Protein AF-A0A369KEW1-F1 (afdb_monomer)

Sequence (605 aa):
MSISPLLGSTNLYFPYFPSSSAHRDLHDFSSTIKKVLFILSRQHHLRHERGSIPLTTAGREISRLNDCLLHMYAFDQQGEHIPFTLPLPLAPLLEVLEDLLKTLICSEGSPEFTATYQQFFRRCGLLNISGEMLFFHSYMRSSLNSDCLTNLFSITGISFVGDPFWICEQDMFAFVCKDLPFSASRSFQERFLSRKPISSRPPRAPHSLNFINGAIFVFGLSLRELFLLDNNLFYQNVDLTQELACRFIDFLSSRLKFLSHPCLIKNLVWELFKFSGLFIEIFSIRHANPATEHPVIYNRRMWLSNQSIHIPVSSVEWHLSFYKRASISEIELCELFLMAYTDEGRSPNFDWPLAPVSSISERFRPIFSPIFSYWLDLCRARIAPYVQAHTSFSVSLSRPLACSLEQCAAVAVLESSQEICDYQYVAVCELALQASKDQSVSFAYAQTVFLKLCSSERPILWIKNRLRKLQLSAPVGGMALVQHSCFASRMTSLREDFMFVLRLLPFCETSLLSFCQMQLMIKLFFKYLKTRKGNRQTMSSWLSGIFLLSSNENIRVTAQHSCWSYWLDLLFSHFLSASLEEEPVASSTQNREEWLSRKRKREED

Radius of gyration: 29.72 Å; Cα contacts (8 Å, |Δi|>4): 620; chains: 1; bounding box: 69×67×102 Å

Organism: NCBI:txid2170265

Mean predicted aligned error: 13.01 Å

Solvent-accessible surface area (backbone atoms only — not comparable to full-atom values): 34823 Å² total; per-residue (Å²): 134,86,82,71,79,84,60,88,65,78,64,58,53,46,78,42,63,74,75,61,89,86,50,82,77,47,76,65,62,58,65,57,52,53,50,51,41,53,27,45,50,38,38,61,73,42,53,83,44,77,59,48,65,71,70,27,67,36,38,51,57,58,42,48,48,45,63,43,48,53,53,49,45,57,39,47,75,70,71,48,86,68,96,61,61,51,66,40,56,41,51,36,50,49,52,38,47,50,52,56,55,47,64,62,59,60,39,94,87,43,94,68,57,36,74,50,33,53,50,44,37,56,74,34,52,58,81,81,48,68,56,66,50,52,53,51,49,39,51,52,47,17,51,51,61,45,96,58,80,80,63,81,75,65,54,86,69,85,54,64,86,59,16,58,51,43,51,56,63,66,62,47,48,58,60,36,39,52,95,47,57,69,69,57,38,48,57,50,52,55,46,43,62,69,69,57,84,81,64,98,56,86,52,100,61,95,72,52,48,39,41,49,53,26,45,52,54,42,48,49,50,33,49,55,49,40,37,68,32,82,98,42,90,37,38,79,32,48,67,66,49,42,54,45,44,51,37,44,48,52,51,52,53,62,46,47,51,64,36,68,45,75,86,26,41,58,62,37,53,53,51,49,46,45,51,53,31,38,58,46,29,57,48,14,28,32,73,92,44,68,87,48,78,58,49,62,54,51,70,46,79,44,71,49,92,92,41,49,43,46,49,51,41,21,58,47,46,48,45,41,53,68,76,41,55,49,77,56,50,66,64,56,49,48,52,48,54,66,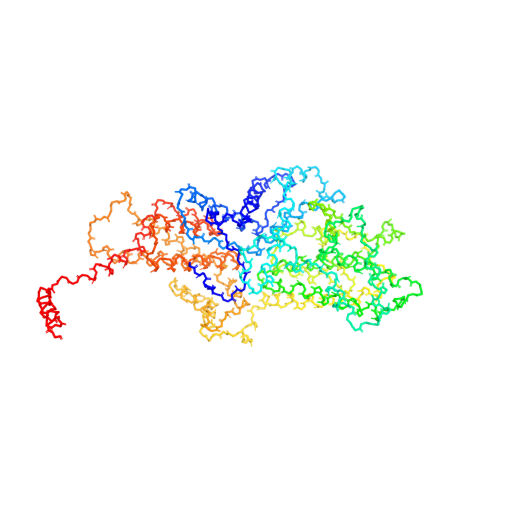56,39,49,49,59,89,38,74,31,89,88,41,93,57,84,42,78,77,64,52,45,70,32,79,89,41,41,78,53,46,36,62,45,46,35,54,52,47,51,58,51,45,70,64,42,50,63,56,51,48,66,75,68,45,90,80,58,71,84,79,51,85,65,92,65,55,74,64,27,54,49,26,48,49,53,73,66,63,74,62,90,66,56,74,72,54,45,55,51,34,52,50,44,43,67,52,52,55,98,88,41,70,59,52,63,70,56,56,53,59,47,42,64,69,58,28,71,47,69,61,53,52,52,53,40,52,55,43,51,50,52,54,56,75,67,50,69,93,77,84,77,85,86,88,68,79,71,77,46,51,65,52,45,52,53,52,30,51,48,51,56,47,38,60,68,41,51,32,36,50,24,92,42,73,66,55,20,52,46,45,46,49,51,51,51,50,49,53,53,50,65,73,65,73,79,68,56,70,67,60,53,48,51,51,53,46,37,57,44,53,64,46,74,41,62,67,64,35,67,67,63,50,77,87,52,43,67,57,54,50,47,42,67,45,51,63,57,55,50,61,57,59,68,70,62,79,91,77,89,61,79,68,58,56,57,56,51,54,52,58,51,56,64,62,75,79,110

Nearest PDB structures (foldseek):
  7ajl-assembly1_AAA  TM=1.412E-01  e=6.216E+00  Mus musculus

pLDDT: mean 74.25, std 16.9, range [22.52, 96.56]

Structure (mmCIF, N/CA/C/O backbone):
data_AF-A0A369KEW1-F1
#
_entry.id   AF-A0A369KEW1-F1
#
loop_
_atom_site.group_PDB
_atom_site.id
_atom_site.type_symbol
_atom_site.label_atom_id
_atom_site.label_alt_id
_atom_site.label_comp_id
_atom_site.label_asym_id
_atom_site.label_entity_id
_atom_site.label_seq_id
_atom_site.pdbx_PDB_ins_code
_atom_site.Cartn_x
_atom_site.Cartn_y
_atom_site.Cartn_z
_atom_site.occupancy
_atom_site.B_iso_or_equiv
_atom_site.auth_seq_id
_atom_site.auth_comp_id
_atom_site.auth_asym_id
_atom_site.auth_atom_id
_atom_site.pdbx_PDB_model_num
ATOM 1 N N . MET A 1 1 ? 5.359 -9.111 30.792 1.00 29.72 1 MET A N 1
ATOM 2 C CA . MET A 1 1 ? 4.132 -9.700 30.209 1.00 29.72 1 MET A CA 1
ATOM 3 C C . MET A 1 1 ? 4.434 -10.022 28.756 1.00 29.72 1 MET A C 1
ATOM 5 O O . MET A 1 1 ? 4.666 -9.090 28.002 1.00 29.72 1 MET A O 1
ATOM 9 N N . SER A 1 2 ? 4.512 -11.296 28.368 1.00 22.52 2 SER A N 1
ATOM 10 C CA . SER A 1 2 ? 4.658 -11.664 26.956 1.00 22.52 2 SER A CA 1
ATOM 11 C C . SER A 1 2 ? 3.312 -11.478 26.252 1.00 22.52 2 SER A C 1
ATOM 13 O O . SER A 1 2 ? 2.307 -12.102 26.604 1.00 22.52 2 SER A O 1
ATOM 15 N N . ILE A 1 3 ? 3.266 -10.565 25.283 1.00 30.72 3 ILE A N 1
ATOM 16 C CA . ILE A 1 3 ? 2.129 -10.418 24.374 1.00 30.72 3 ILE A CA 1
ATOM 17 C C . ILE A 1 3 ? 2.213 -11.607 23.411 1.00 30.72 3 ILE A C 1
ATOM 19 O O . ILE A 1 3 ? 2.881 -11.549 22.387 1.00 30.72 3 ILE A O 1
ATOM 23 N N . SER A 1 4 ? 1.616 -12.736 23.795 1.00 25.39 4 SER A N 1
ATOM 24 C CA . SER A 1 4 ? 1.387 -13.848 22.868 1.00 25.39 4 SER A CA 1
ATOM 25 C C . SER A 1 4 ? 0.478 -13.346 21.733 1.00 25.39 4 SER A C 1
ATOM 27 O O . SER A 1 4 ? -0.521 -12.680 22.043 1.00 25.39 4 SER A O 1
ATOM 29 N N . PRO A 1 5 ? 0.819 -13.599 20.453 1.00 31.16 5 PRO A N 1
ATOM 30 C CA . PRO A 1 5 ? 0.089 -13.070 19.310 1.00 31.16 5 PRO A CA 1
ATOM 31 C C . PRO A 1 5 ? -1.312 -13.684 19.285 1.00 31.16 5 PRO A C 1
ATOM 33 O O . PRO A 1 5 ? -1.518 -14.845 18.940 1.00 31.16 5 PRO A O 1
ATOM 36 N N . LEU A 1 6 ? -2.289 -12.896 19.723 1.00 31.47 6 LEU A N 1
ATOM 37 C CA . LEU A 1 6 ? -3.699 -13.208 19.570 1.00 31.47 6 LEU A CA 1
ATOM 38 C C . LEU A 1 6 ? -4.076 -12.857 18.131 1.00 31.47 6 LEU A C 1
ATOM 40 O O . LEU A 1 6 ? -4.220 -11.679 17.821 1.00 31.47 6 LEU A O 1
ATOM 44 N N . LEU A 1 7 ? -4.269 -13.912 17.331 1.00 35.44 7 LEU A N 1
ATOM 45 C CA . LEU A 1 7 ? -4.525 -13.984 15.883 1.00 35.44 7 LEU A CA 1
ATOM 46 C C . LEU A 1 7 ? -3.244 -14.228 15.080 1.00 35.44 7 LEU A C 1
ATOM 48 O O . LEU A 1 7 ? -2.290 -13.463 15.160 1.00 35.44 7 LEU A O 1
ATOM 52 N N . GLY A 1 8 ? -3.253 -15.289 14.269 1.00 34.81 8 GLY A N 1
ATOM 53 C CA . GLY A 1 8 ? -2.203 -15.647 13.308 1.00 34.81 8 GLY A CA 1
ATOM 54 C C . GLY A 1 8 ? -2.028 -14.649 12.154 1.00 34.81 8 GLY A C 1
ATOM 55 O O . GLY A 1 8 ? -1.737 -15.058 11.038 1.00 34.81 8 GLY A O 1
ATOM 56 N N . SER A 1 9 ? -2.228 -13.352 12.397 1.00 40.41 9 SER A N 1
ATOM 57 C CA . SER A 1 9 ? -1.875 -12.274 11.482 1.00 40.41 9 SER A CA 1
ATOM 58 C C . SER A 1 9 ? -0.434 -11.855 11.761 1.00 40.41 9 SER A C 1
ATOM 60 O O . SER A 1 9 ? -0.156 -11.124 12.714 1.00 40.41 9 SER A O 1
ATOM 62 N N . THR A 1 10 ? 0.481 -12.339 10.933 1.00 48.47 10 THR A N 1
ATOM 63 C CA . THR A 1 10 ? 1.840 -11.810 10.781 1.00 48.47 10 THR A CA 1
ATOM 64 C C . THR A 1 10 ? 1.825 -10.275 10.770 1.00 48.47 10 THR A C 1
ATOM 66 O O . THR A 1 10 ? 1.163 -9.687 9.923 1.00 48.47 10 THR A O 1
ATOM 69 N N . ASN A 1 11 ? 2.513 -9.639 11.723 1.00 61.34 11 ASN A N 1
ATOM 70 C CA . ASN A 1 11 ? 2.982 -8.246 11.723 1.00 61.34 11 ASN A CA 1
ATOM 71 C C . ASN A 1 11 ? 2.122 -7.213 10.962 1.00 61.34 11 ASN A C 1
ATOM 73 O O . ASN A 1 11 ? 2.647 -6.578 10.070 1.00 61.34 11 ASN A O 1
ATOM 77 N N . LEU A 1 12 ? 0.834 -7.000 11.267 1.00 65.25 12 LEU A N 1
ATOM 78 C CA . LEU A 1 12 ? 0.043 -5.909 10.639 1.00 65.25 12 LEU A CA 1
ATOM 79 C C . LEU A 1 12 ? -0.021 -4.621 11.475 1.00 65.25 12 LEU A C 1
ATOM 81 O O . LEU A 1 12 ? -0.521 -3.594 11.007 1.00 65.25 12 LEU A O 1
ATOM 85 N N . TYR A 1 13 ? 0.492 -4.671 12.705 1.00 69.38 13 TYR A N 1
ATOM 86 C CA . TYR A 1 13 ? 0.438 -3.571 13.660 1.00 69.38 13 TYR A CA 1
ATOM 87 C C . TYR A 1 13 ? 1.813 -3.305 14.270 1.00 69.38 13 TYR A C 1
ATOM 89 O O . TYR A 1 13 ? 2.504 -4.237 14.679 1.00 69.38 13 TYR A O 1
ATOM 97 N N . PHE A 1 14 ? 2.185 -2.030 14.371 1.00 69.81 14 PHE A N 1
ATOM 98 C CA . PHE A 1 14 ? 3.346 -1.583 15.131 1.00 69.81 14 PHE A CA 1
ATOM 99 C C . PHE A 1 14 ? 2.933 -1.340 16.589 1.00 69.81 14 PHE A C 1
ATOM 101 O O . PHE A 1 14 ? 2.043 -0.515 16.828 1.00 69.81 14 PHE A O 1
ATOM 108 N N . PRO A 1 15 ? 3.533 -2.030 17.575 1.00 65.25 15 PRO A N 1
ATOM 109 C CA . PRO A 1 15 ? 3.246 -1.769 18.976 1.00 65.25 15 PRO A CA 1
ATOM 110 C C . PRO A 1 15 ? 3.875 -0.434 19.380 1.00 65.25 15 PRO A C 1
ATOM 112 O O . PRO A 1 15 ? 5.089 -0.324 19.525 1.00 65.25 15 PRO A O 1
ATOM 115 N N . TYR A 1 16 ? 3.046 0.590 19.566 1.00 65.12 16 TYR A N 1
ATOM 116 C CA . TYR A 1 16 ? 3.518 1.894 20.004 1.00 65.12 16 TYR A CA 1
ATOM 117 C C . TYR A 1 16 ? 3.489 2.016 21.529 1.00 65.12 16 TYR A C 1
ATOM 119 O O . TYR A 1 16 ? 2.440 1.815 22.150 1.00 65.12 16 TYR A O 1
ATOM 127 N N . PHE A 1 17 ? 4.627 2.400 22.109 1.00 64.62 17 PHE A N 1
ATOM 128 C CA . PHE A 1 17 ? 4.782 2.683 23.532 1.00 64.62 17 PHE A CA 1
ATOM 129 C C . PHE A 1 17 ? 5.053 4.180 23.730 1.00 64.62 17 PHE A C 1
ATOM 131 O O . PHE A 1 17 ? 5.901 4.747 23.044 1.00 64.62 17 PHE A O 1
ATOM 138 N N . PRO A 1 18 ? 4.373 4.854 24.665 1.00 56.12 18 PRO A N 1
ATOM 139 C CA . PRO A 1 18 ? 4.779 6.178 25.100 1.00 56.12 18 PRO A CA 1
ATOM 140 C C . PRO A 1 18 ? 6.018 5.993 25.991 1.00 56.12 18 PRO A C 1
ATOM 142 O O . PRO A 1 18 ? 5.889 5.568 27.128 1.00 56.12 18 PRO A O 1
ATOM 145 N N . SER A 1 19 ? 7.214 6.178 25.421 1.00 54.94 19 SER A N 1
ATOM 146 C CA . SER A 1 19 ? 8.495 6.394 26.122 1.00 54.94 19 SER A CA 1
ATOM 147 C C . SER A 1 19 ? 8.711 5.644 27.452 1.00 54.94 19 SER A C 1
ATOM 149 O O . SER A 1 19 ? 8.405 6.149 28.524 1.00 54.94 19 SER A O 1
ATOM 151 N N . SER A 1 20 ? 9.380 4.484 27.434 1.00 46.62 20 SER A N 1
ATOM 152 C CA . SER A 1 20 ? 9.845 3.874 28.689 1.00 46.62 20 SER A CA 1
ATOM 153 C C . SER A 1 20 ? 11.114 4.566 29.204 1.00 46.62 20 SER A C 1
ATOM 155 O O . SER A 1 20 ? 12.171 4.488 28.577 1.00 46.62 20 SER A O 1
ATOM 157 N N . SER A 1 21 ? 11.053 5.147 30.400 1.00 41.59 21 SER A N 1
ATOM 158 C CA . SER A 1 21 ? 12.231 5.564 31.178 1.00 41.59 21 SER A CA 1
ATOM 159 C C . SER A 1 21 ? 13.167 4.391 31.541 1.00 41.59 21 SER A C 1
ATOM 161 O O . SER A 1 21 ? 14.322 4.625 31.900 1.00 41.59 21 SER A O 1
ATOM 163 N N . ALA A 1 22 ? 12.691 3.145 31.401 1.00 43.47 22 ALA A N 1
ATOM 164 C CA . ALA A 1 22 ? 13.412 1.906 31.703 1.00 43.47 22 ALA A CA 1
ATOM 165 C C . ALA A 1 22 ? 14.178 1.279 30.513 1.00 43.47 22 ALA A C 1
ATOM 167 O O . ALA A 1 22 ? 15.036 0.430 30.741 1.00 43.47 22 ALA A O 1
ATOM 168 N N . HIS A 1 23 ? 13.937 1.706 29.267 1.00 43.28 23 HIS A N 1
ATOM 169 C CA . HIS A 1 23 ? 14.712 1.283 28.087 1.00 43.28 23 HIS A CA 1
ATOM 170 C C . HIS A 1 23 ? 15.343 2.492 27.390 1.00 43.28 23 HIS A C 1
ATOM 172 O O . HIS A 1 23 ? 14.998 2.830 26.260 1.00 43.28 23 HIS A O 1
ATOM 178 N N . ARG A 1 24 ? 16.285 3.154 28.074 1.00 39.19 24 ARG A N 1
ATOM 179 C CA . ARG A 1 24 ? 17.031 4.312 27.539 1.00 39.19 24 ARG A CA 1
ATOM 180 C C . ARG A 1 24 ? 17.864 4.009 26.282 1.00 39.19 24 ARG A C 1
ATOM 182 O O . ARG A 1 24 ? 18.306 4.952 25.637 1.00 39.19 24 ARG A O 1
ATOM 189 N N . ASP A 1 25 ? 18.015 2.740 25.905 1.00 39.03 25 ASP A N 1
ATOM 190 C CA . ASP A 1 25 ? 18.834 2.315 24.761 1.00 39.03 25 ASP A CA 1
ATOM 191 C C . ASP A 1 25 ? 18.033 2.077 23.465 1.00 39.03 25 ASP A C 1
ATOM 193 O O . ASP A 1 25 ? 18.608 1.810 22.409 1.00 39.03 25 ASP A O 1
ATOM 197 N N . LEU A 1 26 ? 16.702 2.204 23.507 1.00 42.88 26 LEU A N 1
ATOM 198 C CA . LEU A 1 26 ? 15.844 2.105 22.327 1.00 42.88 26 LEU A CA 1
ATOM 199 C C . LEU A 1 26 ? 15.526 3.504 21.789 1.00 42.88 26 LEU A C 1
ATOM 201 O O . LEU A 1 26 ? 14.693 4.223 22.335 1.00 42.88 26 LEU A O 1
ATOM 205 N N . HIS A 1 27 ? 16.187 3.891 20.696 1.00 50.88 27 HIS A N 1
ATOM 206 C CA . HIS A 1 27 ? 15.852 5.079 19.903 1.00 50.88 27 HIS A CA 1
ATOM 207 C C . HIS A 1 27 ? 14.412 4.997 19.357 1.00 50.88 27 HIS A C 1
ATOM 209 O O . HIS A 1 27 ? 14.190 4.562 18.239 1.00 50.88 27 HIS A O 1
ATOM 215 N N . ASP A 1 28 ? 13.418 5.405 20.138 1.00 62.91 28 ASP A N 1
ATOM 216 C CA . ASP A 1 28 ? 12.002 5.264 19.796 1.00 62.91 28 ASP A CA 1
ATOM 217 C C . ASP A 1 28 ? 11.579 6.170 18.609 1.00 62.91 28 ASP A C 1
ATOM 219 O O . ASP A 1 28 ? 11.770 7.394 18.628 1.00 62.91 28 ASP A O 1
ATOM 223 N N . PHE A 1 29 ? 10.939 5.581 17.585 1.00 72.75 29 PHE A N 1
ATOM 224 C CA . PHE A 1 29 ? 10.288 6.298 16.474 1.00 72.75 29 PHE A CA 1
ATOM 225 C C . PHE A 1 29 ? 9.112 7.184 16.928 1.00 72.75 29 PHE A C 1
ATOM 227 O O . PHE A 1 29 ? 8.510 7.882 16.111 1.00 72.75 29 PHE A O 1
ATOM 234 N N . SER A 1 30 ? 8.802 7.229 18.225 1.00 72.88 30 SER A N 1
ATOM 235 C CA . SER A 1 30 ? 7.871 8.169 18.854 1.00 72.88 30 SER A CA 1
ATOM 236 C C . SER A 1 30 ? 8.039 9.613 18.395 1.00 72.88 30 SER A C 1
ATOM 238 O O . SER A 1 30 ? 7.052 10.272 18.069 1.00 72.88 30 SER A O 1
ATOM 240 N N . SER A 1 31 ? 9.273 10.114 18.292 1.00 76.31 31 SER A N 1
ATOM 241 C CA . SER A 1 31 ? 9.507 11.479 17.799 1.00 76.31 31 SER A CA 1
ATOM 242 C C . SER A 1 31 ? 9.073 11.656 16.336 1.00 76.31 31 SER A C 1
ATOM 244 O O . SER A 1 31 ? 8.459 12.668 15.991 1.00 76.31 31 SER A O 1
ATOM 246 N N . THR A 1 32 ? 9.313 10.654 15.487 1.00 80.94 32 THR A N 1
ATOM 247 C CA . THR A 1 32 ? 8.879 10.632 14.085 1.00 80.94 32 THR A CA 1
ATOM 248 C C . THR A 1 32 ? 7.359 10.524 13.975 1.00 80.94 32 THR A C 1
ATOM 250 O O . THR A 1 32 ? 6.755 11.270 13.207 1.00 80.94 32 THR A O 1
ATOM 253 N N . ILE A 1 33 ? 6.718 9.677 14.785 1.00 83.94 33 ILE A N 1
ATOM 254 C CA . ILE A 1 33 ? 5.255 9.534 14.831 1.00 83.94 33 ILE A CA 1
ATOM 255 C C . ILE A 1 33 ? 4.596 10.851 15.264 1.00 83.94 33 ILE A C 1
ATOM 257 O O . ILE A 1 33 ? 3.658 11.306 14.612 1.00 83.94 33 ILE A O 1
ATOM 261 N N . LYS A 1 34 ? 5.128 11.531 16.290 1.00 82.44 34 LYS A N 1
ATOM 262 C CA . LYS A 1 34 ? 4.664 12.871 16.697 1.00 82.44 34 LYS A CA 1
ATOM 263 C C . LYS A 1 34 ? 4.744 13.875 15.546 1.00 82.44 34 LYS A C 1
ATOM 265 O O . LYS A 1 34 ? 3.795 14.625 15.325 1.00 82.44 34 LYS A O 1
ATOM 270 N N . LYS A 1 35 ? 5.852 13.879 14.793 1.00 85.19 35 LYS A N 1
ATOM 271 C CA . LYS A 1 35 ? 6.013 14.742 13.610 1.00 85.19 35 LYS A CA 1
ATOM 272 C C . LYS A 1 35 ? 4.977 14.410 12.533 1.00 85.19 35 LYS A C 1
ATOM 274 O O . LYS A 1 35 ? 4.341 15.329 12.028 1.00 85.19 35 LYS A O 1
ATOM 279 N N . VAL A 1 36 ? 4.765 13.127 12.222 1.00 88.88 36 VAL A N 1
ATOM 280 C CA . VAL A 1 36 ? 3.732 12.672 11.270 1.00 88.88 36 VAL A CA 1
ATOM 281 C C . VAL A 1 36 ? 2.357 13.202 11.677 1.00 88.88 36 VAL A C 1
ATOM 283 O O . VAL A 1 36 ? 1.689 13.845 10.874 1.00 88.88 36 VAL A O 1
ATOM 286 N N . LEU A 1 37 ? 1.950 13.008 12.931 1.00 88.69 37 LEU A N 1
ATOM 287 C CA . LEU A 1 37 ? 0.637 13.443 13.420 1.00 88.69 37 LEU A CA 1
ATOM 288 C C . LEU A 1 37 ? 0.474 14.960 13.397 1.00 88.69 37 LEU A C 1
ATOM 290 O O . LEU A 1 37 ? -0.576 15.460 12.993 1.00 88.69 37 LEU A O 1
ATOM 294 N N . PHE A 1 38 ? 1.521 15.698 13.772 1.00 88.25 38 PHE A N 1
ATOM 295 C CA . PHE A 1 38 ? 1.534 17.153 13.664 1.00 88.25 38 PHE A CA 1
ATOM 296 C C . PHE A 1 38 ? 1.271 17.608 12.224 1.00 88.25 38 PHE A C 1
ATOM 298 O O . PHE A 1 38 ? 0.444 18.490 11.995 1.00 88.25 38 PHE A O 1
ATOM 305 N N . ILE A 1 39 ? 1.929 16.979 11.249 1.00 89.38 39 ILE A N 1
ATOM 306 C CA . ILE A 1 39 ? 1.757 17.306 9.832 1.00 89.38 39 ILE A CA 1
ATOM 307 C C . ILE A 1 39 ? 0.344 16.979 9.362 1.00 89.38 39 ILE A C 1
ATOM 309 O O . ILE A 1 39 ? -0.285 17.827 8.737 1.00 89.38 39 ILE A O 1
ATOM 313 N N . LEU A 1 40 ? -0.179 15.793 9.690 1.00 90.75 40 LEU A N 1
ATOM 314 C CA . LEU A 1 40 ? -1.538 15.396 9.309 1.00 90.75 40 LEU A CA 1
ATOM 315 C C . LEU A 1 40 ? -2.583 16.360 9.889 1.00 90.75 40 LEU A C 1
ATOM 317 O O . LEU A 1 40 ? -3.504 16.776 9.186 1.00 90.75 40 LEU A O 1
ATOM 321 N N . SER A 1 41 ? -2.403 16.783 11.143 1.00 89.00 41 SER A N 1
ATOM 322 C CA . SER A 1 41 ? -3.257 17.781 11.795 1.00 89.00 41 SER A CA 1
ATOM 323 C C . SER A 1 41 ? -3.200 19.138 11.081 1.00 89.00 41 SER A C 1
ATOM 325 O O . SER A 1 41 ? -4.237 19.734 10.776 1.00 89.00 41 SER A O 1
ATOM 327 N N . ARG A 1 42 ? -1.998 19.611 10.721 1.00 89.75 42 ARG A N 1
ATOM 328 C CA . ARG A 1 42 ? -1.828 20.851 9.944 1.00 89.75 42 ARG A CA 1
ATOM 329 C C . ARG A 1 42 ? -2.446 20.747 8.554 1.00 89.75 42 ARG A C 1
ATOM 331 O O . ARG A 1 42 ? -3.166 21.657 8.155 1.00 89.75 42 ARG A O 1
ATOM 338 N N . GLN A 1 43 ? -2.231 19.639 7.856 1.00 89.75 43 GLN A N 1
ATOM 339 C CA . GLN A 1 43 ? -2.822 19.365 6.549 1.00 89.75 43 GLN A CA 1
ATOM 340 C C . GLN A 1 43 ? -4.354 19.402 6.620 1.00 89.75 43 GLN A C 1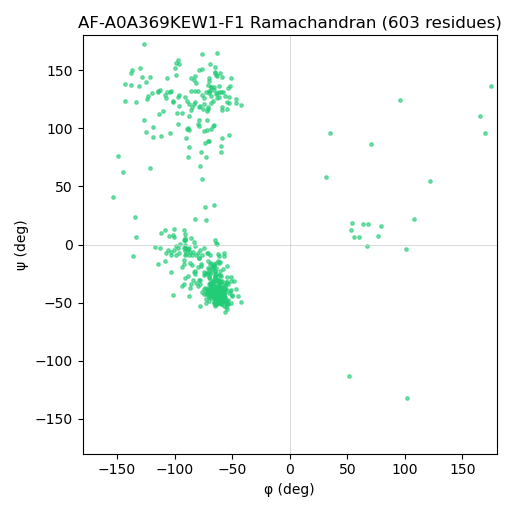
ATOM 342 O O . GLN A 1 43 ? -5.000 20.021 5.777 1.00 89.75 43 GLN A O 1
ATOM 347 N N . HIS A 1 44 ? -4.940 18.811 7.665 1.00 89.00 44 HIS A N 1
ATOM 348 C CA . HIS A 1 44 ? -6.380 18.860 7.898 1.00 89.00 44 HIS A CA 1
ATOM 349 C C . HIS A 1 44 ? -6.895 20.282 8.153 1.00 89.00 44 HIS A C 1
ATOM 351 O O . HIS A 1 44 ? -7.932 20.668 7.615 1.00 89.00 44 HIS A O 1
ATOM 357 N N . HIS A 1 45 ? -6.179 21.065 8.962 1.00 89.19 45 HIS A N 1
ATOM 358 C CA . HIS A 1 45 ? -6.555 22.441 9.285 1.00 89.19 45 HIS A CA 1
ATOM 359 C C . HIS A 1 45 ? -6.485 23.367 8.061 1.00 89.19 45 HIS A C 1
ATOM 361 O O . HIS A 1 45 ? -7.326 24.245 7.892 1.00 89.19 45 HIS A O 1
ATOM 367 N N . LEU A 1 46 ? -5.514 23.136 7.176 1.00 88.88 46 LEU A N 1
ATOM 368 C CA . LEU A 1 46 ? -5.263 23.942 5.980 1.00 88.88 46 LEU A CA 1
ATOM 369 C C . LEU A 1 46 ? -5.996 23.416 4.728 1.00 88.88 46 LEU A C 1
ATOM 371 O O . LEU A 1 46 ? -5.723 23.870 3.621 1.00 88.88 46 LEU A O 1
ATOM 375 N N . ARG A 1 47 ? -6.950 22.486 4.874 1.00 88.69 47 ARG A N 1
ATOM 376 C CA . ARG A 1 47 ? -7.667 21.825 3.757 1.00 88.69 47 ARG A CA 1
ATOM 377 C C . ARG A 1 47 ? -8.476 22.754 2.843 1.00 88.69 47 ARG A C 1
ATOM 379 O O . ARG A 1 47 ? -8.933 22.328 1.791 1.00 88.69 47 ARG A O 1
ATOM 386 N N . HIS A 1 48 ? -8.737 23.982 3.282 1.00 88.19 48 HIS A N 1
ATOM 387 C CA . HIS A 1 48 ? -9.483 24.983 2.514 1.00 88.19 48 HIS A CA 1
ATOM 388 C C . HIS A 1 48 ? -8.560 25.976 1.799 1.00 88.19 48 HIS A C 1
ATOM 390 O O . HIS A 1 48 ? -9.032 26.870 1.102 1.00 88.19 48 HIS A O 1
ATOM 396 N N . GLU A 1 49 ? -7.243 25.839 1.962 1.00 86.75 49 GLU A N 1
ATOM 397 C CA . GLU A 1 49 ? -6.282 26.700 1.291 1.00 86.75 49 GLU A CA 1
ATOM 398 C C . GLU A 1 49 ? -6.077 26.273 -0.163 1.00 86.75 49 GLU A C 1
ATOM 400 O O . GLU A 1 49 ? -6.181 25.097 -0.526 1.00 86.75 49 GLU A O 1
ATOM 405 N N . ARG A 1 50 ? -5.755 27.247 -1.016 1.00 82.25 50 ARG A N 1
ATOM 406 C CA . ARG A 1 50 ? -5.386 26.975 -2.405 1.00 82.25 50 ARG A CA 1
ATOM 407 C C . ARG A 1 50 ? -4.122 26.112 -2.424 1.00 82.25 50 ARG A C 1
ATOM 409 O O . ARG A 1 50 ? -3.190 26.387 -1.677 1.00 82.25 50 ARG A O 1
ATOM 416 N N . GLY A 1 51 ? -4.092 25.087 -3.279 1.00 77.75 51 GLY A N 1
ATOM 417 C CA . GLY A 1 51 ? -2.977 24.131 -3.347 1.00 77.75 51 GLY A CA 1
ATOM 418 C C . GLY A 1 51 ? -2.850 23.232 -2.113 1.00 77.75 51 GLY A C 1
ATOM 419 O O . GLY A 1 51 ? -1.792 22.651 -1.890 1.00 77.75 51 GLY A O 1
ATOM 420 N N . SER A 1 52 ? -3.904 23.124 -1.299 1.00 84.25 52 SER A N 1
ATOM 421 C CA . SER A 1 52 ? -3.959 22.111 -0.252 1.00 84.25 52 SER A CA 1
ATOM 422 C C . SER A 1 52 ? -4.113 20.716 -0.854 1.00 84.25 52 SER A C 1
ATOM 424 O O . SER A 1 52 ? -4.796 20.516 -1.860 1.00 84.25 52 SER A O 1
ATOM 426 N N . ILE A 1 53 ? -3.458 19.741 -0.225 1.00 83.31 53 ILE A N 1
ATOM 427 C CA . ILE A 1 53 ? -3.596 18.325 -0.569 1.00 83.31 53 ILE A CA 1
ATOM 428 C C . ILE A 1 53 ? -4.538 17.694 0.461 1.00 83.31 53 ILE A C 1
ATOM 430 O O . ILE A 1 53 ? -4.243 17.768 1.661 1.00 83.31 53 ILE A O 1
ATOM 434 N N . PRO A 1 54 ? -5.662 17.079 0.052 1.00 84.75 54 PRO A N 1
ATOM 435 C CA . PRO A 1 54 ? -6.568 16.428 0.989 1.00 84.75 54 PRO A CA 1
ATOM 436 C C . PRO A 1 54 ? -5.888 15.232 1.665 1.00 84.75 54 PRO A C 1
ATOM 438 O O . PRO A 1 54 ? -5.051 14.552 1.073 1.00 84.75 54 PRO A O 1
ATOM 441 N N . LEU A 1 55 ? -6.267 14.962 2.915 1.00 87.06 55 LEU A N 1
ATOM 442 C CA . LEU A 1 55 ? -5.820 13.754 3.603 1.00 87.06 55 LEU A CA 1
ATOM 443 C C . LEU A 1 55 ? -6.391 12.511 2.917 1.00 87.06 55 LEU A C 1
ATOM 445 O O . LEU A 1 55 ? -7.601 12.420 2.693 1.00 87.06 55 LEU A O 1
ATOM 449 N N . THR A 1 56 ? -5.530 11.526 2.669 1.00 86.62 56 THR A N 1
ATOM 450 C CA . THR A 1 56 ? -5.948 10.187 2.247 1.00 86.62 56 THR A CA 1
ATOM 451 C C . THR A 1 56 ? -6.778 9.510 3.344 1.00 86.62 56 THR A C 1
ATOM 453 O O . THR A 1 56 ? -6.799 9.941 4.503 1.00 86.62 56 THR A O 1
ATOM 456 N N . THR A 1 57 ? -7.495 8.434 3.010 1.00 83.00 57 THR A N 1
ATOM 457 C CA . THR A 1 57 ? -8.199 7.618 4.018 1.00 83.00 57 THR A CA 1
ATOM 458 C C . THR A 1 57 ? -7.238 7.116 5.098 1.00 83.00 57 THR A C 1
ATOM 460 O O . THR A 1 57 ? -7.551 7.251 6.278 1.00 83.00 57 THR A O 1
ATOM 463 N N . ALA A 1 58 ? -6.033 6.690 4.710 1.00 86.12 58 ALA A N 1
ATOM 464 C CA . ALA A 1 58 ? -4.958 6.345 5.634 1.00 86.12 58 ALA A CA 1
ATOM 465 C C . ALA A 1 58 ? -4.515 7.529 6.510 1.00 86.12 58 ALA A C 1
ATOM 467 O O . ALA A 1 58 ? -4.398 7.391 7.725 1.00 86.12 58 ALA A O 1
ATOM 468 N N . GLY A 1 59 ? -4.337 8.719 5.925 1.00 87.69 59 GLY A N 1
ATOM 469 C CA . GLY A 1 59 ? -4.017 9.936 6.676 1.00 87.69 59 GLY A CA 1
ATOM 470 C C . GLY A 1 59 ? -5.079 10.292 7.716 1.00 87.69 59 GLY A C 1
ATOM 471 O O . GLY A 1 59 ? -4.745 10.668 8.839 1.00 87.69 59 GLY A O 1
ATOM 472 N N . ARG A 1 60 ? -6.363 10.119 7.383 1.00 85.50 60 ARG A N 1
ATOM 473 C CA . ARG A 1 60 ? -7.470 10.298 8.334 1.00 85.50 60 ARG A CA 1
ATOM 474 C C . ARG A 1 60 ? -7.447 9.241 9.437 1.00 85.50 60 ARG A C 1
ATOM 476 O O . ARG A 1 60 ? -7.648 9.597 10.592 1.00 85.50 60 ARG A O 1
ATOM 483 N N . GLU A 1 61 ? -7.186 7.980 9.101 1.00 82.31 61 GLU A N 1
ATOM 484 C CA . GLU A 1 61 ? -7.075 6.881 10.067 1.00 82.31 61 GLU A CA 1
ATOM 485 C C . GLU A 1 61 ? -5.938 7.124 11.068 1.00 82.31 61 GLU A C 1
ATOM 487 O O . GLU A 1 61 ? -6.180 7.133 12.272 1.00 82.31 61 GLU A O 1
ATOM 492 N N . ILE A 1 62 ? -4.732 7.449 10.590 1.00 87.00 62 ILE A N 1
ATOM 493 C CA . ILE A 1 62 ? -3.587 7.768 11.455 1.00 87.00 62 ILE A CA 1
ATOM 494 C C . ILE A 1 62 ? -3.835 9.044 12.267 1.00 87.00 62 ILE A C 1
ATOM 496 O O . ILE A 1 62 ? -3.540 9.076 13.459 1.00 87.00 62 ILE A O 1
ATOM 500 N N . SER A 1 63 ? -4.423 10.087 11.673 1.00 86.56 63 SER A N 1
ATOM 501 C CA . SER A 1 63 ? -4.708 11.337 12.388 1.00 86.56 63 SER A CA 1
ATOM 502 C C . SER A 1 63 ? -5.677 11.151 13.560 1.00 86.56 63 SER A C 1
ATOM 504 O O . SER A 1 63 ? -5.566 11.890 14.535 1.00 86.56 63 SER A O 1
ATOM 506 N N . ARG A 1 64 ? -6.610 10.187 13.504 1.00 80.81 64 ARG A N 1
ATOM 507 C CA . ARG A 1 64 ? -7.526 9.880 14.623 1.00 80.81 64 ARG A CA 1
ATOM 508 C C . ARG A 1 64 ? -6.788 9.340 15.847 1.00 80.81 64 ARG A C 1
ATOM 510 O O . ARG A 1 64 ? -7.229 9.556 16.969 1.00 80.81 64 ARG A O 1
ATOM 517 N N . LEU A 1 65 ? -5.644 8.688 15.641 1.00 81.25 65 LEU A N 1
ATOM 518 C CA . LEU A 1 65 ? -4.818 8.150 16.724 1.00 81.25 65 LEU A CA 1
ATOM 519 C C . LEU A 1 65 ? -4.169 9.259 17.562 1.00 81.25 65 LEU A C 1
ATOM 521 O O . LEU A 1 65 ? -3.707 8.986 18.667 1.00 81.25 65 LEU A O 1
ATOM 525 N N . ASN A 1 66 ? -4.142 10.502 17.065 1.00 82.50 66 ASN A N 1
ATOM 526 C CA . ASN A 1 66 ? -3.539 11.636 17.759 1.00 82.50 66 ASN A CA 1
ATOM 527 C C . ASN A 1 66 ? -4.131 11.844 19.158 1.00 82.50 66 ASN A C 1
ATOM 529 O O . ASN A 1 66 ? -3.377 12.006 20.112 1.00 82.50 66 ASN A O 1
ATOM 533 N N . ASP A 1 67 ? -5.456 11.780 19.298 1.00 76.19 67 ASP A N 1
ATOM 534 C CA . ASP A 1 67 ? -6.112 12.008 20.589 1.00 76.19 67 ASP A CA 1
ATOM 535 C C . ASP A 1 67 ? -5.789 10.876 21.571 1.00 76.19 67 ASP A C 1
ATOM 537 O O . ASP A 1 67 ? -5.444 11.128 22.726 1.00 76.19 67 ASP A O 1
ATOM 541 N N . CYS A 1 68 ? -5.780 9.625 21.097 1.00 74.81 68 CYS A N 1
ATOM 542 C CA . CYS A 1 68 ? -5.343 8.478 21.893 1.00 74.81 68 CYS A CA 1
ATOM 543 C C . CYS A 1 68 ? -3.892 8.637 22.369 1.00 74.81 68 CYS A C 1
ATOM 545 O O . CYS A 1 68 ? -3.584 8.364 23.527 1.00 74.81 68 CYS A O 1
ATOM 547 N N . LEU A 1 69 ? -3.003 9.104 21.491 1.00 76.19 69 LEU A N 1
ATOM 548 C CA . LEU A 1 69 ? -1.590 9.298 21.800 1.00 76.19 69 LEU A CA 1
ATOM 549 C C . LEU A 1 69 ? -1.366 10.452 22.778 1.00 76.19 69 LEU A C 1
ATOM 551 O O . LEU A 1 69 ? -0.599 10.293 23.723 1.00 76.19 69 LEU A O 1
ATOM 555 N N . LEU A 1 70 ? -2.060 11.581 22.608 1.00 75.19 70 LEU A N 1
ATOM 556 C CA . LEU A 1 70 ? -2.035 12.697 23.559 1.00 75.19 70 LEU A CA 1
ATOM 557 C C . LEU A 1 70 ? -2.489 12.253 24.951 1.00 75.19 70 LEU A C 1
ATOM 559 O O . LEU A 1 70 ? -1.819 12.569 25.934 1.00 75.19 70 LEU A O 1
ATOM 563 N N . HIS A 1 71 ? -3.563 11.462 25.027 1.00 71.81 71 HIS A N 1
ATOM 564 C CA . HIS A 1 71 ? -3.990 10.848 26.280 1.00 71.81 71 HIS A CA 1
ATOM 565 C C . HIS A 1 71 ? -2.889 9.964 26.873 1.00 71.81 71 HIS A C 1
ATOM 567 O O . HIS A 1 71 ? -2.548 10.128 28.039 1.00 71.81 71 HIS A O 1
ATOM 573 N N . MET A 1 72 ? -2.285 9.076 26.080 1.00 71.44 72 MET A N 1
ATOM 574 C CA . MET A 1 72 ? -1.197 8.208 26.542 1.00 71.44 72 MET A CA 1
ATOM 575 C C . M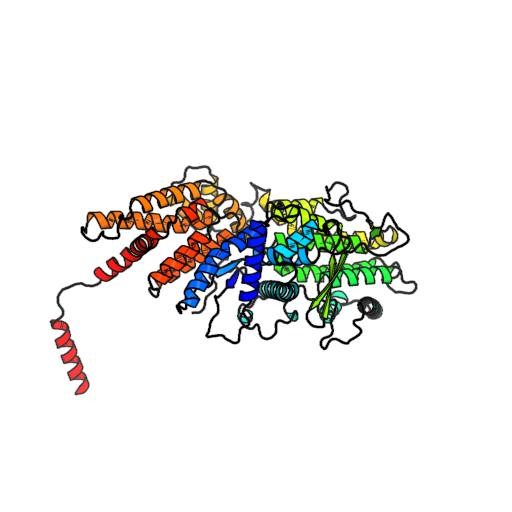ET A 1 72 ? 0.017 8.989 27.069 1.00 71.44 72 MET A C 1
ATOM 577 O O . MET A 1 72 ? 0.551 8.629 28.116 1.00 71.44 72 MET A O 1
ATOM 581 N N . TYR A 1 73 ? 0.435 10.071 26.401 1.00 73.38 73 TYR A N 1
ATOM 582 C CA . TYR A 1 73 ? 1.543 10.910 26.879 1.00 73.38 73 TYR A CA 1
ATOM 583 C C . TYR A 1 73 ? 1.208 11.656 28.171 1.00 73.38 73 TYR A C 1
ATOM 585 O O . TYR A 1 73 ? 2.088 11.817 29.013 1.00 73.38 73 TYR A O 1
ATOM 593 N N . ALA A 1 74 ? -0.037 12.112 28.339 1.00 71.62 74 ALA A N 1
ATOM 594 C CA . ALA A 1 74 ? -0.459 12.780 29.567 1.00 71.62 74 ALA A CA 1
ATOM 595 C C . ALA A 1 74 ? -0.340 11.851 30.788 1.00 71.62 74 ALA A C 1
ATOM 597 O O . ALA A 1 74 ? 0.077 12.302 31.851 1.00 71.62 74 ALA A O 1
ATOM 598 N N . PHE A 1 75 ? -0.633 10.555 30.629 1.00 66.56 75 PHE A N 1
ATOM 599 C CA . PHE A 1 75 ? -0.460 9.561 31.696 1.00 66.56 75 PHE A CA 1
ATOM 600 C C . PHE A 1 75 ? 1.008 9.236 31.984 1.00 66.56 75 PHE A C 1
ATOM 602 O O . PHE A 1 75 ? 1.396 9.150 33.147 1.00 66.56 75 PHE A O 1
ATOM 609 N N . ASP A 1 76 ? 1.839 9.120 30.945 1.00 67.81 76 ASP A N 1
ATOM 610 C CA . ASP A 1 76 ? 3.279 8.889 31.120 1.00 67.81 76 ASP A CA 1
ATOM 611 C C . ASP A 1 76 ? 3.940 10.052 31.891 1.00 67.81 76 ASP A C 1
ATOM 613 O O . ASP A 1 76 ? 4.719 9.844 32.819 1.00 67.81 76 ASP A O 1
ATOM 617 N N . GLN A 1 77 ? 3.533 11.297 31.604 1.00 68.38 77 GLN A N 1
ATOM 618 C CA . GLN A 1 77 ? 3.984 12.489 32.339 1.00 68.38 77 GLN A CA 1
ATOM 619 C C . GLN A 1 77 ? 3.543 12.518 33.810 1.00 68.38 77 GLN A C 1
ATOM 621 O O . GLN A 1 77 ? 4.187 13.180 34.622 1.00 68.38 77 GLN A O 1
ATOM 626 N N . GLN A 1 78 ? 2.474 11.804 34.167 1.00 68.25 78 GLN A N 1
ATOM 627 C CA . GLN A 1 78 ? 1.994 11.673 35.546 1.00 68.25 78 GLN A CA 1
ATOM 628 C C . GLN A 1 78 ? 2.735 10.576 36.333 1.00 68.25 78 GLN A C 1
ATOM 630 O O . GLN A 1 78 ? 2.422 10.346 37.498 1.00 68.25 78 GLN A O 1
ATOM 635 N N . GLY A 1 79 ? 3.725 9.905 35.729 1.00 58.62 79 GLY A N 1
ATOM 636 C CA . GLY A 1 79 ? 4.485 8.822 36.361 1.00 58.62 79 GLY A CA 1
ATOM 637 C C . GLY A 1 79 ? 3.727 7.492 36.429 1.00 58.62 79 GLY A C 1
ATOM 638 O O . GLY A 1 79 ? 4.209 6.534 37.035 1.00 58.62 79 GLY A O 1
ATOM 639 N N . GLU A 1 80 ? 2.552 7.406 35.800 1.00 57.69 80 GLU A N 1
ATOM 640 C CA . GLU A 1 80 ? 1.781 6.173 35.695 1.00 57.69 80 GLU A CA 1
ATOM 641 C C . GLU A 1 80 ? 2.244 5.388 34.463 1.00 57.69 80 GLU A C 1
ATOM 643 O O . GLU A 1 80 ? 1.821 5.641 33.335 1.00 57.69 80 GLU A O 1
ATOM 648 N N . HIS A 1 81 ? 3.105 4.389 34.670 1.00 57.50 81 HIS A N 1
ATOM 649 C CA . HIS A 1 81 ? 3.474 3.455 33.607 1.00 57.50 81 HIS A CA 1
ATOM 650 C C . HIS A 1 81 ? 2.296 2.535 33.279 1.00 57.50 81 HIS A C 1
ATOM 652 O O . HIS A 1 81 ? 2.131 1.452 33.846 1.00 57.50 81 HIS A O 1
ATOM 658 N N . ILE A 1 82 ? 1.456 2.965 32.343 1.00 53.47 82 ILE A N 1
ATOM 659 C CA . ILE A 1 82 ? 0.403 2.118 31.800 1.00 53.47 82 ILE A CA 1
ATOM 660 C C . ILE A 1 82 ? 1.062 1.094 30.853 1.00 53.47 82 ILE A C 1
ATOM 662 O O . ILE A 1 82 ? 1.735 1.499 29.906 1.00 53.47 82 ILE A O 1
ATOM 666 N N . PRO A 1 83 ? 0.842 -0.229 31.015 1.00 54.75 83 PRO A N 1
ATOM 667 C CA . PRO A 1 83 ? 1.391 -1.270 30.131 1.00 54.75 83 PRO A CA 1
ATOM 668 C C . PRO A 1 83 ? 0.684 -1.324 28.759 1.00 54.75 83 PRO A C 1
ATOM 670 O O . PRO A 1 83 ? 0.491 -2.396 28.184 1.00 54.75 83 PRO A O 1
ATOM 673 N N . PHE A 1 84 ? 0.214 -0.182 28.260 1.00 59.34 84 PHE A N 1
ATOM 674 C CA . PHE A 1 84 ? -0.667 -0.080 27.109 1.00 59.34 84 PHE A CA 1
ATOM 675 C C . PHE A 1 84 ? 0.130 0.203 25.845 1.00 59.34 84 PHE A C 1
ATOM 677 O O . PHE A 1 84 ? 0.801 1.226 25.723 1.00 59.34 84 PHE A O 1
ATOM 684 N N . THR A 1 85 ? 0.019 -0.726 24.902 1.00 66.25 85 THR A N 1
ATOM 685 C CA . THR A 1 85 ? 0.491 -0.545 23.535 1.00 66.25 85 THR A CA 1
ATOM 686 C C . THR A 1 85 ? -0.674 -0.112 22.677 1.00 66.25 85 THR A C 1
ATOM 688 O O . THR A 1 85 ? -1.716 -0.767 22.677 1.00 66.25 85 THR A O 1
ATOM 691 N N . LEU A 1 86 ? -0.496 0.972 21.928 1.00 71.25 86 LEU A N 1
ATOM 692 C CA . LEU A 1 86 ? -1.430 1.301 20.862 1.00 71.25 86 LEU A CA 1
ATOM 693 C C . LEU A 1 86 ? -0.990 0.527 19.611 1.00 71.25 86 LEU A C 1
ATOM 695 O O . LEU A 1 86 ? 0.118 0.771 19.126 1.00 71.25 86 LEU A O 1
ATOM 699 N N . PRO A 1 87 ? -1.794 -0.415 19.086 1.00 72.81 87 PRO A N 1
ATOM 700 C CA . PRO A 1 87 ? -1.467 -1.107 17.848 1.00 72.81 87 PRO A CA 1
ATOM 701 C C . PRO A 1 87 ? -1.646 -0.128 16.687 1.00 72.81 87 PRO A C 1
ATOM 703 O O . PRO A 1 87 ? -2.769 0.107 16.245 1.00 72.81 87 PRO A O 1
ATOM 706 N N . LEU A 1 88 ? -0.561 0.479 16.206 1.00 77.50 88 LEU A N 1
ATOM 707 C CA . LEU A 1 88 ? -0.613 1.377 15.054 1.00 77.50 88 LEU A CA 1
ATOM 708 C C . LEU A 1 88 ? -0.737 0.550 13.768 1.00 77.50 88 LEU A C 1
ATOM 710 O O . LEU A 1 88 ? 0.070 -0.357 13.560 1.00 77.50 88 LEU A O 1
ATOM 714 N N . PRO A 1 89 ? -1.707 0.841 12.891 1.00 80.25 89 PRO A N 1
ATOM 715 C CA . PRO A 1 89 ? -1.913 0.069 11.674 1.00 80.25 89 PRO A CA 1
ATOM 716 C C . PRO A 1 89 ? -0.774 0.331 10.671 1.00 80.25 89 PRO A C 1
ATOM 718 O O . PRO A 1 89 ? -0.573 1.466 10.235 1.00 80.25 89 PRO A O 1
ATOM 721 N N . LEU A 1 90 ? -0.012 -0.710 10.300 1.00 83.25 90 LEU A N 1
ATOM 722 C CA . LEU A 1 90 ? 1.193 -0.548 9.469 1.00 83.25 90 LEU A CA 1
ATOM 723 C C . LEU A 1 90 ? 0.874 -0.072 8.048 1.00 83.25 90 LEU A C 1
ATOM 725 O O . LEU A 1 90 ? 1.603 0.763 7.525 1.00 83.25 90 LEU A O 1
ATOM 729 N N . ALA A 1 91 ? -0.198 -0.575 7.426 1.00 84.69 91 ALA A N 1
ATOM 730 C CA . ALA A 1 91 ? -0.536 -0.241 6.039 1.00 84.69 91 ALA A CA 1
ATOM 731 C C . ALA A 1 91 ? -0.888 1.257 5.848 1.00 84.69 91 ALA A C 1
ATOM 733 O O . ALA A 1 91 ? -0.226 1.916 5.045 1.00 84.69 91 ALA A O 1
ATOM 734 N N . PRO A 1 92 ? -1.802 1.859 6.642 1.00 86.75 92 PRO A N 1
ATOM 735 C CA . PRO A 1 92 ? -2.046 3.295 6.646 1.00 86.75 92 PRO A CA 1
ATOM 736 C C . PRO A 1 92 ? -0.804 4.103 6.990 1.00 86.75 92 PRO A C 1
ATOM 738 O O . PRO A 1 92 ? -0.581 5.158 6.406 1.00 86.75 92 PRO A O 1
ATOM 741 N N . LEU A 1 93 ? 0.023 3.622 7.922 1.00 88.38 93 LEU A N 1
ATOM 742 C CA . LEU A 1 93 ? 1.242 4.330 8.291 1.00 88.38 93 LEU A CA 1
ATOM 743 C C . LEU A 1 93 ? 2.256 4.337 7.139 1.00 88.38 93 LEU A C 1
ATOM 745 O O . LEU A 1 93 ? 2.842 5.378 6.867 1.00 88.38 93 LEU A O 1
ATOM 749 N N . LEU A 1 94 ? 2.419 3.226 6.416 1.00 89.38 94 LEU A N 1
ATOM 750 C CA . LEU A 1 94 ? 3.224 3.168 5.193 1.00 89.38 94 LEU A CA 1
ATOM 751 C C . LEU A 1 94 ? 2.663 4.078 4.100 1.00 89.38 94 LEU A C 1
ATOM 753 O O . LEU A 1 94 ? 3.421 4.844 3.515 1.00 89.38 94 LEU A O 1
ATOM 757 N N . GLU A 1 95 ? 1.347 4.048 3.860 1.00 89.00 95 GLU A N 1
ATOM 758 C CA . GLU A 1 95 ? 0.699 4.920 2.872 1.00 89.00 95 GLU A CA 1
ATOM 759 C C . GLU A 1 95 ? 0.942 6.400 3.192 1.00 89.00 95 GLU A C 1
ATOM 761 O O . GLU A 1 95 ? 1.326 7.160 2.303 1.00 89.00 95 GLU A O 1
ATOM 766 N N . VAL A 1 96 ? 0.794 6.788 4.463 1.00 90.19 96 VAL A N 1
ATOM 767 C CA . VAL A 1 96 ? 1.079 8.142 4.946 1.00 90.19 96 VAL A CA 1
ATOM 768 C C . VAL A 1 96 ? 2.550 8.493 4.761 1.00 90.19 96 VAL A C 1
ATOM 770 O O . VAL A 1 96 ? 2.857 9.567 4.255 1.00 90.19 96 VAL A O 1
ATOM 773 N N . LEU A 1 97 ? 3.480 7.616 5.142 1.00 88.94 97 LEU A N 1
ATOM 774 C CA . LEU A 1 97 ? 4.908 7.881 4.966 1.00 88.94 97 LEU A CA 1
ATOM 775 C C . LEU A 1 97 ? 5.269 8.043 3.488 1.00 88.94 97 LEU A C 1
ATOM 777 O O . LEU A 1 97 ? 6.012 8.960 3.150 1.00 88.94 97 LEU A O 1
ATOM 781 N N . GLU A 1 98 ? 4.710 7.221 2.601 1.00 86.31 98 GLU A N 1
ATOM 782 C CA . GLU A 1 98 ? 4.850 7.387 1.155 1.00 86.31 98 GLU A CA 1
ATOM 783 C C . GLU A 1 98 ? 4.291 8.733 0.676 1.00 86.31 98 GLU A C 1
ATOM 785 O O . GLU A 1 98 ? 4.953 9.406 -0.109 1.00 86.31 98 GLU A O 1
ATOM 790 N N . ASP A 1 99 ? 3.112 9.154 1.141 1.00 84.31 99 ASP A N 1
ATOM 791 C CA . ASP A 1 99 ? 2.506 10.438 0.759 1.00 84.31 99 ASP A CA 1
ATOM 792 C C . ASP A 1 99 ? 3.385 11.618 1.189 1.00 84.31 99 ASP A C 1
ATOM 794 O O . ASP A 1 99 ? 3.676 12.521 0.400 1.00 84.31 99 ASP A O 1
ATOM 798 N N . LEU A 1 100 ? 3.897 11.577 2.419 1.00 84.81 100 LEU A N 1
ATOM 799 C CA . LEU A 1 100 ? 4.800 12.594 2.954 1.00 84.81 100 LEU A CA 1
ATOM 800 C C . LEU A 1 100 ? 6.125 12.608 2.175 1.00 84.81 100 LEU A C 1
ATOM 802 O O . LEU A 1 100 ? 6.591 13.670 1.756 1.00 84.81 100 LEU A O 1
ATOM 806 N N . LEU A 1 101 ? 6.694 11.436 1.878 1.00 79.44 101 LEU A N 1
ATOM 807 C CA . LEU A 1 101 ? 7.883 11.306 1.033 1.00 79.44 101 LEU A CA 1
ATOM 808 C C . LEU A 1 101 ? 7.636 11.774 -0.412 1.00 79.44 101 LEU A C 1
ATOM 810 O O . LEU A 1 101 ? 8.555 12.305 -1.033 1.00 79.44 101 LEU A O 1
ATOM 814 N N . LYS A 1 102 ? 6.415 11.664 -0.948 1.00 75.56 102 LYS A N 1
ATOM 815 C CA . LYS A 1 102 ? 6.050 12.195 -2.275 1.00 75.56 102 LYS A CA 1
ATOM 816 C C . LYS A 1 102 ? 5.985 13.713 -2.315 1.00 75.56 102 LYS A C 1
ATOM 818 O O . LYS A 1 102 ? 6.459 14.288 -3.289 1.00 75.56 102 LYS A O 1
ATOM 823 N N . THR A 1 103 ? 5.469 14.369 -1.272 1.00 71.12 103 THR A N 1
ATOM 824 C CA . THR A 1 103 ? 5.477 15.848 -1.208 1.00 71.12 103 THR A CA 1
ATOM 825 C C . THR A 1 103 ? 6.891 16.410 -1.211 1.00 71.12 103 THR A C 1
ATOM 827 O O . THR A 1 103 ? 7.157 17.458 -1.792 1.00 71.12 103 THR A O 1
ATOM 830 N N . LEU A 1 104 ? 7.828 15.662 -0.627 1.00 63.34 104 LEU A N 1
ATOM 831 C CA . LEU A 1 104 ? 9.239 15.965 -0.741 1.00 63.34 104 LEU A CA 1
ATOM 832 C C . LEU A 1 104 ? 9.683 15.834 -2.211 1.00 63.34 104 LEU A C 1
ATOM 834 O O . LEU A 1 104 ? 10.433 16.681 -2.678 1.00 63.34 104 LEU A O 1
ATOM 838 N N . ILE A 1 105 ? 9.216 14.826 -2.957 1.00 57.69 105 ILE A N 1
ATOM 839 C CA . ILE A 1 105 ? 9.595 14.564 -4.359 1.00 57.69 105 ILE A CA 1
ATOM 840 C C . ILE A 1 105 ? 9.123 15.630 -5.361 1.00 57.69 105 ILE A C 1
ATOM 842 O O . ILE A 1 105 ? 9.748 15.693 -6.414 1.00 57.69 105 ILE A O 1
ATOM 846 N N . CYS A 1 106 ? 8.138 16.491 -5.059 1.00 62.25 106 CYS A N 1
ATOM 847 C CA . CYS A 1 106 ? 7.753 17.621 -5.925 1.00 62.25 106 CYS A CA 1
ATOM 848 C C . CYS A 1 106 ? 8.983 18.480 -6.285 1.00 62.25 106 CYS A C 1
ATOM 850 O O . CYS A 1 106 ? 9.398 19.355 -5.522 1.00 62.25 106 CYS A O 1
ATOM 852 N N . SER A 1 107 ? 9.603 18.190 -7.429 1.00 55.16 107 SER A N 1
ATOM 853 C CA . SER A 1 107 ? 10.859 18.779 -7.883 1.00 55.16 107 SER A CA 1
ATOM 854 C C . SER A 1 107 ? 10.597 19.923 -8.850 1.00 55.16 107 SER A C 1
ATOM 856 O O . SER A 1 107 ? 9.547 19.963 -9.499 1.00 55.16 107 SER A O 1
ATOM 858 N N . GLU A 1 108 ? 11.585 20.808 -8.997 1.00 54.62 108 GLU A N 1
ATOM 859 C CA . GLU A 1 108 ? 11.643 21.771 -10.098 1.00 54.62 108 GLU A CA 1
ATOM 860 C C . GLU A 1 108 ? 11.341 21.053 -11.427 1.00 54.62 108 GLU A C 1
ATOM 862 O O . GLU A 1 108 ? 11.979 20.054 -11.762 1.00 54.62 108 GLU A O 1
ATOM 867 N N . GLY A 1 109 ? 10.306 21.511 -12.139 1.00 56.22 109 GLY A N 1
ATOM 868 C CA . GLY A 1 109 ? 9.843 20.916 -13.400 1.00 56.22 109 GLY A CA 1
ATOM 869 C C . GLY A 1 109 ? 8.606 20.008 -13.315 1.00 56.22 109 GLY A C 1
ATOM 870 O O . GLY A 1 109 ? 8.128 19.569 -14.360 1.00 56.22 109 GLY A O 1
ATOM 871 N N . SER A 1 110 ? 8.060 19.742 -12.123 1.00 66.81 110 SER A N 1
ATOM 872 C CA . SER A 1 110 ? 6.693 19.201 -11.989 1.00 66.81 110 SER A CA 1
ATOM 873 C C . SER A 1 110 ? 5.653 20.338 -12.062 1.00 66.81 110 SER A C 1
ATOM 875 O O . SER A 1 110 ? 5.916 21.418 -11.522 1.00 66.81 110 SER A O 1
ATOM 877 N N . PRO A 1 111 ? 4.483 20.147 -12.702 1.00 66.00 111 PRO A N 1
ATOM 878 C CA . PRO A 1 111 ? 3.361 21.097 -12.689 1.00 66.00 111 PRO A CA 1
ATOM 879 C C . PRO A 1 111 ? 2.943 21.566 -11.287 1.00 66.00 111 PRO A C 1
ATOM 881 O O . PRO A 1 111 ? 2.438 22.670 -11.111 1.00 66.00 111 PRO A O 1
ATOM 884 N N . GLU A 1 112 ? 3.170 20.737 -10.276 1.00 73.25 112 GLU A N 1
ATOM 885 C CA . GLU A 1 112 ? 2.836 20.940 -8.872 1.00 73.25 112 GLU A CA 1
ATOM 886 C C . GLU A 1 112 ? 3.947 21.664 -8.111 1.00 73.25 112 GLU A C 1
ATOM 888 O O . GLU A 1 112 ? 3.756 22.059 -6.961 1.00 73.25 112 GLU A O 1
ATOM 893 N N . PHE A 1 113 ? 5.088 21.934 -8.749 1.00 75.75 113 PHE A N 1
ATOM 894 C CA . PHE A 1 113 ? 6.112 22.835 -8.232 1.00 75.75 113 PHE A CA 1
ATOM 895 C C . PHE A 1 113 ? 5.695 24.306 -8.407 1.00 75.75 113 PHE A C 1
ATOM 897 O O . PHE A 1 113 ? 6.384 25.119 -9.017 1.00 75.75 113 PHE A O 1
ATOM 904 N N . THR A 1 114 ? 4.532 24.666 -7.866 1.00 80.81 114 THR A N 1
ATOM 905 C CA . THR A 1 114 ? 4.041 26.048 -7.839 1.00 80.81 114 THR A CA 1
ATOM 906 C C . THR A 1 114 ? 4.319 26.692 -6.487 1.00 80.81 114 THR A C 1
ATOM 908 O O . THR A 1 114 ? 4.405 26.016 -5.458 1.00 80.81 114 THR A O 1
ATOM 911 N N . ALA A 1 115 ? 4.398 28.026 -6.458 1.00 81.88 115 ALA A N 1
ATOM 912 C CA . ALA A 1 115 ? 4.556 28.781 -5.213 1.00 81.88 115 ALA A CA 1
ATOM 913 C C . ALA A 1 115 ? 3.479 28.420 -4.172 1.00 81.88 115 ALA A C 1
ATOM 915 O O . ALA A 1 115 ? 3.761 28.364 -2.976 1.00 81.88 115 ALA A O 1
ATOM 916 N N . THR A 1 116 ? 2.266 28.113 -4.636 1.00 84.81 116 THR A N 1
ATOM 917 C CA . THR A 1 116 ? 1.134 27.730 -3.795 1.00 84.81 116 THR A CA 1
ATOM 918 C C . THR A 1 116 ? 1.377 26.407 -3.059 1.00 84.81 116 THR A C 1
ATOM 920 O O . THR A 1 116 ? 1.278 26.375 -1.833 1.00 84.81 116 THR A O 1
ATOM 923 N N . TYR A 1 117 ? 1.770 25.337 -3.763 1.00 84.69 117 TYR A N 1
ATOM 924 C CA . TYR A 1 117 ? 2.088 24.054 -3.119 1.00 84.69 117 TYR A CA 1
ATOM 925 C C . TYR A 1 117 ? 3.319 24.160 -2.211 1.00 84.69 117 TYR A C 1
ATOM 927 O O . TYR A 1 117 ? 3.320 23.636 -1.100 1.00 84.69 117 TYR A O 1
ATOM 935 N N . GLN A 1 118 ? 4.346 24.908 -2.623 1.00 84.44 118 GLN A N 1
ATOM 936 C CA . GLN A 1 118 ? 5.543 25.113 -1.801 1.00 84.44 118 GLN A CA 1
ATOM 937 C C . GLN A 1 118 ? 5.235 25.857 -0.492 1.00 84.44 118 GLN A C 1
ATOM 939 O O . GLN A 1 118 ? 5.761 25.507 0.568 1.00 84.44 118 GLN A O 1
ATOM 944 N N . GLN A 1 119 ? 4.354 26.861 -0.533 1.00 86.06 119 GLN A N 1
ATOM 945 C CA . GLN A 1 119 ? 3.884 27.553 0.666 1.00 86.06 119 GLN A CA 1
ATOM 946 C C . GLN A 1 119 ? 3.089 26.611 1.577 1.00 86.06 119 GLN A C 1
ATOM 948 O O . GLN A 1 119 ? 3.317 26.603 2.789 1.00 86.06 119 GLN A O 1
ATOM 953 N N . PHE A 1 120 ? 2.209 25.787 1.005 1.00 87.31 120 PHE A N 1
ATOM 954 C CA . PHE A 1 120 ? 1.470 24.769 1.747 1.00 87.31 120 PHE A CA 1
ATOM 955 C C . PHE A 1 120 ? 2.411 23.769 2.443 1.00 87.31 120 PHE A C 1
ATOM 957 O O . PHE A 1 120 ? 2.291 23.546 3.650 1.00 87.31 120 PHE A O 1
ATOM 964 N N . PHE A 1 121 ? 3.419 23.247 1.734 1.00 86.31 121 PHE A N 1
ATOM 965 C CA . PHE A 1 121 ? 4.410 22.321 2.294 1.00 86.31 121 PHE A CA 1
ATOM 966 C C . PHE A 1 121 ? 5.216 22.931 3.441 1.00 86.31 121 PHE A C 1
ATOM 968 O O . PHE A 1 121 ? 5.412 22.281 4.472 1.00 86.31 121 PHE A O 1
ATOM 975 N N . ARG A 1 122 ? 5.631 24.199 3.314 1.00 85.75 122 ARG A N 1
ATOM 976 C CA . ARG A 1 122 ? 6.303 24.937 4.399 1.00 85.75 122 ARG A CA 1
ATOM 977 C C . ARG A 1 122 ? 5.420 25.050 5.636 1.00 85.75 122 ARG A C 1
ATOM 979 O O . ARG A 1 122 ? 5.881 24.763 6.736 1.00 85.75 122 ARG A O 1
ATOM 986 N N . ARG A 1 123 ? 4.152 25.430 5.463 1.00 86.38 123 ARG A N 1
ATOM 987 C CA . ARG A 1 123 ? 3.205 25.629 6.574 1.00 86.38 123 ARG A CA 1
ATOM 988 C C . ARG A 1 123 ? 2.808 24.328 7.267 1.00 86.38 123 ARG A C 1
ATOM 990 O O . ARG A 1 123 ? 2.552 24.344 8.468 1.00 86.38 123 ARG A O 1
ATOM 997 N N . CYS A 1 124 ? 2.808 23.214 6.539 1.00 84.94 124 CYS A N 1
ATOM 998 C CA . CYS A 1 124 ? 2.608 21.884 7.114 1.00 84.94 124 CYS A CA 1
ATOM 999 C C . CYS A 1 124 ? 3.871 21.318 7.789 1.00 84.94 124 CYS A C 1
ATOM 1001 O O . CYS A 1 124 ? 3.771 20.323 8.496 1.00 84.94 124 CYS A O 1
ATOM 1003 N N . GLY A 1 125 ? 5.050 21.926 7.597 1.00 81.12 125 GLY A N 1
ATOM 1004 C CA . GLY A 1 125 ? 6.323 21.427 8.135 1.00 81.12 125 GLY A CA 1
ATOM 1005 C C . GLY A 1 125 ? 6.940 20.270 7.338 1.00 81.12 125 GLY A C 1
ATOM 1006 O O . GLY A 1 125 ? 7.852 19.606 7.827 1.00 81.12 125 GLY A O 1
ATOM 1007 N N . LEU A 1 126 ? 6.477 20.039 6.106 1.00 76.38 126 LEU A N 1
ATOM 1008 C CA . LEU A 1 126 ? 6.867 18.899 5.268 1.00 76.38 126 LEU A CA 1
ATOM 1009 C C . LEU A 1 126 ? 8.323 18.950 4.789 1.00 76.38 126 LEU A C 1
ATOM 1011 O O . LEU A 1 126 ? 8.903 17.912 4.499 1.00 76.38 126 LEU A O 1
ATOM 1015 N N . LEU A 1 127 ? 8.941 20.133 4.729 1.00 71.56 127 LEU A N 1
ATOM 1016 C CA . LEU A 1 127 ? 10.292 20.298 4.175 1.00 71.56 127 LEU A CA 1
ATOM 1017 C C . LEU A 1 127 ? 11.433 19.893 5.133 1.00 71.56 127 LEU A C 1
ATOM 1019 O O . LEU A 1 127 ? 12.567 19.755 4.685 1.00 71.56 127 LEU A O 1
ATOM 1023 N N . ASN A 1 128 ? 11.158 19.668 6.425 1.00 66.31 128 ASN A N 1
ATOM 1024 C CA . ASN A 1 128 ? 12.189 19.562 7.476 1.00 66.31 128 ASN A CA 1
ATOM 1025 C C . ASN A 1 128 ? 12.421 18.136 8.028 1.00 66.31 128 ASN A C 1
ATOM 1027 O O . ASN A 1 128 ? 13.033 17.978 9.082 1.00 66.31 128 ASN A O 1
ATOM 1031 N N . ILE A 1 129 ? 11.902 17.092 7.375 1.00 66.44 129 ILE A N 1
ATOM 1032 C CA . ILE A 1 129 ? 11.691 15.769 8.013 1.00 66.44 129 ILE A CA 1
ATOM 1033 C C . ILE A 1 129 ? 12.168 14.561 7.189 1.00 66.44 129 ILE A C 1
ATOM 1035 O O . ILE A 1 129 ? 11.934 13.414 7.564 1.00 66.44 129 ILE A O 1
ATOM 1039 N N . SER A 1 130 ? 12.843 14.790 6.063 1.00 65.81 130 SER A N 1
ATOM 1040 C CA . SER A 1 130 ? 13.021 13.764 5.029 1.00 65.81 130 SER A CA 1
ATOM 1041 C C . SER A 1 130 ? 13.875 12.558 5.435 1.00 65.81 130 SER A C 1
ATOM 1043 O O . SER A 1 130 ? 13.587 11.444 5.009 1.00 65.81 130 SER A O 1
ATOM 1045 N N . GLY A 1 131 ? 14.927 12.755 6.237 1.00 69.56 131 GLY A N 1
ATOM 1046 C CA . GLY A 1 131 ? 15.864 11.681 6.593 1.00 69.56 131 GLY A CA 1
ATOM 1047 C C . GLY A 1 131 ? 15.277 10.660 7.571 1.00 69.56 131 GLY A C 1
ATOM 1048 O O . GLY A 1 131 ? 15.308 9.461 7.311 1.00 69.56 131 GLY A O 1
ATOM 1049 N N . GLU A 1 132 ? 14.687 11.135 8.670 1.00 74.12 132 GLU A N 1
ATOM 1050 C CA . GLU A 1 132 ? 14.057 10.279 9.688 1.00 74.12 132 GLU A CA 1
ATOM 1051 C C . GLU A 1 132 ? 12.862 9.499 9.121 1.00 74.12 132 GLU A C 1
ATOM 1053 O O . GLU A 1 132 ? 12.683 8.323 9.432 1.00 74.12 132 GLU A O 1
ATOM 1058 N N . MET A 1 133 ? 12.074 10.125 8.240 1.00 78.75 133 MET A N 1
ATOM 1059 C CA . MET A 1 133 ? 10.940 9.467 7.587 1.00 78.75 133 MET A CA 1
ATOM 1060 C C . MET A 1 133 ? 11.361 8.326 6.668 1.00 78.75 133 MET A C 1
ATOM 1062 O O . MET A 1 133 ? 10.688 7.299 6.642 1.00 78.75 133 MET A O 1
ATOM 1066 N N . LEU A 1 134 ? 12.470 8.475 5.936 1.00 77.12 134 LEU A N 1
ATOM 1067 C CA . LEU A 1 134 ? 13.001 7.400 5.097 1.00 77.12 134 LEU A CA 1
ATOM 1068 C C . LEU A 1 134 ? 13.420 6.188 5.934 1.00 77.12 134 LEU A C 1
ATOM 1070 O O . LEU A 1 134 ? 13.088 5.059 5.574 1.00 77.12 134 LEU A O 1
ATOM 1074 N N . PHE A 1 135 ? 14.107 6.416 7.056 1.00 77.00 135 PHE A N 1
ATOM 1075 C CA . PHE A 1 135 ? 14.478 5.341 7.976 1.00 77.00 135 PHE A CA 1
ATOM 1076 C C . PHE A 1 135 ? 13.257 4.666 8.588 1.00 77.00 135 PHE A C 1
ATOM 1078 O O . PHE A 1 135 ? 13.199 3.441 8.636 1.00 77.00 135 PHE A O 1
ATOM 1085 N N . PHE A 1 136 ? 12.264 5.450 9.007 1.00 81.06 136 PHE A N 1
ATOM 1086 C CA . PHE A 1 136 ? 11.048 4.897 9.584 1.00 81.06 136 PHE A CA 1
ATOM 1087 C C . PHE A 1 136 ? 10.255 4.081 8.559 1.00 81.06 136 PHE A C 1
ATOM 1089 O O . PHE A 1 136 ? 9.851 2.959 8.840 1.00 81.06 136 PHE A O 1
ATOM 1096 N N . HIS A 1 137 ? 10.118 4.584 7.332 1.00 85.00 137 HIS A N 1
ATOM 1097 C CA . HIS A 1 137 ? 9.480 3.856 6.238 1.00 85.00 137 HIS A CA 1
ATOM 1098 C C . HIS A 1 137 ? 10.200 2.534 5.929 1.00 85.00 137 HIS A C 1
ATOM 1100 O O . HIS A 1 137 ? 9.567 1.490 5.780 1.00 85.00 137 HIS A O 1
ATOM 1106 N N . SER A 1 138 ? 11.533 2.563 5.903 1.00 80.94 138 SER A N 1
ATOM 1107 C CA . SER A 1 138 ? 12.364 1.379 5.697 1.00 80.94 138 SER A CA 1
ATOM 1108 C C . SER A 1 138 ? 12.206 0.340 6.812 1.00 80.94 138 SER A C 1
ATOM 1110 O O . SER A 1 138 ? 11.975 -0.839 6.541 1.00 80.94 138 SER A O 1
ATOM 1112 N N . TYR A 1 139 ? 12.238 0.787 8.069 1.00 79.94 139 TYR A N 1
ATOM 1113 C CA . TYR A 1 139 ? 12.015 -0.056 9.241 1.00 79.94 139 TYR A CA 1
ATOM 1114 C C . TYR A 1 139 ? 10.634 -0.727 9.212 1.00 79.94 139 TYR A C 1
ATOM 1116 O O . TYR A 1 139 ? 10.506 -1.915 9.509 1.00 79.94 139 TYR A O 1
ATOM 1124 N N . MET A 1 140 ? 9.600 0.006 8.800 1.00 81.81 140 MET A N 1
ATOM 1125 C CA . MET A 1 140 ? 8.234 -0.509 8.692 1.00 81.81 140 MET A CA 1
ATOM 1126 C C . MET A 1 140 ? 8.125 -1.618 7.640 1.00 81.81 140 MET A C 1
ATOM 1128 O O . MET A 1 140 ? 7.539 -2.666 7.909 1.00 81.81 140 MET A O 1
ATOM 1132 N N . ARG A 1 141 ? 8.749 -1.442 6.467 1.00 83.81 141 ARG A N 1
ATOM 1133 C CA . ARG A 1 141 ? 8.822 -2.503 5.448 1.00 83.81 141 ARG A CA 1
ATOM 1134 C C . ARG A 1 141 ? 9.629 -3.705 5.917 1.00 83.81 141 ARG A C 1
ATOM 1136 O O . ARG A 1 141 ? 9.218 -4.835 5.679 1.00 83.81 141 ARG A O 1
ATOM 1143 N N . SER A 1 142 ? 10.746 -3.476 6.605 1.00 79.25 142 SER A N 1
ATOM 1144 C CA . SER A 1 142 ? 11.538 -4.556 7.197 1.00 79.25 142 SER A CA 1
ATOM 1145 C C . SER A 1 142 ? 10.717 -5.366 8.204 1.00 79.25 142 SER A C 1
ATOM 1147 O O . SER A 1 142 ? 10.718 -6.592 8.134 1.00 79.25 142 SER A O 1
ATOM 1149 N N . SER A 1 143 ? 9.945 -4.691 9.059 1.00 76.31 143 SER A N 1
ATOM 1150 C CA . SER A 1 143 ? 9.071 -5.326 10.054 1.00 76.31 143 SER A CA 1
ATOM 1151 C C . SER A 1 143 ? 7.963 -6.164 9.406 1.00 76.31 143 SER A C 1
ATOM 1153 O O . SER A 1 143 ? 7.632 -7.241 9.899 1.00 76.31 143 SER A O 1
ATOM 1155 N N . LEU A 1 144 ? 7.411 -5.707 8.277 1.00 78.00 144 LEU A N 1
ATOM 1156 C CA . LEU A 1 144 ? 6.456 -6.490 7.484 1.00 78.00 144 LEU A CA 1
ATOM 1157 C C . LEU A 1 144 ? 7.090 -7.711 6.813 1.00 78.00 144 LEU A C 1
ATOM 1159 O O . LEU A 1 144 ? 6.421 -8.720 6.622 1.00 78.00 144 LEU A O 1
ATOM 1163 N N . ASN A 1 145 ? 8.357 -7.600 6.419 1.00 77.19 145 ASN A N 1
ATOM 1164 C CA . ASN A 1 145 ? 9.075 -8.644 5.697 1.00 77.19 145 ASN A CA 1
ATOM 1165 C C . ASN A 1 145 ? 9.731 -9.687 6.622 1.00 77.19 145 ASN A C 1
ATOM 1167 O O . ASN A 1 145 ? 10.128 -10.749 6.153 1.00 77.19 145 ASN A O 1
ATOM 1171 N N . SER A 1 146 ? 9.883 -9.399 7.918 1.00 68.88 146 SER A N 1
ATOM 1172 C CA . SER A 1 146 ? 10.492 -10.318 8.880 1.00 68.88 146 SER A CA 1
ATOM 1173 C C . SER A 1 146 ? 9.455 -11.247 9.510 1.00 68.88 146 SER A C 1
ATOM 1175 O O . SER A 1 146 ? 8.561 -10.775 10.203 1.00 68.88 146 SER A O 1
ATOM 1177 N N . ASP A 1 147 ? 9.636 -12.564 9.404 1.00 54.91 147 ASP A N 1
ATOM 1178 C CA . ASP A 1 147 ? 8.787 -13.544 10.108 1.00 54.91 147 ASP A CA 1
ATOM 1179 C C . ASP A 1 147 ? 8.992 -13.538 11.643 1.00 54.91 147 ASP A C 1
ATOM 1181 O O . ASP A 1 147 ? 8.244 -14.172 12.386 1.00 54.91 147 ASP A O 1
ATOM 1185 N N . CYS A 1 148 ? 10.003 -12.814 12.143 1.00 44.56 148 CYS A N 1
ATOM 1186 C CA . CYS A 1 148 ? 10.431 -12.844 13.541 1.00 44.56 148 CYS A CA 1
ATOM 1187 C C . CYS A 1 148 ? 10.175 -11.506 14.261 1.00 44.56 148 CYS A C 1
ATOM 1189 O O . CYS A 1 148 ? 10.838 -10.502 14.003 1.00 44.56 148 CYS A O 1
ATOM 1191 N N . LEU A 1 149 ? 9.250 -11.518 15.229 1.00 46.19 149 LEU A N 1
ATOM 1192 C CA . LEU A 1 149 ? 8.903 -10.390 16.114 1.00 46.19 149 LEU A CA 1
ATOM 1193 C C . LEU A 1 149 ? 10.066 -9.912 17.010 1.00 46.19 149 LEU A C 1
ATOM 1195 O O . LEU A 1 149 ? 9.988 -8.838 17.607 1.00 46.19 149 LEU A O 1
ATOM 1199 N N . THR A 1 150 ? 11.141 -10.693 17.137 1.00 42.78 150 THR A N 1
ATOM 1200 C CA . THR A 1 150 ? 12.265 -10.410 18.046 1.00 42.78 150 THR A CA 1
ATOM 1201 C C . THR A 1 150 ? 13.121 -9.213 17.629 1.00 42.78 150 THR A C 1
ATOM 1203 O O . THR A 1 150 ? 13.809 -8.653 18.478 1.00 42.78 150 THR A O 1
ATOM 1206 N N . ASN A 1 151 ? 13.028 -8.751 16.377 1.00 41.97 151 ASN A N 1
ATOM 1207 C CA . ASN A 1 151 ? 13.791 -7.595 15.888 1.00 41.97 151 ASN A CA 1
ATOM 1208 C C . ASN A 1 151 ? 13.103 -6.236 16.113 1.00 41.97 151 ASN A C 1
ATOM 1210 O O . ASN A 1 151 ? 13.704 -5.199 15.839 1.00 41.97 151 ASN A O 1
ATOM 1214 N N . LEU A 1 152 ? 11.877 -6.204 16.652 1.00 46.06 152 LEU A N 1
ATOM 1215 C CA . LEU A 1 152 ? 11.151 -4.948 16.885 1.00 46.06 152 LEU A CA 1
ATOM 1216 C C . LEU A 1 152 ? 11.813 -4.047 17.946 1.00 46.06 152 LEU A C 1
ATOM 1218 O O . LEU A 1 152 ? 11.547 -2.849 17.973 1.00 46.06 152 LEU A O 1
ATOM 1222 N N . PHE A 1 153 ? 12.700 -4.596 18.786 1.00 43.25 153 PHE A N 1
ATOM 1223 C CA . PHE A 1 153 ? 13.230 -3.918 19.974 1.00 43.25 153 PHE A CA 1
ATOM 1224 C C . PHE A 1 153 ? 14.726 -3.552 19.914 1.00 43.25 153 PHE A C 1
ATOM 1226 O O . PHE A 1 153 ? 15.287 -3.137 20.921 1.00 43.25 153 PHE A O 1
ATOM 1233 N N . SER A 1 154 ? 15.402 -3.663 18.768 1.00 41.53 154 SER A N 1
ATOM 1234 C CA . SER A 1 154 ? 16.804 -3.231 18.641 1.00 41.53 154 SER A CA 1
ATOM 1235 C C . SER A 1 154 ? 16.949 -2.230 17.498 1.00 41.53 154 SER A C 1
ATOM 1237 O O . SER A 1 154 ? 17.033 -2.591 16.330 1.00 41.53 154 SER A O 1
ATOM 1239 N N . ILE A 1 155 ? 16.942 -0.942 17.852 1.00 48.59 155 ILE A N 1
ATOM 1240 C CA . ILE A 1 155 ? 17.105 0.192 16.919 1.00 48.59 155 ILE A CA 1
ATOM 1241 C C . ILE A 1 155 ? 18.590 0.598 16.805 1.00 48.59 155 ILE A C 1
ATOM 1243 O O . ILE A 1 155 ? 18.969 1.453 16.002 1.00 48.59 155 ILE A O 1
ATOM 1247 N N . THR A 1 156 ? 19.470 -0.050 17.572 1.00 37.22 156 THR A N 1
ATOM 1248 C CA . THR A 1 156 ? 20.922 0.151 17.547 1.00 37.22 156 THR A CA 1
ATOM 1249 C C . THR A 1 156 ? 21.514 -0.447 16.271 1.00 37.22 156 THR A C 1
ATOM 1251 O O . THR A 1 156 ? 22.099 -1.525 16.276 1.00 37.22 156 THR A O 1
ATOM 1254 N N . GLY A 1 157 ? 21.311 0.262 15.163 1.00 46.31 157 GLY A N 1
ATOM 1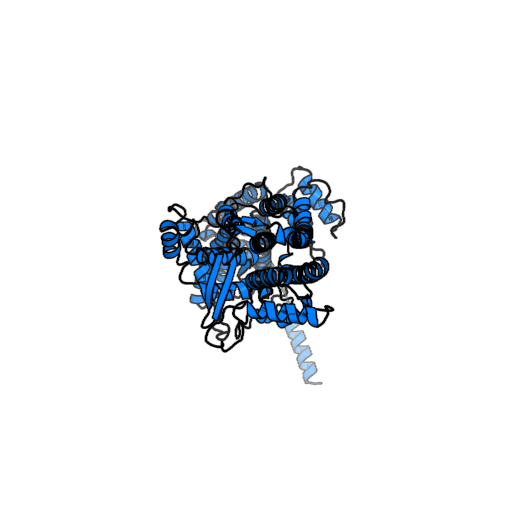255 C CA . GLY A 1 157 ? 21.778 -0.103 13.833 1.00 46.31 157 GLY A CA 1
ATOM 1256 C C . GLY A 1 157 ? 20.649 -0.242 12.821 1.00 46.31 157 GLY A C 1
ATOM 1257 O O . GLY A 1 157 ? 20.574 -1.283 12.173 1.00 46.31 157 GLY A O 1
ATOM 1258 N N . ILE A 1 158 ? 19.795 0.786 12.651 1.00 50.44 158 ILE A N 1
ATOM 1259 C CA . ILE A 1 158 ? 18.903 0.871 11.479 1.00 50.44 158 ILE A CA 1
ATOM 1260 C C . ILE A 1 158 ? 19.786 0.871 10.228 1.00 50.44 158 ILE A C 1
ATOM 1262 O O . ILE A 1 158 ? 20.277 1.897 9.759 1.00 50.44 158 ILE A O 1
ATOM 1266 N N . SER A 1 159 ? 20.013 -0.327 9.720 1.00 56.22 159 SER A N 1
ATOM 1267 C CA . SER A 1 159 ? 20.657 -0.597 8.462 1.00 56.22 159 SER A CA 1
ATOM 1268 C C . SER A 1 159 ? 19.549 -0.957 7.493 1.00 56.22 159 SER A C 1
ATOM 1270 O O . SER A 1 159 ? 18.706 -1.804 7.793 1.00 56.22 159 SER A O 1
ATOM 1272 N N . PHE A 1 160 ? 19.561 -0.349 6.309 1.00 65.88 160 PHE A N 1
ATOM 1273 C CA . PHE A 1 160 ? 18.640 -0.693 5.225 1.00 65.88 160 PHE A CA 1
ATOM 1274 C C . PHE A 1 160 ? 18.718 -2.180 4.815 1.00 65.88 160 PHE A C 1
ATOM 1276 O O . PHE A 1 160 ? 17.888 -2.644 4.050 1.00 65.88 160 PHE A O 1
ATOM 1283 N N . VAL A 1 161 ? 19.675 -2.948 5.351 1.00 64.19 161 VAL A N 1
ATOM 1284 C CA . VAL A 1 161 ? 19.877 -4.387 5.121 1.00 64.19 161 VAL A CA 1
ATOM 1285 C C . VAL A 1 161 ? 18.611 -5.234 5.334 1.00 64.19 161 VAL A C 1
ATOM 1287 O O . VAL A 1 161 ? 18.449 -6.233 4.643 1.00 64.19 161 VAL A O 1
ATOM 1290 N N . GLY A 1 162 ? 17.705 -4.850 6.241 1.00 70.25 162 GLY A N 1
ATOM 1291 C CA . GLY A 1 162 ? 16.448 -5.580 6.477 1.00 70.25 162 GLY A CA 1
ATOM 1292 C C . GLY A 1 162 ? 15.271 -5.171 5.582 1.00 70.25 162 GLY A C 1
ATOM 1293 O O . GLY A 1 162 ? 14.221 -5.814 5.625 1.00 70.25 162 GLY A O 1
ATOM 1294 N N . ASP A 1 163 ? 15.405 -4.094 4.806 1.00 80.44 163 ASP A N 1
ATOM 1295 C CA . ASP A 1 163 ? 14.334 -3.557 3.970 1.00 80.44 163 ASP A CA 1
ATOM 1296 C C . ASP A 1 163 ? 14.243 -4.332 2.648 1.00 80.44 163 ASP A C 1
ATOM 1298 O O . ASP A 1 163 ? 15.210 -4.346 1.887 1.00 80.44 163 ASP A O 1
ATOM 1302 N N . PRO A 1 164 ? 13.092 -4.936 2.308 1.00 83.81 164 PRO A N 1
ATOM 1303 C CA . PRO A 1 164 ? 12.932 -5.662 1.047 1.00 83.81 164 PRO A CA 1
ATOM 1304 C C . PRO A 1 164 ? 13.144 -4.787 -0.197 1.00 83.81 164 PRO A C 1
ATOM 1306 O O . PRO A 1 164 ? 13.445 -5.314 -1.265 1.00 83.81 164 PRO A O 1
ATOM 1309 N N . PHE A 1 165 ? 12.991 -3.464 -0.090 1.00 86.56 165 PHE A N 1
ATOM 1310 C CA . PHE A 1 165 ? 13.217 -2.541 -1.206 1.00 86.56 165 PHE A CA 1
ATOM 1311 C C . PHE A 1 165 ? 14.652 -2.025 -1.266 1.00 86.56 165 PHE A C 1
ATOM 1313 O O . PHE A 1 165 ? 14.995 -1.310 -2.211 1.00 86.56 165 PHE A O 1
ATOM 1320 N N . TRP A 1 166 ? 15.478 -2.365 -0.278 1.00 82.56 166 TRP A N 1
ATOM 1321 C CA . TRP A 1 166 ? 16.910 -2.163 -0.349 1.00 82.56 166 TRP A CA 1
ATOM 1322 C C . TRP A 1 166 ? 17.556 -3.348 -1.064 1.00 82.56 166 TRP A C 1
ATOM 1324 O O . TRP A 1 166 ? 17.481 -4.499 -0.639 1.00 82.56 166 TRP A O 1
ATOM 1334 N N . ILE A 1 167 ? 18.191 -3.059 -2.188 1.00 80.62 167 ILE A N 1
ATOM 1335 C CA . ILE A 1 167 ? 18.794 -4.033 -3.076 1.00 80.62 167 ILE A CA 1
ATOM 1336 C C . ILE A 1 167 ? 20.288 -4.108 -2.775 1.00 80.62 167 ILE A C 1
ATOM 1338 O O . ILE A 1 167 ? 21.041 -3.164 -3.018 1.00 80.62 167 ILE A O 1
ATOM 1342 N N . CYS A 1 168 ? 20.717 -5.260 -2.262 1.00 79.12 168 CYS A N 1
ATOM 1343 C CA . CYS A 1 168 ? 22.112 -5.667 -2.324 1.00 79.12 168 CYS A CA 1
ATOM 1344 C C . CYS A 1 168 ? 22.419 -6.115 -3.757 1.00 79.12 168 CYS A C 1
ATOM 1346 O O . CYS A 1 168 ? 21.792 -7.033 -4.284 1.00 79.12 168 CYS A O 1
ATOM 1348 N N . GLU A 1 169 ? 23.378 -5.459 -4.401 1.00 81.00 169 GLU A N 1
ATOM 1349 C CA . GLU A 1 169 ? 23.742 -5.758 -5.788 1.00 81.00 169 GLU A CA 1
ATOM 1350 C C . GLU A 1 169 ? 24.326 -7.150 -5.952 1.00 81.00 169 GLU A C 1
ATOM 1352 O O . GLU A 1 169 ? 24.062 -7.793 -6.958 1.00 81.00 169 GLU A O 1
ATOM 1357 N N . GLN A 1 170 ? 25.093 -7.626 -4.969 1.00 83.19 170 GLN A N 1
ATOM 1358 C CA . GLN A 1 170 ? 25.645 -8.977 -5.003 1.00 83.19 170 GLN A CA 1
ATOM 1359 C C . GLN A 1 170 ? 24.516 -10.009 -5.015 1.00 83.19 170 GLN A C 1
ATOM 1361 O O . GLN A 1 170 ? 24.527 -10.899 -5.860 1.00 83.19 170 GLN A O 1
ATOM 1366 N N . ASP A 1 171 ? 23.501 -9.833 -4.165 1.00 83.56 171 ASP A N 1
ATOM 1367 C CA . ASP A 1 171 ? 22.328 -10.712 -4.123 1.00 83.56 171 ASP A CA 1
ATOM 1368 C C . ASP A 1 171 ? 21.527 -10.633 -5.426 1.00 83.56 171 ASP A C 1
ATOM 1370 O O . ASP A 1 171 ? 21.081 -11.649 -5.958 1.00 83.56 171 ASP A O 1
ATOM 1374 N N . MET A 1 172 ? 21.353 -9.422 -5.962 1.00 89.31 172 MET A N 1
ATOM 1375 C CA . MET A 1 172 ? 20.672 -9.210 -7.235 1.00 89.31 172 MET A CA 1
ATOM 1376 C C . MET A 1 172 ? 21.435 -9.875 -8.382 1.00 89.31 172 MET A C 1
ATOM 1378 O O . MET A 1 172 ? 20.827 -10.598 -9.158 1.00 89.31 172 MET A O 1
ATOM 1382 N N . PHE A 1 173 ? 22.750 -9.685 -8.497 1.00 90.94 173 PHE A N 1
ATOM 1383 C CA . PHE A 1 173 ? 23.557 -10.321 -9.537 1.00 90.94 173 PHE A CA 1
ATOM 1384 C C . PHE A 1 173 ? 23.582 -11.839 -9.382 1.00 90.94 173 PHE A C 1
ATOM 1386 O O . PHE A 1 173 ? 23.435 -12.538 -10.379 1.00 90.94 173 PHE A O 1
ATOM 1393 N N . ALA A 1 174 ? 23.692 -12.355 -8.157 1.00 90.00 174 ALA A N 1
ATOM 1394 C CA . ALA A 1 174 ? 23.633 -13.789 -7.893 1.00 90.00 174 ALA A CA 1
ATOM 1395 C C . ALA A 1 174 ? 22.289 -14.402 -8.316 1.00 90.00 174 ALA A C 1
ATOM 1397 O O . ALA A 1 174 ? 22.261 -15.534 -8.787 1.00 90.00 174 ALA A O 1
ATOM 1398 N N . PHE A 1 175 ? 21.186 -13.658 -8.182 1.00 93.62 175 PHE A N 1
ATOM 1399 C CA . PHE A 1 175 ? 19.863 -14.095 -8.623 1.00 93.62 175 PHE A CA 1
ATOM 1400 C C . PHE A 1 175 ? 19.682 -13.955 -10.142 1.00 93.62 175 PHE A C 1
ATOM 1402 O O . PHE A 1 175 ? 19.322 -14.907 -10.830 1.00 93.62 175 PHE A O 1
ATOM 1409 N N . VAL A 1 176 ? 19.948 -12.762 -10.671 1.00 94.06 176 VAL A N 1
ATOM 1410 C CA . VAL A 1 176 ? 19.648 -12.367 -12.054 1.00 94.06 176 VAL A CA 1
ATOM 1411 C C . VAL A 1 176 ? 20.616 -12.997 -13.050 1.00 94.06 176 VAL A C 1
ATOM 1413 O O . VAL A 1 176 ? 20.200 -13.404 -14.127 1.00 94.06 176 VAL A O 1
ATOM 1416 N N . CYS A 1 177 ? 21.897 -13.108 -12.694 1.00 93.69 177 CYS A N 1
ATOM 1417 C CA . CYS A 1 177 ? 22.928 -13.674 -13.567 1.00 93.69 177 CYS A CA 1
ATOM 1418 C C . CYS A 1 177 ? 23.137 -15.178 -13.365 1.00 93.69 177 CYS A C 1
ATOM 1420 O O . CYS A 1 177 ? 24.051 -15.750 -13.961 1.00 93.69 177 CYS A O 1
ATOM 1422 N N . LYS A 1 178 ? 22.332 -15.815 -12.507 1.00 92.44 178 LYS A N 1
ATOM 1423 C CA . LYS A 1 178 ? 22.420 -17.251 -12.249 1.00 92.44 178 LYS A CA 1
ATOM 1424 C C . LYS A 1 178 ? 22.346 -18.013 -13.573 1.00 92.44 178 LYS A C 1
ATOM 1426 O O . LYS A 1 178 ? 21.496 -17.701 -14.391 1.00 92.44 178 LYS A O 1
ATOM 1431 N N . ASP A 1 179 ? 23.202 -19.000 -13.796 1.00 90.25 179 ASP A N 1
ATOM 1432 C CA . ASP A 1 179 ? 23.173 -19.864 -14.990 1.00 90.25 179 ASP A CA 1
ATOM 1433 C C . ASP A 1 179 ? 23.337 -19.148 -16.354 1.00 90.25 179 ASP A C 1
ATOM 1435 O O . ASP A 1 179 ? 23.255 -19.800 -17.393 1.00 90.25 179 ASP A O 1
ATOM 1439 N N . LEU A 1 180 ? 23.618 -17.836 -16.387 1.00 91.88 180 LEU A N 1
ATOM 1440 C CA . LEU A 1 180 ? 23.974 -17.140 -17.625 1.00 91.88 180 LEU A CA 1
ATOM 1441 C C . LEU A 1 180 ? 25.424 -17.455 -18.023 1.00 91.88 180 LEU A C 1
ATOM 1443 O O . LEU A 1 180 ? 26.282 -17.637 -17.150 1.00 91.88 180 LEU A O 1
ATOM 1447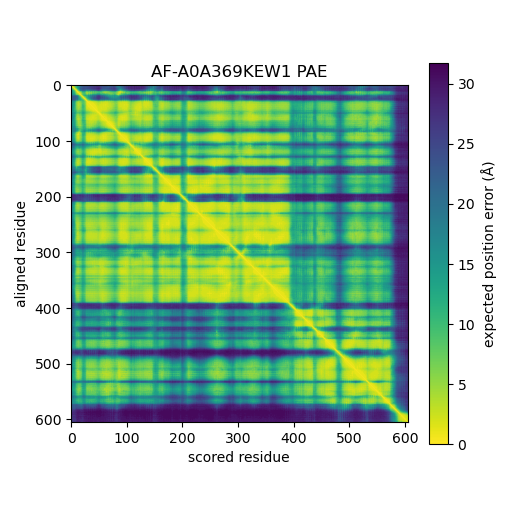 N N . PRO A 1 181 ? 25.758 -17.430 -19.329 1.00 92.62 181 PRO A N 1
ATOM 1448 C CA . PRO A 1 181 ? 27.143 -17.501 -19.774 1.00 92.62 181 PRO A CA 1
ATOM 1449 C C . PRO A 1 181 ? 28.006 -16.444 -19.072 1.00 92.62 181 PRO A C 1
ATOM 1451 O O . PRO A 1 181 ? 27.615 -15.278 -18.975 1.00 92.62 181 PRO A O 1
ATOM 1454 N N . PHE A 1 182 ? 29.206 -16.827 -18.622 1.00 91.75 182 PHE A N 1
ATOM 1455 C CA . PHE A 1 182 ? 30.097 -15.939 -17.861 1.00 91.75 182 PHE A CA 1
ATOM 1456 C C . PHE A 1 182 ? 30.343 -14.591 -18.562 1.00 91.75 182 PHE A C 1
ATOM 1458 O O . PHE A 1 182 ? 30.327 -13.537 -17.927 1.00 91.75 182 PHE A O 1
ATOM 1465 N N . SER A 1 183 ? 30.515 -14.609 -19.884 1.00 91.19 183 SER A N 1
ATOM 1466 C CA . SER A 1 183 ? 30.701 -13.418 -20.719 1.00 91.19 183 SER A CA 1
ATOM 1467 C C . SER A 1 183 ? 29.475 -12.495 -20.751 1.00 91.19 183 SER A C 1
ATOM 1469 O O . SER A 1 183 ? 29.633 -11.272 -20.710 1.00 91.19 183 SER A O 1
ATOM 1471 N N . ALA A 1 184 ? 28.261 -13.054 -20.772 1.00 92.06 184 ALA A N 1
ATOM 1472 C CA . ALA A 1 184 ? 27.013 -12.298 -20.705 1.00 92.06 184 ALA A CA 1
ATOM 1473 C C . ALA A 1 184 ? 26.817 -11.688 -19.308 1.00 92.06 184 ALA A C 1
ATOM 1475 O O . ALA A 1 184 ? 26.613 -10.480 -19.184 1.00 92.06 184 ALA A O 1
ATOM 1476 N N . SER A 1 185 ? 26.995 -12.496 -18.256 1.00 92.81 185 SER A N 1
ATOM 1477 C CA . SER A 1 185 ? 26.947 -12.039 -16.861 1.00 92.81 185 SER A CA 1
ATOM 1478 C C . SER A 1 185 ? 27.913 -10.878 -16.620 1.00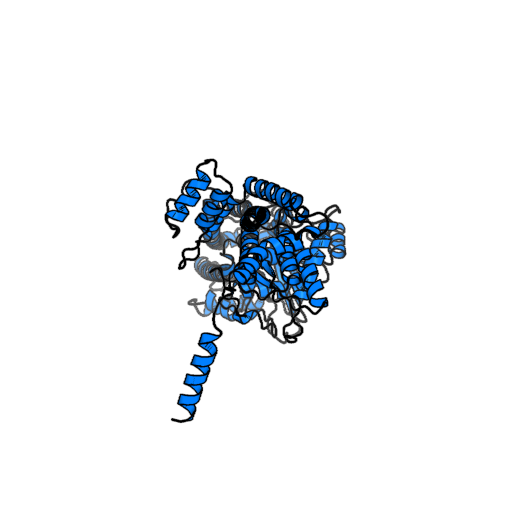 92.81 185 SER A C 1
ATOM 1480 O O . SER A 1 185 ? 27.529 -9.845 -16.072 1.00 92.81 185 SER A O 1
ATOM 1482 N N . ARG A 1 186 ? 29.168 -11.017 -17.062 1.00 92.75 186 ARG A N 1
ATOM 1483 C CA . ARG A 1 186 ? 30.196 -9.984 -16.906 1.00 92.75 186 ARG A CA 1
ATOM 1484 C C . ARG A 1 186 ? 29.841 -8.699 -17.653 1.00 92.75 186 ARG A C 1
ATOM 1486 O O . ARG A 1 186 ? 29.902 -7.627 -17.059 1.00 92.75 186 ARG A O 1
ATOM 1493 N N . SER A 1 187 ? 29.427 -8.807 -18.919 1.00 92.06 187 SER A N 1
ATOM 1494 C CA . SER A 1 187 ? 29.046 -7.647 -19.741 1.00 92.06 187 SER A CA 1
ATOM 1495 C C . SER A 1 187 ? 27.908 -6.850 -19.102 1.00 92.06 187 SER A C 1
ATOM 1497 O O . SER A 1 187 ? 27.953 -5.619 -19.052 1.00 92.06 187 SER A O 1
ATOM 1499 N N . PHE A 1 188 ? 26.903 -7.554 -18.573 1.00 93.00 188 PHE A N 1
ATOM 1500 C CA . PHE A 1 188 ? 25.792 -6.925 -17.873 1.00 93.00 188 PHE A CA 1
ATOM 1501 C C . PHE A 1 188 ? 26.233 -6.239 -16.575 1.00 93.00 188 PHE A C 1
ATOM 1503 O O . PHE A 1 188 ? 25.920 -5.065 -16.374 1.00 93.00 188 PHE A O 1
ATOM 1510 N N . GLN A 1 189 ? 26.998 -6.925 -15.722 1.00 91.31 189 GLN A N 1
ATOM 1511 C CA . GLN A 1 189 ? 27.475 -6.366 -14.453 1.00 91.31 189 GLN A CA 1
ATOM 1512 C C . GLN A 1 189 ? 28.343 -5.117 -14.657 1.00 91.31 189 GLN A C 1
ATOM 1514 O O . GLN A 1 189 ? 28.132 -4.107 -13.985 1.00 91.31 189 GLN A O 1
ATOM 1519 N N . GLU A 1 190 ? 29.281 -5.148 -15.609 1.00 89.31 190 GLU A N 1
ATOM 1520 C CA . GLU A 1 190 ? 30.128 -3.995 -15.943 1.00 89.31 190 GLU A CA 1
ATOM 1521 C C . GLU A 1 190 ? 29.277 -2.798 -16.390 1.00 89.31 190 GLU A C 1
ATOM 1523 O O . GLU A 1 190 ? 29.469 -1.673 -15.914 1.00 89.31 190 GLU A O 1
ATOM 1528 N N . ARG A 1 191 ? 28.271 -3.039 -17.242 1.00 88.62 191 ARG A N 1
ATOM 1529 C CA . ARG A 1 191 ? 27.365 -1.988 -17.710 1.00 88.62 191 ARG A CA 1
ATOM 1530 C C . ARG A 1 191 ? 26.498 -1.422 -16.583 1.00 88.62 191 ARG A C 1
ATOM 1532 O O . ARG A 1 191 ? 26.394 -0.198 -16.471 1.00 88.62 191 ARG A O 1
ATOM 1539 N N . PHE A 1 192 ? 25.940 -2.276 -15.727 1.00 88.25 192 PHE A N 1
ATOM 1540 C CA . PHE A 1 192 ? 25.147 -1.869 -14.562 1.00 88.25 192 PHE A CA 1
ATOM 1541 C C . PHE A 1 192 ? 25.956 -0.980 -13.611 1.00 88.25 192 PHE A C 1
ATOM 1543 O O . PHE A 1 192 ? 25.513 0.103 -13.223 1.00 88.25 192 PHE A O 1
ATOM 1550 N N . LEU A 1 193 ? 27.182 -1.391 -13.278 1.00 84.56 193 LEU A N 1
ATOM 1551 C CA . LEU A 1 193 ? 28.053 -0.649 -12.365 1.00 84.56 193 LEU A CA 1
ATOM 1552 C C . LEU A 1 193 ? 28.522 0.689 -12.956 1.00 84.56 193 LEU A C 1
ATOM 1554 O O . LEU A 1 193 ? 28.628 1.669 -12.217 1.00 84.56 193 LEU A O 1
ATOM 1558 N N . SER A 1 194 ? 28.735 0.764 -14.276 1.00 80.88 194 SER A N 1
ATOM 1559 C CA . SER A 1 194 ? 29.156 2.001 -14.957 1.00 80.88 194 SER A CA 1
ATOM 1560 C C . SER A 1 194 ? 28.120 3.134 -14.894 1.00 80.88 194 SER A C 1
ATOM 1562 O O . SER A 1 194 ? 28.462 4.305 -15.047 1.00 80.88 194 SER A O 1
ATOM 1564 N N . ARG A 1 195 ? 26.845 2.807 -14.641 1.00 74.44 195 ARG A N 1
ATOM 1565 C CA . ARG A 1 195 ? 25.725 3.759 -14.622 1.00 74.44 195 ARG A CA 1
ATOM 1566 C C . ARG A 1 195 ? 25.437 4.369 -13.253 1.00 74.44 195 ARG A C 1
ATOM 1568 O O . ARG A 1 195 ? 24.496 5.152 -13.116 1.00 74.44 195 ARG A O 1
ATOM 1575 N N . LYS A 1 196 ? 26.263 4.085 -12.246 1.00 66.12 196 LYS A N 1
ATOM 1576 C CA . LYS A 1 196 ? 26.163 4.743 -10.943 1.00 66.12 196 LYS A CA 1
ATOM 1577 C C . LYS A 1 196 ? 26.792 6.138 -10.991 1.00 66.12 196 LYS A C 1
ATOM 1579 O O . LYS A 1 196 ? 27.998 6.236 -11.208 1.00 66.12 196 LYS A O 1
ATOM 1584 N N . PRO A 1 197 ? 26.050 7.236 -10.759 1.00 51.19 197 PRO A N 1
ATOM 1585 C CA . PRO A 1 197 ? 26.670 8.547 -10.665 1.00 51.19 197 PRO A CA 1
ATOM 1586 C C . PRO A 1 197 ? 27.630 8.589 -9.466 1.00 51.19 197 PRO A C 1
ATOM 1588 O O . PRO A 1 197 ? 27.279 8.281 -8.325 1.00 51.19 197 PRO A O 1
ATOM 1591 N N . ILE A 1 198 ? 28.862 8.975 -9.784 1.00 44.38 198 ILE A N 1
ATOM 1592 C CA . ILE A 1 198 ? 30.022 9.184 -8.921 1.00 44.38 198 ILE A CA 1
ATOM 1593 C C . ILE A 1 198 ? 29.668 10.163 -7.788 1.00 44.38 198 ILE A C 1
ATOM 1595 O O . ILE A 1 198 ? 29.410 11.342 -8.037 1.00 44.38 198 ILE A O 1
ATOM 1599 N N . SER A 1 199 ? 29.711 9.719 -6.526 1.00 36.22 199 SER A N 1
ATOM 1600 C CA . SER A 1 199 ? 30.061 10.635 -5.435 1.00 36.22 199 SER A CA 1
ATOM 1601 C C . SER A 1 199 ? 31.585 10.716 -5.379 1.00 36.22 199 SER A C 1
ATOM 1603 O O . SER A 1 199 ? 32.256 9.710 -5.181 1.00 36.22 199 SER A O 1
ATOM 1605 N N . SER A 1 200 ? 32.147 11.915 -5.530 1.00 31.77 200 SER A N 1
ATOM 1606 C CA . SER A 1 200 ? 33.594 12.202 -5.490 1.00 31.77 200 SER A CA 1
ATOM 1607 C C . SER A 1 200 ? 34.266 11.946 -4.130 1.00 31.77 200 SER A C 1
ATOM 1609 O O . SER A 1 200 ? 35.454 12.201 -3.954 1.00 31.77 200 SER A O 1
ATOM 1611 N N . ARG A 1 201 ? 33.520 11.420 -3.155 1.00 33.56 201 ARG A N 1
ATOM 1612 C CA . ARG A 1 201 ? 34.049 10.814 -1.936 1.00 33.56 201 ARG A CA 1
ATOM 1613 C C . ARG A 1 201 ? 33.592 9.361 -1.896 1.00 33.56 201 ARG A C 1
ATOM 1615 O O . ARG A 1 201 ? 32.384 9.146 -2.038 1.00 33.56 201 ARG A O 1
ATOM 1622 N N . PRO A 1 202 ? 34.494 8.388 -1.665 1.00 31.91 202 PRO A N 1
ATOM 1623 C CA . PRO A 1 202 ? 34.063 7.056 -1.291 1.00 31.91 202 PRO A CA 1
ATOM 1624 C C . PRO A 1 202 ? 33.260 7.211 0.005 1.00 31.91 202 PRO A C 1
ATOM 1626 O O . PRO A 1 202 ? 33.784 7.739 0.995 1.00 31.91 202 PRO A O 1
ATOM 1629 N N . PRO A 1 203 ? 31.968 6.857 0.023 1.00 39.34 203 PRO A N 1
ATOM 1630 C CA . PRO A 1 203 ? 31.258 6.793 1.282 1.00 39.34 203 PRO A CA 1
ATOM 1631 C C . PRO A 1 203 ? 31.969 5.758 2.163 1.00 39.34 203 PRO A C 1
ATOM 1633 O O . PRO A 1 203 ? 32.476 4.753 1.669 1.00 39.34 203 PRO A O 1
ATOM 1636 N N . ARG A 1 204 ? 31.977 5.963 3.485 1.00 41.59 204 ARG A N 1
ATOM 1637 C CA . ARG A 1 204 ? 32.454 4.938 4.435 1.00 41.59 204 ARG A CA 1
ATOM 1638 C C . ARG A 1 204 ? 31.679 3.604 4.304 1.00 41.59 204 ARG A C 1
ATOM 1640 O O . ARG A 1 204 ? 32.109 2.619 4.887 1.00 41.59 204 ARG A O 1
ATOM 1647 N N . ALA A 1 205 ? 30.574 3.575 3.539 1.00 43.06 205 ALA A N 1
ATOM 1648 C CA . ALA A 1 205 ? 29.817 2.385 3.143 1.00 43.06 205 ALA A CA 1
ATOM 1649 C C . ALA A 1 205 ? 29.264 2.499 1.691 1.00 43.06 205 ALA A C 1
ATOM 1651 O O . ALA A 1 205 ? 28.739 3.558 1.344 1.00 43.06 205 ALA A O 1
ATOM 1652 N N . PRO A 1 206 ? 29.308 1.448 0.847 1.00 39.00 206 PRO A N 1
ATOM 1653 C CA . PRO A 1 206 ? 29.607 1.551 -0.598 1.00 39.00 206 PRO A CA 1
ATOM 1654 C C . PRO A 1 206 ? 28.490 1.940 -1.596 1.00 39.00 206 PRO A C 1
ATOM 1656 O O . PRO A 1 206 ? 28.623 1.603 -2.773 1.00 39.00 206 PRO A O 1
ATOM 1659 N N . HIS A 1 207 ? 27.380 2.590 -1.222 1.00 48.03 207 HIS A N 1
ATOM 1660 C CA . HIS A 1 207 ? 26.183 2.502 -2.081 1.00 48.03 207 HIS A CA 1
ATOM 1661 C C . HIS A 1 207 ? 25.314 3.765 -2.217 1.00 48.03 207 HIS A C 1
ATOM 1663 O O . HIS A 1 207 ? 24.795 4.280 -1.231 1.00 48.03 207 HIS A O 1
ATOM 1669 N N . SER A 1 208 ? 25.095 4.228 -3.457 1.00 48.81 208 SER A N 1
ATOM 1670 C CA . SER A 1 208 ? 24.278 5.410 -3.805 1.00 48.81 208 SER A CA 1
ATOM 1671 C C . SER A 1 208 ? 22.979 5.100 -4.580 1.00 48.81 208 SER A C 1
ATOM 1673 O O . SER A 1 208 ? 22.199 6.014 -4.847 1.00 48.81 208 SER A O 1
ATOM 1675 N N . LEU A 1 209 ? 22.699 3.834 -4.930 1.00 53.38 209 LEU A N 1
ATOM 1676 C CA . LEU A 1 209 ? 21.585 3.446 -5.823 1.00 53.38 209 LEU A CA 1
ATOM 1677 C C . LEU A 1 209 ? 20.741 2.254 -5.342 1.00 53.38 209 LEU A C 1
ATOM 1679 O O . LEU A 1 209 ? 20.062 1.604 -6.130 1.00 53.38 209 LEU A O 1
ATOM 1683 N N . ASN A 1 210 ? 20.730 1.973 -4.045 1.00 65.44 210 ASN A N 1
ATOM 1684 C CA . ASN A 1 210 ? 20.229 0.686 -3.563 1.00 65.44 210 ASN A CA 1
ATOM 1685 C C . ASN A 1 210 ? 18.720 0.605 -3.327 1.00 65.44 210 ASN A C 1
ATOM 1687 O O . ASN A 1 210 ? 18.263 -0.412 -2.832 1.00 65.44 210 ASN A O 1
ATOM 1691 N N . PHE A 1 211 ? 17.913 1.615 -3.649 1.00 79.69 211 PHE A N 1
ATOM 1692 C CA . PHE A 1 211 ? 16.460 1.424 -3.591 1.00 79.69 211 PHE A CA 1
ATOM 1693 C C . PHE A 1 211 ? 15.936 0.826 -4.893 1.00 79.69 211 PHE A C 1
ATOM 1695 O O . PHE A 1 211 ? 16.390 1.194 -5.974 1.00 79.69 211 PHE A O 1
ATOM 1702 N N . ILE A 1 212 ? 14.935 -0.047 -4.784 1.00 87.06 212 ILE A N 1
ATOM 1703 C CA . ILE A 1 212 ? 14.360 -0.827 -5.888 1.00 87.06 212 ILE A CA 1
ATOM 1704 C C . ILE A 1 212 ? 14.051 -0.002 -7.152 1.00 87.06 212 ILE A C 1
ATOM 1706 O O . ILE A 1 212 ? 14.368 -0.442 -8.250 1.00 87.06 212 ILE A O 1
ATOM 1710 N N . ASN A 1 213 ? 13.560 1.237 -7.024 1.00 86.81 213 ASN A N 1
ATOM 1711 C CA . ASN A 1 213 ? 13.309 2.121 -8.179 1.00 86.81 213 ASN A CA 1
ATOM 1712 C C . ASN A 1 213 ? 14.601 2.458 -8.937 1.00 86.81 213 ASN A C 1
ATOM 1714 O O . ASN A 1 213 ? 14.631 2.454 -10.165 1.00 86.81 213 ASN A O 1
ATOM 1718 N N . GLY A 1 214 ? 15.669 2.761 -8.193 1.00 83.62 214 GLY A N 1
ATOM 1719 C CA . GLY A 1 214 ? 16.999 3.020 -8.737 1.00 83.62 214 GLY A CA 1
ATOM 1720 C C . GLY A 1 214 ? 17.556 1.788 -9.441 1.00 83.62 214 GLY A C 1
ATOM 1721 O O . GLY A 1 214 ? 18.070 1.910 -10.549 1.00 83.62 214 GLY A O 1
ATOM 1722 N N . ALA A 1 215 ? 17.373 0.606 -8.848 1.00 87.06 215 ALA A N 1
ATOM 1723 C CA . ALA A 1 215 ? 17.768 -0.657 -9.463 1.00 87.06 215 ALA A CA 1
ATOM 1724 C C . ALA A 1 215 ? 17.014 -0.924 -10.778 1.00 87.06 215 ALA A C 1
ATOM 1726 O O . ALA A 1 215 ? 17.661 -1.247 -11.767 1.00 87.06 215 ALA A O 1
ATOM 1727 N N . ILE A 1 216 ? 15.690 -0.717 -10.826 1.00 91.12 216 ILE A N 1
ATOM 1728 C CA . ILE A 1 216 ? 14.877 -0.845 -12.055 1.00 91.12 216 ILE A CA 1
ATOM 1729 C C . ILE A 1 216 ? 15.386 0.105 -13.141 1.00 91.12 216 ILE A C 1
ATOM 1731 O O . ILE A 1 216 ? 15.594 -0.303 -14.283 1.00 91.12 216 ILE A O 1
ATOM 1735 N N . PHE A 1 217 ? 15.628 1.365 -12.777 1.00 88.19 217 PHE A N 1
ATOM 1736 C CA . PHE A 1 217 ? 16.116 2.378 -13.706 1.00 88.19 217 PHE A CA 1
ATOM 1737 C C . PHE A 1 217 ? 17.488 2.030 -14.293 1.00 88.19 217 PHE A C 1
ATOM 1739 O O . PHE A 1 217 ? 17.662 2.064 -15.511 1.00 88.19 217 PHE A O 1
ATOM 1746 N N . VAL A 1 218 ? 18.452 1.664 -13.444 1.00 87.19 218 VAL A N 1
ATOM 1747 C CA . VAL A 1 218 ? 19.800 1.284 -13.889 1.00 87.19 218 VAL A CA 1
ATOM 1748 C C . VAL A 1 218 ? 19.753 -0.005 -14.704 1.00 87.19 218 VAL A C 1
ATOM 1750 O O . VAL A 1 218 ? 20.365 -0.056 -15.766 1.00 87.19 218 VAL A O 1
ATOM 1753 N N . PHE A 1 219 ? 18.979 -1.002 -14.263 1.00 91.81 219 PHE A N 1
ATOM 1754 C CA . PHE A 1 219 ? 18.787 -2.262 -14.980 1.00 91.81 219 PHE A CA 1
ATOM 1755 C C . PHE A 1 219 ? 18.301 -2.020 -16.410 1.00 91.81 219 PHE A C 1
ATOM 1757 O O . PHE A 1 219 ? 18.945 -2.452 -17.365 1.00 91.81 219 PHE A O 1
ATOM 1764 N N . GLY A 1 220 ? 17.195 -1.290 -16.567 1.00 90.94 220 GLY A N 1
ATOM 1765 C CA . GLY A 1 220 ? 16.606 -1.068 -17.880 1.00 90.94 220 GLY A CA 1
ATOM 1766 C C . GLY A 1 220 ? 17.488 -0.206 -18.794 1.00 90.94 220 GLY A C 1
ATOM 1767 O O . GLY A 1 220 ? 17.572 -0.479 -19.989 1.00 90.94 220 GLY A O 1
ATOM 1768 N N . LEU A 1 221 ? 18.219 0.777 -18.250 1.00 88.19 221 LEU A N 1
ATOM 1769 C CA . LEU A 1 221 ? 19.224 1.524 -19.018 1.00 88.19 221 LEU A CA 1
ATOM 1770 C C . LEU A 1 221 ? 20.378 0.637 -19.491 1.00 88.19 221 LEU A C 1
ATOM 1772 O O . LEU A 1 221 ? 20.770 0.704 -20.656 1.00 88.19 221 LEU A O 1
ATOM 1776 N N . SER A 1 222 ? 20.907 -0.214 -18.609 1.00 91.31 222 SER A N 1
ATOM 1777 C CA . SER A 1 222 ? 21.949 -1.171 -18.979 1.00 91.31 222 SER A CA 1
ATOM 1778 C C . SER A 1 222 ? 21.473 -2.121 -20.069 1.00 91.31 222 SER A C 1
ATOM 1780 O O . SER A 1 222 ? 22.222 -2.374 -21.008 1.00 91.31 222 SER A O 1
ATOM 1782 N N . LEU A 1 223 ? 20.226 -2.585 -19.986 1.00 92.44 223 LEU A N 1
ATOM 1783 C CA . LEU A 1 223 ? 19.630 -3.462 -20.986 1.00 92.44 223 LEU A CA 1
ATOM 1784 C C . LEU A 1 223 ? 19.524 -2.780 -22.358 1.00 92.44 223 LEU A C 1
ATOM 1786 O O . LEU A 1 223 ? 19.941 -3.357 -23.359 1.00 92.44 223 LEU A O 1
ATOM 1790 N N . ARG A 1 224 ? 19.046 -1.527 -22.400 1.00 89.94 224 ARG A N 1
ATOM 1791 C CA . ARG A 1 224 ? 18.971 -0.722 -23.635 1.00 89.94 224 ARG A CA 1
ATOM 1792 C C . ARG A 1 224 ? 20.323 -0.585 -24.318 1.00 89.94 224 ARG A C 1
ATOM 1794 O O . ARG A 1 224 ? 20.419 -0.730 -25.531 1.00 89.94 224 ARG A O 1
ATOM 1801 N N . GLU A 1 225 ? 21.358 -0.279 -23.546 1.00 89.12 225 GLU A N 1
ATOM 1802 C CA . GLU A 1 225 ? 22.700 -0.099 -24.092 1.00 89.12 225 GLU A CA 1
ATOM 1803 C C . GLU A 1 225 ? 23.303 -1.396 -24.591 1.00 89.12 225 GLU A C 1
ATOM 1805 O O . GLU A 1 225 ? 23.871 -1.408 -25.673 1.00 89.12 225 GLU A O 1
ATOM 1810 N N . LEU A 1 226 ? 23.179 -2.479 -23.825 1.00 92.12 226 LEU A N 1
ATOM 1811 C CA . LEU A 1 226 ? 23.694 -3.785 -24.230 1.00 92.12 226 LEU A CA 1
ATOM 1812 C C . LEU A 1 226 ? 23.037 -4.267 -25.524 1.00 92.12 226 LEU A C 1
ATOM 1814 O O . LEU A 1 226 ? 23.727 -4.804 -26.384 1.00 92.12 226 LEU A O 1
ATOM 1818 N N . PHE A 1 227 ? 21.739 -4.003 -25.686 1.00 92.31 227 PHE A N 1
ATOM 1819 C CA . PHE A 1 227 ? 20.997 -4.343 -26.896 1.00 92.31 227 PHE A CA 1
ATOM 1820 C C . PHE A 1 227 ? 21.462 -3.568 -28.141 1.00 92.31 227 PHE A C 1
ATOM 1822 O O . PHE A 1 227 ? 21.395 -4.091 -29.254 1.00 92.31 227 PHE A O 1
ATOM 1829 N N . LEU A 1 228 ? 21.955 -2.336 -27.965 1.00 89.62 228 LEU A N 1
ATOM 1830 C CA . LEU A 1 228 ? 22.435 -1.471 -29.052 1.00 89.62 228 LEU A CA 1
ATOM 1831 C C . LEU A 1 228 ? 23.957 -1.482 -29.243 1.00 89.62 228 LEU A C 1
ATOM 1833 O O . LEU A 1 228 ? 24.448 -0.895 -30.203 1.00 89.62 228 LEU A O 1
ATOM 1837 N N . LEU A 1 229 ? 24.715 -2.094 -28.334 1.00 88.75 229 LEU A N 1
ATOM 1838 C CA . LEU A 1 229 ? 26.172 -2.064 -28.367 1.00 88.75 229 LEU A CA 1
ATOM 1839 C C . LEU A 1 229 ? 26.708 -3.070 -29.389 1.00 88.75 229 LEU A C 1
ATOM 1841 O O . LEU A 1 229 ? 26.753 -4.267 -29.109 1.00 88.75 229 LEU A O 1
ATOM 1845 N N . ASP A 1 230 ? 27.155 -2.574 -30.543 1.00 82.12 230 ASP A N 1
ATOM 1846 C CA . ASP A 1 230 ? 27.802 -3.390 -31.576 1.00 82.12 230 ASP A CA 1
ATOM 1847 C C . ASP A 1 230 ? 28.943 -4.244 -30.982 1.00 82.12 230 ASP A C 1
ATOM 1849 O O . ASP A 1 230 ? 29.691 -3.803 -30.103 1.00 82.12 230 ASP A O 1
ATOM 1853 N N . ASN A 1 231 ? 29.101 -5.472 -31.486 1.00 81.69 231 ASN A N 1
ATOM 1854 C CA . ASN A 1 231 ? 30.076 -6.471 -31.014 1.00 81.69 231 ASN A CA 1
ATOM 1855 C C . ASN A 1 231 ? 29.869 -6.966 -29.566 1.00 81.69 231 ASN A C 1
ATOM 1857 O O . ASN A 1 231 ? 30.779 -7.555 -28.978 1.00 81.69 231 ASN A O 1
ATOM 1861 N N . ASN A 1 232 ? 28.685 -6.764 -28.982 1.00 88.88 232 ASN A N 1
ATOM 1862 C CA . ASN A 1 232 ? 28.292 -7.367 -27.710 1.00 88.88 232 ASN A CA 1
ATOM 1863 C C . ASN A 1 232 ? 27.400 -8.609 -27.918 1.00 88.88 232 ASN A C 1
ATOM 1865 O O . ASN A 1 232 ? 26.648 -8.686 -28.882 1.00 88.88 232 ASN A O 1
ATOM 1869 N N . LEU A 1 233 ? 27.431 -9.568 -26.986 1.00 90.44 233 LEU A N 1
ATOM 1870 C CA . LEU A 1 233 ? 26.579 -10.772 -27.012 1.00 90.44 233 LEU A CA 1
ATOM 1871 C C . LEU A 1 233 ? 25.072 -10.470 -26.948 1.00 90.44 233 LEU A C 1
ATOM 1873 O O . LEU A 1 233 ? 24.264 -11.271 -27.414 1.00 90.44 233 LEU A O 1
ATOM 1877 N N . PHE A 1 234 ? 24.706 -9.333 -26.355 1.00 91.38 234 PHE A N 1
ATOM 1878 C CA . PHE A 1 234 ? 23.330 -8.851 -26.258 1.00 91.38 234 PHE A CA 1
ATOM 1879 C C . PHE A 1 234 ? 22.877 -8.065 -27.497 1.00 91.38 234 PHE A C 1
ATOM 1881 O O . PHE A 1 234 ? 21.689 -7.766 -27.613 1.00 91.38 234 PHE A O 1
ATOM 1888 N N . TYR A 1 235 ? 23.785 -7.737 -28.424 1.00 92.62 235 TYR A N 1
ATOM 1889 C CA . TYR A 1 235 ? 23.467 -6.922 -29.592 1.00 92.62 235 TYR A CA 1
ATOM 1890 C C . TYR A 1 235 ? 22.373 -7.568 -30.440 1.00 92.62 235 TYR A C 1
ATOM 1892 O O . TYR A 1 235 ? 22.572 -8.657 -30.979 1.00 92.62 235 TYR A O 1
ATOM 1900 N N . GLN A 1 236 ? 21.217 -6.904 -30.537 1.00 90.75 236 GLN A N 1
ATOM 1901 C CA . GLN A 1 236 ? 20.027 -7.402 -31.244 1.00 90.75 236 GLN A CA 1
ATOM 1902 C C . GLN A 1 236 ? 19.557 -8.811 -30.810 1.00 90.75 236 GLN A C 1
ATOM 1904 O O . GLN A 1 236 ? 18.701 -9.412 -31.456 1.00 90.75 236 GLN A O 1
ATOM 1909 N N . ASN A 1 237 ? 20.075 -9.343 -29.698 1.00 93.00 237 ASN A N 1
ATOM 1910 C CA . ASN A 1 237 ? 19.748 -10.670 -29.193 1.00 93.00 237 ASN A CA 1
ATOM 1911 C C . ASN A 1 237 ? 18.552 -10.573 -28.243 1.00 93.00 237 ASN A C 1
ATOM 1913 O O . ASN A 1 237 ? 18.709 -10.312 -27.045 1.00 93.00 237 ASN A O 1
ATOM 1917 N N . VAL A 1 238 ? 17.354 -10.744 -28.803 1.00 92.44 238 VAL A N 1
ATOM 1918 C CA . VAL A 1 238 ? 16.085 -10.611 -28.075 1.00 92.44 238 VAL A CA 1
ATOM 1919 C C . VAL A 1 238 ? 15.959 -11.682 -26.993 1.00 92.44 238 VAL A C 1
ATOM 1921 O O . VAL A 1 238 ? 15.661 -11.332 -25.855 1.00 92.44 238 VAL A O 1
ATOM 1924 N N . ASP A 1 239 ? 16.273 -12.942 -27.299 1.00 93.06 239 ASP A N 1
ATOM 1925 C CA . ASP A 1 239 ? 16.098 -14.065 -26.369 1.00 93.06 239 ASP A CA 1
ATOM 1926 C C . ASP A 1 239 ? 16.962 -13.912 -25.111 1.00 93.06 239 ASP A C 1
ATOM 1928 O O . ASP A 1 239 ? 16.465 -14.010 -23.989 1.00 93.06 239 ASP A O 1
ATOM 1932 N N . LEU A 1 240 ? 18.251 -13.589 -25.278 1.00 92.94 240 LEU A N 1
ATOM 1933 C CA . LEU A 1 240 ? 19.168 -13.398 -24.149 1.00 92.94 240 LEU A CA 1
ATOM 1934 C C . LEU A 1 240 ? 18.784 -12.171 -23.305 1.00 92.94 240 LEU A C 1
ATOM 1936 O O . LEU A 1 240 ? 18.873 -12.184 -22.075 1.00 92.94 240 LEU A O 1
ATOM 1940 N N . THR A 1 241 ? 18.347 -11.102 -23.972 1.00 93.75 241 THR A N 1
ATOM 1941 C CA . THR A 1 241 ? 17.849 -9.881 -23.326 1.00 93.75 241 THR A CA 1
ATOM 1942 C C . THR A 1 241 ? 16.585 -10.161 -22.513 1.00 93.75 241 THR A C 1
ATOM 1944 O O . THR A 1 241 ? 16.465 -9.707 -21.372 1.00 93.75 241 THR A O 1
ATOM 1947 N N . GLN A 1 242 ? 15.661 -10.935 -23.083 1.00 92.94 242 GLN A N 1
ATOM 1948 C CA . GLN A 1 242 ? 14.419 -11.341 -22.444 1.00 92.94 242 GLN A CA 1
ATOM 1949 C C . GLN A 1 242 ? 14.684 -12.257 -21.250 1.00 92.94 242 GLN A C 1
ATOM 1951 O O . GLN A 1 242 ? 14.123 -12.019 -20.186 1.00 92.94 242 GLN A O 1
ATOM 1956 N N . GLU A 1 243 ? 15.569 -13.249 -21.376 1.00 93.94 243 GLU A N 1
ATOM 1957 C CA . GLU A 1 243 ? 15.922 -14.146 -20.271 1.00 93.94 243 GLU A CA 1
ATOM 1958 C C . GLU A 1 243 ? 16.452 -13.361 -19.060 1.00 93.94 243 GLU A C 1
ATOM 1960 O O . GLU A 1 243 ? 15.986 -13.541 -17.931 1.00 93.94 243 GLU A O 1
ATOM 1965 N N . LEU A 1 244 ? 17.389 -12.438 -19.298 1.00 95.19 244 LEU A N 1
ATOM 1966 C CA . LEU A 1 244 ? 17.945 -11.572 -18.261 1.00 95.19 244 LEU A CA 1
ATOM 1967 C C . LEU A 1 244 ? 16.857 -10.707 -17.598 1.00 95.19 244 LEU A C 1
ATOM 1969 O O . LEU A 1 244 ? 16.838 -10.544 -16.375 1.00 95.19 244 LEU A O 1
ATOM 1973 N N . ALA A 1 245 ? 15.938 -10.161 -18.395 1.00 95.12 245 ALA A N 1
ATOM 1974 C CA . ALA A 1 245 ? 14.848 -9.320 -17.917 1.00 95.12 245 ALA A CA 1
ATOM 1975 C C . ALA A 1 245 ? 13.771 -10.089 -17.145 1.00 95.12 245 ALA A C 1
ATOM 1977 O O . ALA A 1 245 ? 13.339 -9.608 -16.098 1.00 95.12 245 ALA A O 1
ATOM 1978 N N . CYS A 1 246 ? 13.383 -11.286 -17.586 1.00 94.50 246 CYS A N 1
ATOM 1979 C CA . CYS A 1 246 ? 12.460 -12.156 -16.857 1.00 94.50 246 CYS A CA 1
ATOM 1980 C C . CYS A 1 246 ? 13.023 -12.516 -15.476 1.00 94.50 246 CYS A C 1
ATOM 1982 O O . CYS A 1 246 ? 12.325 -12.360 -14.477 1.00 94.50 246 CYS A O 1
ATOM 1984 N N . ARG A 1 247 ? 14.315 -12.865 -15.384 1.00 95.62 247 ARG A N 1
ATOM 1985 C CA . ARG A 1 247 ? 14.982 -13.127 -14.094 1.00 95.62 247 ARG A CA 1
ATOM 1986 C C . ARG A 1 247 ? 15.011 -11.894 -13.187 1.00 95.62 247 ARG A C 1
ATOM 1988 O O . ARG A 1 247 ? 14.845 -12.012 -11.973 1.00 95.62 247 ARG A O 1
ATOM 1995 N N . PHE A 1 248 ? 15.204 -10.699 -13.749 1.00 95.88 248 PHE A N 1
ATOM 1996 C CA . PHE A 1 248 ? 15.100 -9.452 -12.985 1.00 95.88 248 PHE A CA 1
ATOM 1997 C C . PHE A 1 248 ? 13.668 -9.175 -12.515 1.00 95.88 248 PHE A C 1
ATOM 1999 O O . PHE A 1 248 ? 13.464 -8.785 -11.368 1.00 95.88 248 PHE A O 1
ATOM 2006 N N . ILE A 1 249 ? 12.665 -9.428 -13.352 1.00 96.38 249 ILE A N 1
ATOM 2007 C CA . ILE A 1 249 ? 11.254 -9.312 -12.978 1.00 96.38 249 ILE A CA 1
ATOM 2008 C C . ILE A 1 249 ? 10.894 -10.298 -11.854 1.00 96.38 249 ILE A C 1
ATOM 2010 O O . ILE A 1 249 ? 10.237 -9.903 -10.890 1.00 96.38 249 ILE A O 1
ATOM 2014 N N . ASP A 1 250 ? 11.382 -11.537 -11.905 1.00 95.56 250 ASP A N 1
ATOM 2015 C CA . ASP A 1 250 ? 11.196 -12.521 -10.832 1.00 95.56 250 ASP A CA 1
ATOM 2016 C C . ASP A 1 250 ? 11.844 -12.058 -9.525 1.00 95.56 250 ASP A C 1
ATOM 2018 O O . ASP A 1 250 ? 11.254 -12.176 -8.444 1.00 95.56 250 ASP A O 1
ATOM 2022 N N . PHE A 1 251 ? 13.030 -11.449 -9.619 1.00 94.75 251 PHE A N 1
ATOM 2023 C CA . PHE A 1 251 ? 13.672 -10.804 -8.482 1.00 94.75 251 PHE A CA 1
ATOM 2024 C C . PHE A 1 251 ? 12.783 -9.693 -7.899 1.00 94.75 251 PHE A C 1
ATOM 2026 O O . PHE A 1 251 ? 12.535 -9.699 -6.692 1.00 94.75 251 PHE A O 1
ATOM 2033 N N . LEU A 1 252 ? 12.234 -8.788 -8.719 1.00 94.19 252 LEU A N 1
ATOM 2034 C CA . LEU A 1 252 ? 11.309 -7.740 -8.258 1.00 94.19 252 LEU A CA 1
ATOM 2035 C C . LEU A 1 252 ? 10.050 -8.328 -7.605 1.00 94.19 252 LEU A C 1
ATOM 2037 O O . LEU A 1 252 ? 9.654 -7.891 -6.524 1.00 94.19 252 LEU A O 1
ATOM 2041 N N . SER A 1 253 ? 9.456 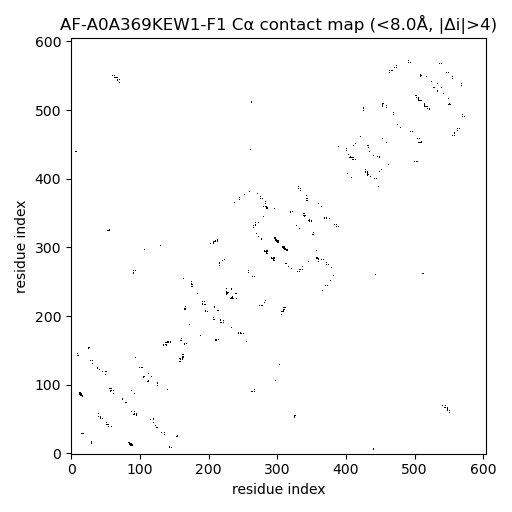-9.351 -8.221 1.00 93.19 253 SER A N 1
ATOM 2042 C CA . SER A 1 253 ? 8.288 -10.068 -7.698 1.00 93.19 253 SER A CA 1
ATOM 2043 C C . SER A 1 253 ? 8.573 -10.665 -6.316 1.00 93.19 253 SER A C 1
ATOM 2045 O O . SER A 1 253 ? 7.763 -10.531 -5.394 1.00 93.19 253 SER A O 1
ATOM 2047 N N . SER A 1 254 ? 9.769 -11.235 -6.116 1.00 91.38 254 SER A N 1
ATOM 2048 C CA . SER A 1 254 ? 10.199 -11.746 -4.810 1.00 91.38 254 SER A CA 1
ATOM 2049 C C . SER A 1 254 ? 10.290 -10.643 -3.747 1.00 91.38 254 SER A C 1
ATOM 2051 O O . SER A 1 254 ? 9.874 -10.856 -2.606 1.00 91.38 254 SER A O 1
ATOM 2053 N N . ARG A 1 255 ? 10.748 -9.439 -4.122 1.00 90.44 255 ARG A N 1
ATOM 2054 C CA . ARG A 1 255 ? 10.842 -8.281 -3.218 1.00 90.44 255 ARG A CA 1
ATOM 2055 C C . ARG A 1 255 ? 9.484 -7.673 -2.880 1.00 90.44 255 ARG A C 1
ATOM 2057 O O . ARG A 1 255 ? 9.351 -7.077 -1.821 1.00 90.44 255 ARG A O 1
ATOM 2064 N N . LEU A 1 256 ? 8.470 -7.853 -3.725 1.00 91.25 256 LEU A N 1
ATOM 2065 C CA . LEU A 1 256 ? 7.097 -7.394 -3.480 1.00 91.25 256 LEU A CA 1
ATOM 2066 C C . LEU A 1 256 ? 6.247 -8.392 -2.679 1.00 91.25 256 LEU A C 1
ATOM 2068 O O . LEU A 1 256 ? 5.120 -8.072 -2.296 1.00 91.25 256 LEU A O 1
ATOM 2072 N N . LYS A 1 257 ? 6.760 -9.597 -2.394 1.00 86.88 257 LYS A N 1
ATOM 2073 C CA . LYS A 1 257 ? 5.991 -10.672 -1.747 1.00 86.88 257 LYS A CA 1
ATOM 2074 C C . LYS A 1 257 ? 5.366 -10.246 -0.413 1.00 86.88 257 LYS A C 1
ATOM 2076 O O . LYS A 1 257 ? 4.220 -10.603 -0.157 1.00 86.88 257 LYS A O 1
ATOM 2081 N N . PHE A 1 258 ? 6.057 -9.442 0.397 1.00 84.12 258 PHE A N 1
ATOM 2082 C CA . PHE A 1 258 ? 5.525 -8.966 1.683 1.00 84.12 258 PHE A CA 1
ATOM 2083 C C . PHE A 1 258 ? 4.285 -8.060 1.534 1.00 84.12 258 PHE A C 1
ATOM 2085 O O . PHE A 1 258 ? 3.442 -8.026 2.425 1.00 84.12 258 PHE A O 1
ATOM 2092 N N . LEU A 1 259 ? 4.120 -7.376 0.393 1.00 87.00 259 LEU A N 1
ATOM 2093 C CA . LEU A 1 259 ? 2.933 -6.566 0.081 1.00 87.00 259 LEU A CA 1
ATOM 2094 C C . LEU A 1 259 ? 1.763 -7.396 -0.465 1.00 87.00 259 LEU A C 1
ATOM 2096 O O . LEU A 1 259 ? 0.698 -6.852 -0.729 1.00 87.00 259 LEU A O 1
ATOM 2100 N N . SER A 1 260 ? 1.928 -8.712 -0.634 1.00 78.94 260 SER A N 1
ATOM 2101 C CA . SER A 1 260 ? 0.857 -9.588 -1.135 1.00 78.94 260 SER A CA 1
ATOM 2102 C C . SER A 1 260 ? -0.275 -9.800 -0.124 1.00 78.94 260 SER A C 1
ATOM 2104 O O . SER A 1 260 ? -1.283 -10.421 -0.457 1.00 78.94 260 SER A O 1
ATOM 2106 N N . HIS A 1 261 ? -0.120 -9.322 1.114 1.00 76.31 261 HIS A N 1
ATOM 2107 C CA . HIS A 1 261 ? -1.189 -9.352 2.101 1.00 76.31 261 HIS A CA 1
ATOM 2108 C C . HIS A 1 261 ? -2.340 -8.431 1.653 1.00 76.31 261 HIS A C 1
ATOM 2110 O O . HIS A 1 261 ? -2.068 -7.290 1.284 1.00 76.31 261 HIS A O 1
ATOM 2116 N N . PRO A 1 262 ? -3.626 -8.823 1.734 1.00 69.94 262 PRO A N 1
ATOM 2117 C CA . PRO A 1 262 ? -4.673 -7.996 1.135 1.00 69.94 262 PRO A CA 1
ATOM 2118 C C . PRO A 1 262 ? -4.909 -6.653 1.858 1.00 69.94 262 PRO A C 1
ATOM 2120 O O . PRO A 1 262 ? -5.248 -5.686 1.192 1.00 69.94 262 PRO A O 1
ATOM 2123 N N . CYS A 1 263 ? -4.594 -6.515 3.160 1.00 75.62 263 CYS A N 1
ATOM 2124 C CA . CYS A 1 263 ? -4.487 -5.188 3.822 1.00 75.62 263 CYS A CA 1
ATOM 2125 C C . CYS A 1 263 ? -3.467 -4.229 3.179 1.00 75.62 263 CYS A C 1
ATOM 2127 O O . CYS A 1 263 ? -3.500 -3.035 3.453 1.00 75.62 263 CYS A O 1
ATOM 2129 N N . LEU A 1 264 ? -2.503 -4.752 2.420 1.00 84.25 264 LEU A N 1
ATOM 2130 C CA . LEU A 1 264 ? -1.439 -3.995 1.762 1.00 84.25 264 LEU A CA 1
ATOM 2131 C C . LEU A 1 264 ? -1.692 -3.874 0.256 1.00 84.25 264 LEU A C 1
ATOM 2133 O O . LEU A 1 264 ? -0.830 -3.358 -0.452 1.00 84.25 264 LEU A O 1
ATOM 2137 N N . ILE A 1 265 ? -2.859 -4.305 -0.248 1.00 86.56 265 ILE A N 1
ATOM 2138 C CA . ILE A 1 265 ? -3.161 -4.291 -1.685 1.00 86.56 265 ILE A CA 1
ATOM 2139 C C . ILE A 1 265 ? -3.018 -2.888 -2.273 1.00 86.56 265 ILE A C 1
ATOM 2141 O O . ILE A 1 265 ? -2.470 -2.724 -3.358 1.00 86.56 265 ILE A O 1
ATOM 2145 N N . LYS A 1 266 ? -3.424 -1.857 -1.526 1.00 89.12 266 LYS A N 1
ATOM 2146 C CA . LYS A 1 266 ? -3.292 -0.471 -1.968 1.00 89.12 266 LYS A CA 1
ATOM 2147 C C . LYS A 1 266 ? -1.821 -0.080 -2.127 1.00 89.12 266 LYS A C 1
ATOM 2149 O O . LYS A 1 266 ? -1.456 0.484 -3.156 1.00 89.12 266 LYS A O 1
ATOM 2154 N N . ASN A 1 267 ? -0.971 -0.415 -1.151 1.00 90.81 267 ASN A N 1
ATOM 2155 C CA . ASN A 1 267 ? 0.478 -0.201 -1.235 1.00 90.81 267 ASN A CA 1
ATOM 2156 C C . ASN A 1 267 ? 1.089 -0.986 -2.404 1.00 90.81 267 ASN A C 1
ATOM 2158 O O . ASN A 1 267 ? 1.865 -0.421 -3.170 1.00 90.81 267 ASN A O 1
ATOM 2162 N N . LEU A 1 268 ? 0.697 -2.255 -2.575 1.00 93.31 268 LEU A N 1
ATOM 2163 C CA . LEU A 1 268 ? 1.147 -3.093 -3.683 1.00 93.31 268 LEU A CA 1
ATOM 2164 C C . LEU A 1 268 ? 0.832 -2.429 -5.023 1.00 93.31 268 LEU A C 1
ATOM 2166 O O . LEU A 1 268 ? 1.751 -2.159 -5.787 1.00 93.31 268 LEU A O 1
ATOM 2170 N N . VAL A 1 269 ? -0.439 -2.128 -5.299 1.00 94.75 269 VAL A N 1
ATOM 2171 C CA . VAL A 1 269 ? -0.866 -1.611 -6.607 1.00 94.75 269 VAL A CA 1
ATOM 2172 C C . VAL A 1 269 ? -0.217 -0.261 -6.920 1.00 94.75 269 VAL A C 1
ATOM 2174 O O . VAL A 1 269 ? 0.157 -0.019 -8.065 1.00 94.75 269 VAL A O 1
ATOM 2177 N N . TRP A 1 270 ? 0.019 0.596 -5.922 1.00 93.50 270 TRP A N 1
ATOM 2178 C CA . TRP A 1 270 ? 0.777 1.832 -6.138 1.00 93.50 270 TRP A CA 1
ATOM 2179 C C . TRP A 1 270 ? 2.239 1.600 -6.529 1.00 93.50 270 TRP A C 1
ATOM 2181 O O . TRP A 1 270 ? 2.746 2.301 -7.408 1.00 93.50 270 TRP A O 1
ATOM 2191 N N . GLU A 1 271 ? 2.919 0.627 -5.921 1.00 93.50 271 GLU A N 1
ATOM 2192 C CA . GLU A 1 271 ? 4.268 0.245 -6.352 1.00 93.50 271 GLU A CA 1
ATOM 2193 C C . GLU A 1 271 ? 4.240 -0.419 -7.740 1.00 93.50 271 GLU A C 1
ATOM 2195 O O . GLU A 1 271 ? 5.122 -0.152 -8.554 1.00 93.50 271 GLU A O 1
ATOM 2200 N N . LEU A 1 272 ? 3.185 -1.174 -8.077 1.00 95.81 272 LEU A N 1
ATOM 2201 C CA . LEU A 1 272 ? 3.005 -1.728 -9.422 1.00 95.81 272 LEU A CA 1
ATOM 2202 C C . LEU A 1 272 ? 2.828 -0.631 -10.480 1.00 95.81 272 LEU A C 1
ATOM 2204 O O . LEU A 1 272 ? 3.489 -0.700 -11.515 1.00 95.81 272 LEU A O 1
ATOM 2208 N N . PHE A 1 273 ?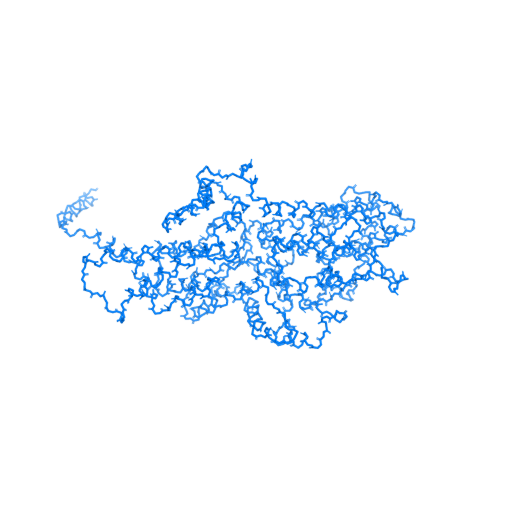 2.007 0.401 -10.238 1.00 95.62 273 PHE A N 1
ATOM 2209 C CA . PHE A 1 273 ? 1.895 1.568 -11.130 1.00 95.62 273 PHE A CA 1
ATOM 2210 C C . PHE A 1 273 ? 3.268 2.200 -11.363 1.00 95.62 273 PHE A C 1
ATOM 2212 O O . PHE A 1 273 ? 3.709 2.381 -12.494 1.00 95.62 273 PHE A O 1
ATOM 2219 N N . LYS A 1 274 ? 3.987 2.478 -10.279 1.00 92.38 274 LYS A N 1
ATOM 2220 C CA . LYS A 1 274 ? 5.301 3.115 -10.324 1.00 92.38 274 LYS A CA 1
ATOM 2221 C C . LYS A 1 274 ? 6.335 2.292 -11.095 1.00 92.38 274 LYS A C 1
ATOM 2223 O O . LYS A 1 274 ? 7.069 2.857 -11.900 1.00 92.38 274 LYS A O 1
ATOM 2228 N N . PHE A 1 275 ? 6.408 0.979 -10.874 1.00 94.75 275 PHE A N 1
ATOM 2229 C CA . PHE A 1 275 ? 7.362 0.119 -11.582 1.00 94.75 275 PHE A CA 1
ATOM 2230 C C . PHE A 1 275 ? 6.978 -0.038 -13.054 1.00 94.75 275 PHE A C 1
ATOM 2232 O O . PHE A 1 275 ? 7.848 0.063 -13.915 1.00 94.75 275 PHE A O 1
ATOM 2239 N N . SER A 1 276 ? 5.683 -0.192 -13.350 1.00 96.31 276 SER A N 1
ATOM 2240 C CA . SER A 1 276 ? 5.171 -0.266 -14.726 1.00 96.31 276 SER A CA 1
ATOM 2241 C C . SER A 1 276 ? 5.502 1.005 -15.504 1.00 96.31 276 SER A C 1
ATOM 2243 O O . SER A 1 276 ? 6.054 0.944 -16.600 1.00 96.31 276 SER A O 1
ATOM 2245 N N . GLY A 1 277 ? 5.254 2.165 -14.896 1.00 94.56 277 GLY A N 1
ATOM 2246 C CA . GLY A 1 277 ? 5.621 3.454 -15.462 1.00 94.56 277 GLY A CA 1
ATOM 2247 C C . GLY A 1 277 ? 7.123 3.604 -15.689 1.00 94.56 277 GLY A C 1
ATOM 2248 O O . GLY A 1 277 ? 7.532 4.111 -16.731 1.00 94.56 277 GLY A O 1
ATOM 2249 N N . LEU A 1 278 ? 7.963 3.146 -14.751 1.00 92.19 278 LEU A N 1
ATOM 2250 C CA . LEU A 1 278 ? 9.420 3.164 -14.924 1.00 92.19 278 LEU A CA 1
ATOM 2251 C C . LEU A 1 278 ? 9.860 2.290 -16.099 1.00 92.19 278 LEU A C 1
ATOM 2253 O O . LEU A 1 278 ? 10.646 2.765 -16.914 1.00 92.19 278 LEU A O 1
ATOM 2257 N N . PHE A 1 279 ? 9.341 1.064 -16.225 1.00 93.38 279 PHE A N 1
ATOM 2258 C CA . PHE A 1 279 ? 9.623 0.218 -17.386 1.00 93.38 279 PHE A CA 1
ATOM 2259 C C . PHE A 1 279 ? 9.266 0.941 -18.687 1.00 93.38 279 PHE A C 1
ATOM 2261 O O . PHE A 1 279 ? 10.117 1.058 -19.562 1.00 93.38 279 PHE A O 1
ATOM 2268 N N . ILE A 1 280 ? 8.065 1.514 -18.788 1.00 94.06 280 ILE A N 1
ATOM 2269 C CA . ILE A 1 280 ? 7.627 2.239 -19.988 1.00 94.06 280 ILE A CA 1
ATOM 2270 C C . ILE A 1 280 ? 8.549 3.428 -20.290 1.00 94.06 280 ILE A C 1
ATOM 2272 O O . ILE A 1 280 ? 9.055 3.541 -21.407 1.00 94.06 280 ILE A O 1
ATOM 2276 N N . GLU A 1 281 ? 8.822 4.300 -19.315 1.00 90.56 281 GLU A N 1
ATOM 2277 C CA . GLU A 1 281 ? 9.643 5.500 -19.538 1.00 90.56 281 GLU A CA 1
ATOM 2278 C C . GLU A 1 281 ? 11.096 5.182 -19.892 1.00 90.56 281 GLU A C 1
ATOM 2280 O O . GLU A 1 281 ? 11.718 5.931 -20.646 1.00 90.56 281 GLU A O 1
ATOM 2285 N N . ILE A 1 282 ? 11.650 4.079 -19.378 1.00 90.19 282 ILE A N 1
ATOM 2286 C CA . ILE A 1 282 ? 13.011 3.658 -19.714 1.00 90.19 282 ILE A CA 1
ATOM 2287 C C . ILE A 1 282 ? 13.129 3.377 -21.211 1.00 90.19 282 ILE A C 1
ATOM 2289 O O . ILE A 1 282 ? 14.115 3.806 -21.802 1.00 90.19 282 ILE A O 1
ATOM 2293 N N . PHE A 1 283 ? 12.154 2.709 -21.831 1.00 91.12 283 PHE A N 1
ATOM 2294 C CA . PHE A 1 283 ? 12.182 2.361 -23.261 1.00 91.12 283 PHE A CA 1
ATOM 2295 C C . PHE A 1 283 ? 11.533 3.415 -24.174 1.00 91.12 283 PHE A C 1
ATOM 2297 O O . PHE A 1 283 ? 11.465 3.222 -25.392 1.00 91.12 283 PHE A O 1
ATOM 2304 N N . SER A 1 284 ? 11.087 4.540 -23.610 1.00 89.81 284 SER A N 1
ATOM 2305 C CA . SER A 1 284 ? 10.398 5.604 -24.343 1.00 89.81 284 SER A CA 1
ATOM 2306 C C . SER A 1 284 ? 11.316 6.749 -24.783 1.00 89.81 284 SER A C 1
ATOM 2308 O O . SER A 1 284 ? 12.354 7.018 -24.179 1.00 89.81 284 SER A O 1
ATOM 2310 N N . ILE A 1 285 ? 10.905 7.448 -25.845 1.00 86.25 285 ILE A N 1
ATOM 2311 C CA . ILE A 1 285 ? 11.544 8.656 -26.390 1.00 86.25 285 ILE A CA 1
ATOM 2312 C C . ILE A 1 285 ? 10.526 9.808 -26.366 1.00 86.25 285 ILE A C 1
ATOM 2314 O O . ILE A 1 285 ? 9.332 9.596 -26.582 1.00 86.25 285 ILE A O 1
ATOM 2318 N N . ARG A 1 286 ? 10.980 11.042 -26.093 1.00 81.69 286 ARG A N 1
ATOM 2319 C CA . ARG A 1 286 ? 10.120 12.242 -26.090 1.00 81.69 286 ARG A CA 1
ATOM 2320 C C . ARG A 1 286 ? 9.637 12.597 -27.493 1.00 81.69 286 ARG A C 1
ATOM 2322 O O . ARG A 1 286 ? 10.456 12.743 -28.396 1.00 81.69 286 ARG A O 1
ATOM 2329 N N . HIS A 1 287 ? 8.349 12.916 -27.627 1.00 78.19 287 HIS A N 1
ATOM 2330 C CA . HIS A 1 287 ? 7.789 13.424 -28.887 1.00 78.19 287 HIS A CA 1
ATOM 2331 C C . HIS A 1 287 ? 8.447 14.733 -29.348 1.00 78.19 287 HIS A C 1
ATOM 2333 O O . HIS A 1 287 ? 8.717 14.913 -30.529 1.00 78.19 287 HIS A O 1
ATOM 2339 N N . ALA A 1 288 ? 8.735 15.642 -28.409 1.00 68.69 288 ALA A N 1
ATOM 2340 C CA . ALA A 1 288 ? 9.258 16.975 -28.717 1.00 68.69 288 ALA A CA 1
ATOM 2341 C C . ALA A 1 288 ? 10.755 17.004 -29.075 1.00 68.69 288 ALA A C 1
ATOM 2343 O O . ALA A 1 288 ? 11.230 17.990 -29.630 1.00 68.69 288 ALA A O 1
ATOM 2344 N N . ASN A 1 289 ? 11.514 15.962 -28.728 1.00 65.19 289 ASN A N 1
ATOM 2345 C CA . ASN A 1 289 ? 12.934 15.881 -29.060 1.00 65.19 289 ASN A CA 1
ATOM 2346 C C . ASN A 1 289 ? 13.353 14.417 -29.267 1.00 65.19 289 ASN A C 1
ATOM 2348 O O . ASN A 1 289 ? 13.982 13.819 -28.387 1.00 65.19 289 ASN A O 1
ATOM 2352 N N . PRO A 1 290 ? 12.999 13.827 -30.422 1.00 62.00 290 PRO A N 1
ATOM 2353 C CA . PRO A 1 290 ? 13.290 12.428 -30.709 1.00 62.00 290 PRO A CA 1
ATOM 2354 C C . PRO A 1 290 ? 14.793 12.138 -30.840 1.00 62.00 290 PRO A C 1
ATOM 2356 O O . PRO A 1 290 ? 15.198 10.985 -30.737 1.00 62.00 290 PRO A O 1
ATOM 2359 N N . ALA A 1 291 ? 15.627 13.170 -31.023 1.00 58.59 291 ALA A N 1
ATOM 2360 C CA . ALA A 1 291 ? 17.082 13.037 -31.069 1.00 58.59 291 ALA A CA 1
ATOM 2361 C C . ALA A 1 291 ? 17.708 12.801 -29.681 1.00 58.59 291 ALA A C 1
ATOM 2363 O O . ALA A 1 291 ? 18.797 12.239 -29.582 1.00 58.59 291 ALA A O 1
ATOM 2364 N N . THR A 1 292 ? 17.032 13.202 -28.598 1.00 58.75 292 THR A N 1
ATOM 2365 C CA . THR A 1 292 ? 17.465 12.878 -27.234 1.00 58.75 292 THR A CA 1
ATOM 2366 C C . THR A 1 292 ? 16.853 11.554 -26.789 1.00 58.75 292 THR A C 1
ATOM 2368 O O . THR A 1 292 ? 15.718 11.516 -26.322 1.00 58.75 292 THR A O 1
ATOM 2371 N N . GLU A 1 293 ? 17.623 10.466 -26.864 1.00 61.78 293 GLU A N 1
ATOM 2372 C CA . GLU A 1 293 ? 17.226 9.125 -26.390 1.00 61.78 293 GLU A CA 1
ATOM 2373 C C . GLU A 1 293 ? 17.207 8.992 -24.847 1.00 61.78 293 GLU A C 1
ATOM 2375 O O . GLU A 1 293 ? 17.297 7.890 -24.291 1.00 61.78 293 GLU A O 1
ATOM 2380 N N . HIS A 1 294 ? 17.117 10.110 -24.122 1.00 62.88 294 HIS A N 1
ATOM 2381 C CA . HIS A 1 294 ? 17.102 10.110 -22.665 1.00 62.88 294 HIS A CA 1
ATOM 2382 C C . HIS A 1 294 ? 15.690 9.823 -22.131 1.00 62.88 294 HIS A C 1
ATOM 2384 O O . HIS A 1 294 ? 14.733 10.469 -22.564 1.00 62.88 294 HIS A O 1
ATOM 2390 N N . PRO A 1 295 ? 15.549 8.894 -21.169 1.00 63.31 295 PRO A N 1
ATOM 2391 C CA . PRO A 1 295 ? 14.251 8.555 -20.596 1.00 63.31 295 PRO A CA 1
ATOM 2392 C C . PRO A 1 295 ? 13.635 9.739 -19.834 1.00 63.31 295 PRO A C 1
ATOM 2394 O O . PRO A 1 295 ? 14.338 10.549 -19.221 1.00 63.31 295 PRO A O 1
ATOM 2397 N N . VAL A 1 296 ? 12.302 9.836 -19.851 1.00 65.38 296 VAL A N 1
ATOM 2398 C CA . VAL A 1 296 ? 11.537 10.932 -19.226 1.00 65.38 296 VAL A CA 1
ATOM 2399 C C . VAL A 1 296 ? 11.229 10.594 -17.776 1.00 65.38 296 VAL A C 1
ATOM 2401 O O . VAL A 1 296 ? 10.118 10.217 -17.411 1.00 65.38 296 VAL A O 1
ATOM 2404 N N . ILE A 1 297 ? 12.251 10.704 -16.934 1.00 67.94 297 ILE A N 1
ATOM 2405 C CA . ILE A 1 297 ? 12.165 10.288 -15.536 1.00 67.94 297 ILE A CA 1
ATOM 2406 C C . ILE A 1 297 ? 12.500 11.467 -14.637 1.00 67.94 297 ILE A C 1
ATOM 2408 O O . ILE A 1 297 ? 13.547 12.103 -14.780 1.00 67.94 297 ILE A O 1
ATOM 2412 N N . TYR A 1 298 ? 11.616 11.744 -13.680 1.00 65.00 298 TYR A N 1
ATOM 2413 C CA . TYR A 1 298 ? 11.942 12.642 -12.584 1.00 65.00 298 TYR A CA 1
ATOM 2414 C C . TYR A 1 298 ? 12.930 11.915 -11.679 1.00 65.00 298 TYR A C 1
ATOM 2416 O O . TYR A 1 298 ? 12.606 10.884 -11.095 1.00 65.00 298 TYR A O 1
ATOM 2424 N N . ASN A 1 299 ? 14.157 12.422 -11.588 1.00 68.19 299 ASN A N 1
ATOM 2425 C CA . ASN A 1 299 ? 15.158 11.878 -10.684 1.00 68.19 299 ASN A CA 1
ATOM 2426 C C . ASN A 1 299 ? 15.398 12.875 -9.563 1.00 68.19 299 ASN A C 1
ATOM 2428 O O . ASN A 1 299 ? 15.919 13.967 -9.796 1.00 68.19 299 ASN A O 1
ATOM 2432 N N . ARG A 1 300 ? 15.052 12.489 -8.335 1.00 66.94 300 ARG A N 1
ATOM 2433 C CA . ARG A 1 300 ? 15.385 13.292 -7.166 1.00 66.94 300 ARG A CA 1
ATOM 2434 C C . ARG A 1 300 ? 16.543 12.685 -6.401 1.00 66.94 300 ARG A C 1
ATOM 2436 O O . ARG A 1 300 ? 16.526 11.506 -6.056 1.00 66.94 300 ARG A O 1
ATOM 2443 N N . ARG A 1 301 ? 17.513 13.540 -6.080 1.00 66.12 301 ARG A N 1
ATOM 2444 C CA . ARG A 1 301 ? 18.624 13.238 -5.182 1.00 66.12 301 ARG A CA 1
ATOM 2445 C C . ARG A 1 301 ? 18.262 13.686 -3.768 1.00 66.12 301 ARG A C 1
ATOM 2447 O O . ARG A 1 301 ? 18.123 14.878 -3.512 1.00 66.12 301 ARG A O 1
ATOM 2454 N N . MET A 1 302 ? 18.100 12.740 -2.855 1.00 65.38 302 MET A N 1
ATOM 2455 C CA . MET A 1 302 ? 17.961 12.998 -1.422 1.00 65.38 302 MET A CA 1
ATOM 2456 C C . MET A 1 302 ? 19.300 12.769 -0.736 1.00 65.38 302 MET A C 1
ATOM 2458 O O . MET A 1 302 ? 20.043 11.882 -1.141 1.00 65.38 302 MET A O 1
ATOM 2462 N N . TRP A 1 303 ? 19.610 13.543 0.300 1.00 59.44 303 TRP A N 1
ATOM 2463 C CA . TRP A 1 303 ? 20.815 13.342 1.101 1.00 59.44 303 TRP A CA 1
ATOM 2464 C C . TRP A 1 303 ? 20.454 12.743 2.455 1.00 59.44 303 TRP A C 1
ATOM 2466 O O . TRP A 1 303 ? 19.552 13.230 3.136 1.00 59.44 303 TRP A O 1
ATOM 2476 N N . LEU A 1 304 ? 21.168 11.690 2.833 1.00 59.25 304 LEU A N 1
ATOM 2477 C CA . LEU A 1 304 ? 21.085 11.046 4.133 1.00 59.25 304 LEU A CA 1
ATOM 2478 C C . LEU A 1 304 ? 22.492 10.969 4.712 1.00 59.25 304 LEU A C 1
ATOM 2480 O O . LEU A 1 304 ? 23.337 10.219 4.221 1.00 59.25 304 LEU A O 1
ATOM 2484 N N . SER A 1 305 ? 22.766 11.799 5.716 1.00 63.91 305 SER A N 1
ATOM 2485 C CA . SER A 1 305 ? 24.131 12.030 6.199 1.00 63.91 305 SER A CA 1
ATOM 2486 C C . SER A 1 305 ? 25.065 12.386 5.024 1.00 63.91 305 SER A C 1
ATOM 2488 O O . SER A 1 305 ? 24.875 13.419 4.392 1.00 63.91 305 SER A O 1
ATOM 2490 N N . ASN A 1 306 ? 26.029 11.522 4.686 1.00 59.22 306 ASN A N 1
ATOM 2491 C CA . ASN A 1 306 ? 26.977 11.727 3.582 1.00 59.22 306 ASN A CA 1
ATOM 2492 C C . ASN A 1 306 ? 26.622 10.936 2.310 1.00 59.22 306 ASN A C 1
ATOM 2494 O O . ASN A 1 306 ? 27.437 10.859 1.392 1.00 59.22 306 ASN A O 1
ATOM 2498 N N . GLN A 1 307 ? 25.450 10.302 2.259 1.00 58.47 307 GLN A N 1
ATOM 2499 C CA . GLN A 1 307 ? 25.008 9.491 1.129 1.00 58.47 307 GLN A CA 1
ATOM 2500 C C . GLN A 1 307 ? 23.933 10.219 0.337 1.00 58.47 307 GLN A C 1
ATOM 2502 O O . GLN A 1 307 ? 23.077 10.890 0.909 1.00 58.47 307 GLN A O 1
ATOM 2507 N N . SER A 1 308 ? 23.958 10.052 -0.982 1.00 61.75 308 SER A N 1
ATOM 2508 C CA . SER A 1 308 ? 22.873 10.514 -1.833 1.00 61.75 308 SER A CA 1
ATOM 2509 C C . SER A 1 308 ? 22.051 9.350 -2.359 1.00 61.75 308 SER A C 1
ATOM 2511 O O . SER A 1 308 ? 22.605 8.449 -2.981 1.00 61.75 308 SER A O 1
ATOM 2513 N N . ILE A 1 309 ? 20.743 9.411 -2.142 1.00 66.88 309 ILE A N 1
ATOM 2514 C CA . ILE A 1 309 ? 19.749 8.446 -2.597 1.00 66.88 309 ILE A CA 1
ATOM 2515 C C . ILE A 1 309 ? 19.057 9.025 -3.829 1.00 66.88 309 ILE A C 1
ATOM 2517 O O . ILE A 1 309 ? 18.497 10.120 -3.767 1.00 66.88 309 ILE A O 1
ATOM 2521 N N . HIS A 1 310 ? 19.090 8.294 -4.939 1.00 70.69 310 HIS A N 1
ATOM 2522 C CA . HIS A 1 310 ? 18.382 8.653 -6.165 1.00 70.69 310 HIS A CA 1
ATOM 2523 C C . HIS A 1 310 ? 17.049 7.910 -6.248 1.00 70.69 310 HIS A C 1
ATOM 2525 O O . HIS A 1 310 ? 17.009 6.685 -6.130 1.00 70.69 310 HIS A O 1
ATOM 2531 N N . ILE A 1 311 ? 15.960 8.649 -6.451 1.00 76.06 311 ILE A N 1
ATOM 2532 C CA . ILE A 1 311 ? 14.609 8.097 -6.572 1.00 76.06 311 ILE A CA 1
ATOM 2533 C C . ILE A 1 311 ? 14.080 8.465 -7.960 1.00 76.06 311 ILE A C 1
ATOM 2535 O O . ILE A 1 311 ? 13.548 9.566 -8.126 1.00 76.06 311 ILE A O 1
ATOM 2539 N N . PRO A 1 312 ? 14.262 7.588 -8.963 1.00 80.62 312 PRO A N 1
ATOM 2540 C CA . PRO A 1 312 ? 13.626 7.758 -10.259 1.00 80.62 312 PRO A CA 1
ATOM 2541 C C . PRO A 1 312 ? 12.124 7.496 -10.135 1.00 80.62 312 PRO A C 1
ATOM 2543 O O . PRO A 1 312 ? 11.701 6.541 -9.476 1.00 80.62 312 PRO A O 1
ATOM 2546 N N . VAL A 1 313 ? 11.325 8.338 -10.783 1.00 81.44 313 VAL A N 1
ATOM 2547 C CA . VAL A 1 313 ? 9.872 8.188 -10.865 1.00 81.44 313 VAL A CA 1
ATOM 2548 C C . VAL A 1 313 ? 9.398 8.493 -12.283 1.00 81.44 313 VAL A C 1
ATOM 2550 O O . VAL A 1 313 ? 9.863 9.452 -12.907 1.00 81.44 313 VAL A O 1
ATOM 2553 N N . SER A 1 314 ? 8.477 7.677 -12.794 1.00 87.00 314 SER A N 1
ATOM 2554 C CA . SER A 1 314 ? 7.825 7.936 -14.073 1.00 87.00 314 SER A CA 1
ATOM 2555 C C . SER A 1 314 ? 6.878 9.125 -13.969 1.00 87.00 314 SER A C 1
ATOM 2557 O O . SER A 1 314 ? 6.195 9.321 -12.961 1.00 87.00 314 SER A O 1
ATOM 2559 N N . SER A 1 315 ? 6.865 9.950 -15.015 1.00 81.19 315 SER A N 1
ATOM 2560 C CA . SER A 1 315 ? 6.151 11.223 -14.979 1.00 81.19 315 SER A CA 1
ATOM 2561 C C . SER A 1 315 ? 4.638 11.035 -14.842 1.00 81.19 315 SER A C 1
ATOM 2563 O O . SER A 1 315 ? 4.044 11.553 -13.903 1.00 81.19 315 SER A O 1
ATOM 2565 N N . VAL A 1 316 ? 4.019 10.242 -15.714 1.00 88.69 316 VAL A N 1
ATOM 2566 C CA . VAL A 1 316 ? 2.560 10.062 -15.776 1.00 88.69 316 VAL A CA 1
ATOM 2567 C C . VAL A 1 316 ? 1.993 9.434 -14.496 1.00 88.69 316 VAL A C 1
ATOM 2569 O O . VAL A 1 316 ? 1.061 9.969 -13.894 1.00 88.69 316 VAL A O 1
ATOM 2572 N N . GLU A 1 317 ? 2.571 8.329 -14.026 1.00 91.44 317 GLU A N 1
ATOM 2573 C CA . GLU A 1 317 ? 2.072 7.610 -12.847 1.00 91.44 317 GLU A CA 1
ATOM 2574 C C . GLU A 1 317 ? 2.299 8.383 -11.548 1.00 91.44 317 GLU A C 1
ATOM 2576 O O . GLU A 1 317 ? 1.511 8.258 -10.606 1.00 91.44 317 GLU A O 1
ATOM 2581 N N . TRP A 1 318 ? 3.337 9.224 -11.493 1.00 86.12 318 TRP A N 1
ATOM 2582 C CA . TRP A 1 318 ? 3.514 10.140 -10.374 1.00 86.12 318 TRP A CA 1
ATOM 2583 C C . TRP A 1 318 ? 2.342 11.127 -10.273 1.00 86.12 318 TRP A C 1
ATOM 2585 O O . TRP A 1 318 ? 1.810 11.288 -9.177 1.00 86.12 318 TRP A O 1
ATOM 2595 N N . HIS A 1 319 ? 1.861 11.692 -11.390 1.00 86.44 319 HIS A N 1
ATOM 2596 C CA . HIS A 1 319 ? 0.694 12.592 -11.390 1.00 86.44 319 HIS A CA 1
ATOM 2597 C C . HIS A 1 319 ? -0.597 11.846 -11.037 1.00 86.44 319 HIS A C 1
ATOM 2599 O O . HIS A 1 319 ? -1.414 12.353 -10.268 1.00 86.44 319 HIS A O 1
ATOM 2605 N N . LEU A 1 320 ? -0.770 10.611 -11.527 1.00 89.62 320 LEU A N 1
ATOM 2606 C CA . LEU A 1 320 ? -1.886 9.756 -11.109 1.00 89.62 320 LEU A CA 1
ATOM 2607 C C . LEU A 1 320 ? -1.892 9.564 -9.589 1.00 89.62 320 LEU A C 1
ATOM 2609 O O . LEU A 1 320 ? -2.913 9.777 -8.928 1.00 89.62 320 LEU A O 1
ATOM 2613 N N . SER A 1 321 ? -0.733 9.229 -9.024 1.00 87.31 321 SER A N 1
ATOM 2614 C CA . SER A 1 321 ? -0.588 9.104 -7.581 1.00 87.31 321 SER A CA 1
ATOM 2615 C C . SER A 1 321 ? -0.741 10.434 -6.845 1.00 87.31 321 SER A C 1
ATOM 2617 O O . SER A 1 321 ? -1.167 10.405 -5.694 1.00 87.31 321 SER A O 1
ATOM 2619 N N . PHE A 1 322 ? -0.356 11.566 -7.426 1.00 84.69 322 PHE A N 1
ATOM 2620 C CA . PHE A 1 322 ? -0.447 12.862 -6.762 1.00 84.69 322 PHE A CA 1
ATOM 2621 C C . PHE A 1 322 ? -1.904 13.334 -6.678 1.00 84.69 322 PHE A C 1
ATOM 2623 O O . PHE A 1 322 ? -2.370 13.721 -5.609 1.00 84.69 322 PHE A O 1
ATOM 2630 N N . TYR A 1 323 ? -2.651 13.243 -7.782 1.00 84.25 323 TYR A N 1
ATOM 2631 C CA . TYR A 1 323 ? -4.000 13.803 -7.868 1.00 84.25 323 TYR A CA 1
ATOM 2632 C C . TYR A 1 323 ? -5.106 12.881 -7.364 1.00 84.25 323 TYR A C 1
ATOM 2634 O O . TYR A 1 323 ? -6.097 13.366 -6.822 1.00 84.25 323 TYR A O 1
ATOM 2642 N N . LYS A 1 324 ? -4.980 11.562 -7.549 1.00 85.00 324 LYS A N 1
ATOM 2643 C CA . LYS A 1 324 ? -6.105 10.642 -7.319 1.00 85.00 324 LYS A CA 1
ATOM 2644 C C . LYS A 1 324 ? -5.967 9.766 -6.071 1.00 85.00 324 LYS A C 1
ATOM 2646 O O . LYS A 1 324 ? -6.948 9.184 -5.612 1.00 85.00 324 LYS A O 1
ATOM 2651 N N . ARG A 1 325 ? -4.782 9.678 -5.461 1.00 83.50 325 ARG A N 1
ATOM 2652 C CA . ARG A 1 325 ? -4.527 8.739 -4.348 1.00 83.50 325 ARG A CA 1
ATOM 2653 C C . ARG A 1 325 ? -5.390 8.961 -3.107 1.00 83.50 325 ARG A C 1
ATOM 2655 O O . ARG A 1 325 ? -5.724 7.995 -2.420 1.00 83.50 325 ARG A O 1
ATOM 2662 N N . ALA A 1 326 ? -5.784 10.205 -2.843 1.00 79.88 326 ALA A N 1
ATOM 2663 C CA . ALA A 1 326 ? -6.651 10.534 -1.716 1.00 79.88 326 ALA A CA 1
ATOM 2664 C C . ALA A 1 326 ? -8.114 10.117 -1.911 1.00 79.88 326 ALA A C 1
ATOM 2666 O O . ALA A 1 326 ? -8.803 9.897 -0.915 1.00 79.88 326 ALA A O 1
ATOM 2667 N N . SER A 1 327 ? -8.579 10.003 -3.158 1.00 80.94 327 SER A N 1
ATOM 2668 C CA . SER A 1 327 ? -9.986 9.754 -3.487 1.00 80.94 327 SER A CA 1
ATOM 2669 C C . SER A 1 327 ? -10.282 8.315 -3.903 1.00 80.94 327 SER A C 1
ATOM 2671 O O . SER A 1 327 ? -11.423 7.893 -3.770 1.00 80.94 327 SER A O 1
ATOM 2673 N N . ILE A 1 328 ? -9.283 7.577 -4.391 1.00 86.19 328 ILE A N 1
ATOM 2674 C CA . ILE A 1 328 ? -9.472 6.232 -4.945 1.00 86.19 328 ILE A CA 1
ATOM 2675 C C . ILE A 1 328 ? -9.592 5.171 -3.832 1.00 86.19 328 ILE A C 1
ATOM 2677 O O . ILE A 1 328 ? -8.754 5.102 -2.920 1.00 86.19 328 ILE A O 1
ATOM 2681 N N . SER A 1 329 ? -10.605 4.308 -3.948 1.00 84.19 329 SER A N 1
ATOM 2682 C CA . SER A 1 329 ? -10.767 3.107 -3.110 1.00 84.19 329 SER A CA 1
ATOM 2683 C C . SER A 1 329 ? -9.821 1.963 -3.519 1.00 84.19 329 SER A C 1
ATOM 2685 O O . SER A 1 329 ? -9.249 1.973 -4.602 1.00 84.19 329 SER A O 1
ATOM 2687 N N . GLU A 1 330 ? -9.626 0.948 -2.670 1.00 84.25 330 GLU A N 1
ATOM 2688 C CA . GLU A 1 330 ? -8.729 -0.182 -2.991 1.00 84.25 330 GLU A CA 1
ATOM 2689 C C . GLU A 1 330 ? -9.160 -0.947 -4.251 1.00 84.25 330 GLU A C 1
ATOM 2691 O O . GLU A 1 330 ? -8.322 -1.270 -5.093 1.00 84.25 330 GLU A O 1
ATOM 2696 N N . ILE A 1 331 ? -10.464 -1.208 -4.386 1.00 85.50 331 ILE A N 1
ATOM 2697 C CA . ILE A 1 331 ? -11.038 -1.920 -5.532 1.00 85.50 331 ILE A CA 1
ATOM 2698 C C . ILE A 1 331 ? -10.936 -1.093 -6.813 1.00 85.50 331 ILE A C 1
ATOM 2700 O O . ILE A 1 331 ? -10.433 -1.586 -7.818 1.00 85.50 331 ILE A O 1
ATOM 2704 N N . GLU A 1 332 ? -11.293 0.188 -6.742 1.00 90.12 332 GLU A N 1
ATOM 2705 C CA . GLU A 1 332 ? -11.176 1.116 -7.867 1.00 90.12 332 GLU A CA 1
ATOM 2706 C C . GLU A 1 332 ? -9.714 1.242 -8.318 1.00 90.12 332 GLU A C 1
ATOM 2708 O O . GLU A 1 332 ? -9.435 1.240 -9.511 1.00 90.12 332 GLU A O 1
ATOM 2713 N N . LEU A 1 333 ? -8.746 1.271 -7.391 1.00 92.69 333 LEU A N 1
ATOM 2714 C CA . LEU A 1 333 ? -7.323 1.299 -7.743 1.00 92.69 333 LEU A CA 1
ATOM 2715 C C . LEU A 1 333 ? -6.898 0.054 -8.531 1.00 92.69 333 LEU A C 1
ATOM 2717 O O . LEU A 1 333 ? -6.122 0.158 -9.483 1.00 92.69 333 LEU A O 1
ATOM 2721 N N . CYS A 1 334 ? -7.392 -1.115 -8.123 1.00 92.62 334 CYS A N 1
ATOM 2722 C CA . CYS A 1 334 ? -7.133 -2.379 -8.803 1.00 92.62 334 CYS A CA 1
ATOM 2723 C C . CYS A 1 334 ? -7.721 -2.379 -10.220 1.00 92.62 334 CYS A C 1
ATOM 2725 O O . CYS A 1 334 ? -7.031 -2.742 -11.170 1.00 92.62 334 CYS A O 1
ATOM 2727 N N . GLU A 1 335 ? -8.970 -1.939 -10.372 1.00 93.06 335 GLU A N 1
ATOM 2728 C CA . GLU A 1 335 ? -9.644 -1.827 -11.670 1.00 93.06 335 GLU A CA 1
ATOM 2729 C C . GLU A 1 335 ? -8.932 -0.832 -12.589 1.00 93.06 335 GLU A C 1
ATOM 2731 O O . GLU A 1 335 ? -8.640 -1.156 -13.741 1.00 93.06 335 GLU A O 1
ATOM 2736 N N . LEU A 1 336 ? -8.559 0.339 -12.061 1.00 95.19 336 LEU A N 1
ATOM 2737 C CA . LEU A 1 336 ? -7.783 1.336 -12.793 1.00 95.19 336 LEU A CA 1
ATOM 2738 C C . LEU A 1 336 ? -6.462 0.752 -13.293 1.00 95.19 336 LEU A C 1
ATOM 2740 O O . LEU A 1 336 ? -6.110 0.984 -14.443 1.00 95.19 336 LEU A O 1
ATOM 2744 N N . PHE A 1 337 ? -5.745 -0.032 -12.479 1.00 96.50 337 PHE A N 1
ATOM 2745 C CA . PHE A 1 337 ? -4.502 -0.671 -12.922 1.00 96.50 337 PHE A CA 1
ATOM 2746 C C . PHE A 1 337 ? -4.737 -1.627 -14.096 1.00 96.50 337 PHE A C 1
ATOM 2748 O O . PHE A 1 337 ? -3.993 -1.593 -15.076 1.00 96.50 337 PHE A O 1
ATOM 2755 N N . LEU A 1 338 ? -5.781 -2.460 -14.021 1.00 94.94 338 LEU A N 1
ATOM 2756 C CA . LEU A 1 338 ? -6.114 -3.418 -15.079 1.00 94.94 338 LEU A CA 1
ATOM 2757 C C . LEU A 1 338 ? -6.521 -2.733 -16.394 1.00 94.94 338 LEU A C 1
ATOM 2759 O O . LEU A 1 338 ? -6.303 -3.304 -17.459 1.00 94.94 338 LEU A O 1
ATOM 2763 N N . MET A 1 339 ? -7.080 -1.522 -16.330 1.00 95.25 339 MET A N 1
ATOM 2764 C CA . MET A 1 339 ? -7.461 -0.724 -17.505 1.00 95.25 339 MET A CA 1
ATOM 2765 C C . MET A 1 339 ? -6.325 0.163 -18.036 1.00 95.25 339 MET A C 1
ATOM 2767 O O . MET A 1 339 ? -6.308 0.507 -19.220 1.00 95.25 339 MET A O 1
ATOM 2771 N N . ALA A 1 340 ? -5.391 0.559 -17.170 1.00 96.19 340 ALA A N 1
ATOM 2772 C CA . ALA A 1 340 ? -4.337 1.518 -17.484 1.00 96.19 340 ALA A CA 1
ATOM 2773 C C . ALA A 1 340 ? -3.268 0.965 -18.432 1.00 96.19 340 ALA A C 1
ATOM 2775 O O . ALA A 1 340 ? -2.618 1.747 -19.128 1.00 96.19 340 ALA A O 1
ATOM 2776 N N . TYR A 1 341 ? -3.080 -0.355 -18.484 1.00 96.44 341 TYR A N 1
ATOM 2777 C CA . TYR A 1 341 ? -1.965 -0.970 -19.201 1.00 96.44 341 TYR A CA 1
ATOM 2778 C C . TYR A 1 341 ? -2.391 -2.071 -20.175 1.00 96.44 341 TYR A C 1
ATOM 2780 O O . TYR A 1 341 ? -3.284 -2.874 -19.911 1.00 96.44 341 TYR A O 1
ATOM 2788 N N . THR A 1 342 ? -1.675 -2.124 -21.292 1.00 92.88 342 THR A N 1
ATOM 2789 C CA . THR A 1 342 ? -1.727 -3.172 -22.317 1.00 92.88 342 THR A CA 1
ATOM 2790 C C . THR A 1 342 ? -0.316 -3.697 -22.554 1.00 92.88 342 THR A C 1
ATOM 2792 O O . THR A 1 342 ? 0.654 -3.108 -22.079 1.00 92.88 342 THR A O 1
ATOM 2795 N N . ASP A 1 343 ? -0.179 -4.761 -23.333 1.00 88.81 343 ASP A N 1
ATOM 2796 C CA . ASP A 1 343 ? 1.126 -5.352 -23.654 1.00 88.81 343 ASP A CA 1
ATOM 2797 C C . ASP A 1 343 ? 2.024 -4.376 -24.461 1.00 88.81 343 ASP A C 1
ATOM 2799 O O . ASP A 1 343 ? 3.247 -4.498 -24.479 1.00 88.81 343 ASP A O 1
ATOM 2803 N N . GLU A 1 344 ? 1.423 -3.324 -25.034 1.00 89.88 344 GLU A N 1
ATOM 2804 C CA . GLU A 1 344 ? 2.089 -2.196 -25.704 1.00 89.88 344 GLU A CA 1
ATOM 2805 C C . GLU A 1 344 ? 2.408 -1.010 -24.766 1.00 89.88 344 GLU A C 1
ATOM 2807 O O . GLU A 1 344 ? 2.794 0.063 -25.224 1.00 89.88 344 GLU A O 1
ATOM 2812 N N . GLY A 1 345 ? 2.247 -1.152 -23.446 1.00 93.31 345 GLY A N 1
ATOM 2813 C CA . GLY A 1 345 ? 2.492 -0.082 -22.473 1.00 93.31 345 GLY A CA 1
ATOM 2814 C C . GLY A 1 345 ? 1.209 0.589 -21.978 1.00 93.31 345 GLY A C 1
ATOM 2815 O O . GLY A 1 345 ? 0.273 -0.082 -21.546 1.00 93.31 345 GLY A O 1
ATOM 2816 N N . ARG A 1 346 ? 1.162 1.928 -21.967 1.00 94.38 346 ARG A N 1
ATOM 2817 C CA . ARG A 1 346 ? -0.006 2.682 -21.468 1.00 94.38 346 ARG A CA 1
ATOM 2818 C C . ARG A 1 346 ? -1.187 2.522 -22.424 1.00 94.38 346 ARG A C 1
ATOM 2820 O O . ARG A 1 346 ? -1.043 2.718 -23.626 1.00 94.38 346 ARG A O 1
ATOM 2827 N N . SER A 1 347 ? -2.357 2.213 -21.879 1.00 93.31 347 SER A N 1
ATOM 2828 C CA . SER A 1 347 ? -3.600 2.143 -22.642 1.00 93.31 347 SER A CA 1
ATOM 2829 C C . SER A 1 347 ? -3.954 3.527 -23.203 1.00 93.31 347 SER A C 1
ATOM 2831 O O . SER A 1 347 ? -3.989 4.493 -22.432 1.00 93.31 347 SER A O 1
ATOM 2833 N N . PRO A 1 348 ? -4.247 3.648 -24.513 1.00 86.94 348 PRO A N 1
ATOM 2834 C CA . PRO A 1 348 ? -4.639 4.918 -25.127 1.00 86.94 348 PRO A CA 1
ATOM 2835 C C . PRO A 1 348 ? -6.045 5.368 -24.706 1.00 86.94 348 PRO A C 1
ATOM 2837 O O . PRO A 1 348 ? -6.367 6.546 -24.807 1.00 86.94 348 PRO A O 1
ATOM 2840 N N . ASN A 1 349 ? -6.873 4.437 -24.221 1.00 89.56 349 ASN A N 1
ATOM 2841 C CA . ASN A 1 349 ? -8.253 4.699 -23.809 1.00 89.56 349 ASN A CA 1
ATOM 2842 C C . ASN A 1 349 ? -8.371 5.072 -22.324 1.00 89.56 349 ASN A C 1
ATOM 2844 O O . ASN A 1 349 ? -9.474 5.317 -21.840 1.00 89.56 349 ASN A O 1
ATOM 2848 N N . PHE A 1 350 ? -7.262 5.061 -21.582 1.00 93.31 350 PHE A N 1
ATOM 2849 C CA . PHE A 1 350 ? -7.261 5.401 -20.166 1.00 93.31 350 PHE A CA 1
ATOM 2850 C C . PHE A 1 350 ? -7.123 6.916 -19.972 1.00 93.31 350 PHE A C 1
ATOM 2852 O O . PHE A 1 350 ? -6.242 7.548 -20.557 1.00 93.31 350 PHE A O 1
ATOM 2859 N N . ASP A 1 351 ? -7.975 7.490 -19.121 1.00 90.19 351 ASP A N 1
ATOM 2860 C CA . ASP A 1 351 ? -7.986 8.921 -18.800 1.00 90.19 351 ASP A CA 1
ATOM 2861 C C . ASP A 1 351 ? -6.847 9.280 -17.828 1.00 90.19 351 ASP A C 1
ATOM 2863 O O . ASP A 1 351 ? -7.013 9.369 -16.606 1.00 90.19 351 ASP A O 1
ATOM 2867 N N . TRP A 1 352 ? -5.637 9.411 -18.376 1.00 90.94 352 TRP A N 1
ATOM 2868 C CA . TRP A 1 352 ? -4.450 9.779 -17.611 1.00 90.94 352 TRP A CA 1
ATOM 2869 C C . TRP A 1 352 ? -4.517 11.247 -17.155 1.00 90.94 352 TRP A C 1
ATOM 2871 O O . TRP A 1 352 ? -4.676 12.132 -17.995 1.00 90.94 352 TRP A O 1
ATOM 2881 N N . PRO A 1 353 ? -4.274 11.555 -15.861 1.00 87.44 353 PRO A N 1
ATOM 2882 C CA . PRO A 1 353 ? -4.275 12.941 -15.372 1.00 87.44 353 PRO A CA 1
ATOM 2883 C C . PRO A 1 353 ? -3.243 13.846 -16.050 1.00 87.44 353 PRO A C 1
ATOM 2885 O O . PRO A 1 353 ? -3.429 15.058 -16.124 1.00 87.44 353 PRO A O 1
ATOM 2888 N N . LEU A 1 354 ? -2.151 13.251 -16.532 1.00 86.06 354 LEU A N 1
ATOM 2889 C CA . LEU A 1 354 ? -1.191 13.896 -17.410 1.00 86.06 354 LEU A CA 1
ATOM 2890 C C . LEU A 1 354 ? -1.053 13.054 -18.677 1.00 86.06 354 LEU A C 1
ATOM 2892 O O . LEU A 1 354 ? -0.718 11.872 -18.597 1.00 86.06 354 LEU A O 1
ATOM 2896 N N . ALA A 1 355 ? -1.263 13.676 -19.836 1.00 86.56 355 ALA A N 1
ATOM 2897 C CA . ALA A 1 355 ? -1.059 13.016 -21.118 1.00 86.56 355 ALA A CA 1
ATOM 2898 C C . ALA A 1 355 ? 0.407 12.549 -21.258 1.00 86.56 355 ALA A C 1
ATOM 2900 O O . ALA A 1 355 ? 1.322 13.345 -21.016 1.00 86.56 355 ALA A O 1
ATOM 2901 N N . PRO A 1 356 ? 0.658 11.289 -21.659 1.00 86.56 356 PRO A N 1
ATOM 2902 C CA . PRO A 1 356 ? 2.008 10.820 -21.945 1.00 86.56 356 PRO A CA 1
ATOM 2903 C C . PRO A 1 356 ? 2.689 11.697 -23.005 1.00 86.56 356 PRO A C 1
ATOM 2905 O O . PRO A 1 356 ? 2.142 11.932 -24.078 1.00 86.56 356 PRO A O 1
ATOM 2908 N N . VAL A 1 357 ? 3.897 12.183 -22.706 1.00 84.25 357 VAL A N 1
ATOM 2909 C CA . VAL A 1 357 ? 4.720 13.001 -23.628 1.00 84.25 357 VAL A CA 1
ATOM 2910 C C . VAL A 1 357 ? 5.827 12.191 -24.315 1.00 84.25 357 VAL A C 1
ATOM 2912 O O . VAL A 1 357 ? 6.709 12.744 -24.986 1.00 84.25 357 VAL A O 1
ATOM 2915 N N . SER A 1 358 ? 5.810 10.882 -24.097 1.00 85.44 358 SER A N 1
ATOM 2916 C CA . SER A 1 358 ? 6.787 9.916 -24.568 1.00 85.44 358 SER A CA 1
ATOM 2917 C C . SER A 1 358 ? 6.071 8.662 -25.065 1.00 85.44 358 SER A C 1
ATOM 2919 O O . SER A 1 358 ? 5.018 8.279 -24.549 1.00 85.44 358 SER A O 1
ATOM 2921 N N . SER A 1 359 ? 6.663 8.020 -26.067 1.00 88.75 359 SER A N 1
ATOM 2922 C CA . SER A 1 359 ? 6.222 6.723 -26.576 1.00 88.75 359 SER A CA 1
ATOM 2923 C C . SER A 1 359 ? 7.398 5.768 -26.656 1.00 88.75 359 SER A C 1
ATOM 2925 O O . SER A 1 359 ? 8.539 6.193 -26.862 1.00 88.75 359 SER A O 1
ATOM 2927 N N . ILE A 1 360 ? 7.114 4.475 -26.525 1.00 90.81 360 ILE A N 1
ATOM 2928 C CA . ILE A 1 360 ? 8.121 3.421 -26.649 1.00 90.81 360 ILE A CA 1
ATOM 2929 C C . ILE A 1 360 ? 8.771 3.526 -28.030 1.00 90.81 360 ILE A C 1
ATOM 2931 O O . ILE A 1 360 ? 8.086 3.666 -29.043 1.00 90.81 360 ILE A O 1
ATOM 2935 N N . SER A 1 361 ? 10.103 3.504 -28.066 1.00 88.75 361 SER A N 1
ATOM 2936 C CA . SER A 1 361 ? 10.845 3.549 -29.325 1.00 88.75 361 SER A CA 1
ATOM 2937 C C . SER A 1 361 ? 10.639 2.264 -30.118 1.00 88.75 361 SER A C 1
ATOM 2939 O O . SER A 1 361 ? 10.823 1.176 -29.572 1.00 88.75 361 SER A O 1
ATOM 2941 N N . GLU A 1 362 ? 10.400 2.375 -31.426 1.00 88.88 362 GLU A N 1
ATOM 2942 C CA . GLU A 1 362 ? 10.342 1.219 -32.336 1.00 88.88 362 GLU A CA 1
ATOM 2943 C C . GLU A 1 362 ? 11.607 0.351 -32.259 1.00 88.88 362 GLU A C 1
ATOM 2945 O O . GLU A 1 362 ? 11.534 -0.870 -32.355 1.00 88.88 362 GLU A O 1
ATOM 2950 N N . ARG A 1 363 ? 12.771 0.960 -31.987 1.00 89.12 363 ARG A N 1
ATOM 2951 C CA . ARG A 1 363 ? 14.043 0.235 -31.811 1.00 89.12 363 ARG A CA 1
ATOM 2952 C C . ARG A 1 363 ? 14.045 -0.693 -30.599 1.00 89.12 363 ARG A C 1
ATOM 2954 O O . ARG A 1 363 ? 14.755 -1.691 -30.602 1.00 89.12 363 ARG A O 1
ATOM 2961 N N . PHE A 1 364 ? 13.298 -0.344 -29.554 1.00 90.50 364 PHE A N 1
ATOM 2962 C CA . PHE A 1 364 ? 13.234 -1.114 -28.315 1.00 90.50 364 PHE A CA 1
ATOM 2963 C C . PHE A 1 364 ? 11.952 -1.940 -28.194 1.00 90.50 364 PHE A C 1
ATOM 2965 O O . PHE A 1 364 ? 11.877 -2.780 -27.302 1.00 90.50 364 PHE A O 1
ATOM 2972 N N . ARG A 1 365 ? 10.960 -1.761 -29.078 1.00 92.00 365 ARG A N 1
ATOM 2973 C CA . ARG A 1 365 ? 9.712 -2.541 -29.053 1.00 92.00 365 ARG A CA 1
ATOM 2974 C C . ARG A 1 365 ? 9.945 -4.066 -29.039 1.00 92.00 365 ARG A C 1
ATOM 2976 O O . ARG A 1 365 ? 9.289 -4.711 -28.219 1.00 92.00 365 ARG A O 1
ATOM 2983 N N . PRO A 1 366 ? 10.891 -4.643 -29.818 1.00 91.19 366 PRO A N 1
ATOM 2984 C CA . PRO A 1 366 ? 11.134 -6.090 -29.817 1.00 91.19 366 PRO A CA 1
ATOM 2985 C C . PRO A 1 366 ? 11.525 -6.662 -28.452 1.00 91.19 366 PRO A C 1
ATOM 2987 O O . PRO A 1 366 ? 11.186 -7.799 -28.151 1.00 91.19 366 PRO A O 1
ATOM 2990 N N . ILE A 1 367 ? 12.215 -5.877 -27.619 1.00 92.25 367 ILE A N 1
ATOM 2991 C CA . ILE A 1 367 ? 12.595 -6.291 -26.262 1.00 92.25 367 ILE A CA 1
ATOM 2992 C C . ILE A 1 367 ? 11.563 -5.842 -25.226 1.00 92.25 367 ILE A C 1
ATOM 2994 O O . ILE A 1 367 ? 11.295 -6.566 -24.276 1.00 92.25 367 ILE A O 1
ATOM 2998 N N . PHE A 1 368 ? 10.946 -4.672 -25.404 1.00 94.00 368 PHE A N 1
ATOM 2999 C CA . PHE A 1 368 ? 9.988 -4.124 -24.449 1.00 94.00 368 PHE A CA 1
ATOM 3000 C C . PHE A 1 368 ? 8.737 -4.994 -24.328 1.00 94.00 368 PHE A C 1
ATOM 3002 O O . PHE A 1 368 ? 8.363 -5.338 -23.212 1.00 94.00 368 PHE A O 1
ATOM 3009 N N . SER A 1 369 ? 8.095 -5.340 -25.448 1.00 93.69 369 SER A N 1
ATOM 3010 C CA . SER A 1 369 ? 6.780 -5.996 -25.428 1.00 93.69 369 SER A CA 1
ATOM 3011 C C . SER A 1 369 ? 6.805 -7.345 -24.684 1.00 93.69 369 SER A C 1
ATOM 3013 O O . SER A 1 369 ? 6.000 -7.513 -23.763 1.00 93.69 369 SER A O 1
ATOM 3015 N N . PRO A 1 370 ? 7.767 -8.264 -24.930 1.00 92.12 370 PRO A N 1
ATOM 3016 C CA . PRO A 1 370 ? 7.855 -9.515 -24.170 1.00 92.12 370 PRO A CA 1
ATOM 3017 C C . PRO A 1 370 ? 8.132 -9.301 -22.674 1.00 92.12 370 PRO A C 1
ATOM 3019 O O . PRO A 1 370 ? 7.514 -9.942 -21.823 1.00 92.12 370 PRO A O 1
ATOM 3022 N N . ILE A 1 371 ? 9.036 -8.372 -22.342 1.00 93.12 371 ILE A N 1
ATOM 3023 C CA . ILE A 1 371 ? 9.406 -8.052 -20.955 1.00 93.12 371 ILE A CA 1
ATOM 3024 C C . ILE A 1 371 ? 8.206 -7.477 -20.199 1.00 93.12 371 ILE A C 1
ATOM 3026 O O . ILE A 1 371 ? 7.905 -7.891 -19.078 1.00 93.12 371 ILE A O 1
ATOM 3030 N N . PHE A 1 372 ? 7.519 -6.513 -20.809 1.00 96.12 372 PHE A N 1
ATOM 3031 C CA . PHE A 1 372 ? 6.399 -5.829 -20.187 1.00 96.12 372 PHE A CA 1
ATOM 3032 C C . PHE A 1 372 ? 5.180 -6.740 -20.066 1.00 96.12 372 PHE A C 1
ATOM 3034 O O . PHE A 1 372 ? 4.528 -6.715 -19.028 1.00 96.12 372 PHE A O 1
ATOM 3041 N N . SER A 1 373 ? 4.928 -7.604 -21.052 1.00 95.81 373 SER A N 1
ATOM 3042 C CA . SER A 1 373 ? 3.876 -8.625 -20.972 1.00 95.81 373 SER A CA 1
ATOM 3043 C C . SER A 1 373 ? 4.106 -9.566 -19.788 1.00 95.81 373 SER A C 1
ATOM 3045 O O . SER A 1 373 ? 3.210 -9.747 -18.968 1.00 95.81 373 SER A O 1
ATOM 3047 N N . TYR A 1 374 ? 5.336 -10.071 -19.611 1.00 96.00 374 TYR A N 1
ATOM 3048 C CA . TYR A 1 374 ? 5.681 -10.918 -18.463 1.00 96.00 374 TYR A CA 1
ATOM 3049 C C . TYR A 1 374 ? 5.464 -10.200 -17.120 1.00 96.00 374 TYR A C 1
ATOM 3051 O O . TYR A 1 374 ? 4.885 -10.754 -16.183 1.00 96.00 374 TYR A O 1
ATOM 3059 N N . TRP A 1 375 ? 5.879 -8.933 -17.029 1.00 96.50 375 TRP A N 1
ATOM 3060 C CA . TRP A 1 375 ? 5.618 -8.093 -15.859 1.00 96.50 375 TRP A CA 1
ATOM 3061 C C . TRP A 1 375 ? 4.114 -7.898 -15.603 1.00 96.50 375 TRP A C 1
ATOM 3063 O O . TRP A 1 375 ? 3.655 -8.047 -14.466 1.00 96.50 375 TRP A O 1
ATOM 3073 N N . LEU A 1 376 ? 3.335 -7.589 -16.644 1.00 96.56 376 LEU A N 1
ATOM 3074 C CA . LEU A 1 376 ? 1.894 -7.381 -16.542 1.00 96.56 376 LEU A CA 1
ATOM 3075 C C . LEU A 1 376 ? 1.155 -8.648 -16.128 1.00 96.56 376 LEU A C 1
ATOM 3077 O O . LEU A 1 376 ? 0.251 -8.553 -15.301 1.00 96.56 376 LEU A O 1
ATOM 3081 N N . ASP A 1 377 ? 1.539 -9.817 -16.630 1.00 95.44 377 ASP A N 1
ATOM 3082 C CA . ASP A 1 377 ? 0.920 -11.086 -16.250 1.00 95.44 377 ASP A CA 1
ATOM 3083 C C . ASP A 1 377 ? 1.121 -11.383 -14.763 1.00 95.44 377 ASP A C 1
ATOM 3085 O O . ASP A 1 377 ? 0.167 -11.735 -14.062 1.00 95.44 377 ASP A O 1
ATOM 3089 N N . LEU A 1 378 ? 2.325 -11.136 -14.234 1.00 94.19 378 LEU A N 1
ATOM 3090 C CA . LEU A 1 378 ? 2.584 -11.237 -12.796 1.00 94.19 378 LEU A CA 1
ATOM 3091 C C . LEU A 1 378 ? 1.754 -10.230 -11.989 1.00 94.19 378 LEU A C 1
ATOM 3093 O O . LEU A 1 378 ? 1.229 -10.583 -10.931 1.00 94.19 378 LEU A O 1
ATOM 3097 N N . CYS A 1 379 ? 1.594 -8.997 -12.476 1.00 95.38 379 CYS A N 1
ATOM 3098 C CA . CYS A 1 379 ? 0.743 -7.995 -11.829 1.00 95.38 379 CYS A CA 1
ATOM 3099 C C . CYS A 1 379 ? -0.733 -8.424 -11.829 1.00 95.38 379 CYS A C 1
ATOM 3101 O O . CYS A 1 379 ? -1.389 -8.424 -10.784 1.00 95.38 379 CYS A O 1
ATOM 3103 N N . ARG A 1 380 ? -1.255 -8.842 -12.987 1.00 93.44 380 ARG A N 1
ATOM 3104 C CA . ARG A 1 380 ? -2.637 -9.306 -13.176 1.00 93.44 380 ARG A CA 1
ATOM 3105 C C . ARG A 1 380 ? -2.933 -10.517 -12.297 1.00 93.44 380 ARG A C 1
ATOM 3107 O O . ARG A 1 380 ? -3.975 -10.538 -11.647 1.00 93.44 380 ARG A O 1
ATOM 3114 N N . ALA A 1 381 ? -2.003 -11.465 -12.181 1.00 88.69 381 ALA A N 1
ATOM 3115 C CA . ALA A 1 381 ? -2.140 -12.629 -11.304 1.00 88.69 381 ALA A CA 1
ATOM 3116 C C . ALA A 1 381 ? -2.301 -12.257 -9.816 1.00 88.69 381 ALA A C 1
ATOM 3118 O O . ALA A 1 381 ? -2.902 -13.015 -9.055 1.00 88.69 381 ALA A O 1
ATOM 3119 N N . ARG A 1 382 ? -1.796 -11.091 -9.388 1.00 86.56 382 ARG A N 1
ATOM 3120 C CA . ARG A 1 382 ? -1.962 -10.577 -8.016 1.00 86.56 382 ARG A CA 1
ATOM 3121 C C . ARG A 1 382 ? -3.249 -9.774 -7.835 1.00 86.56 382 ARG A C 1
ATOM 3123 O O . ARG A 1 382 ? -3.871 -9.867 -6.782 1.00 86.56 382 ARG A O 1
ATOM 3130 N N . ILE A 1 383 ? -3.637 -8.994 -8.842 1.00 89.06 383 ILE A N 1
ATOM 3131 C CA . ILE A 1 383 ? -4.751 -8.038 -8.757 1.00 89.06 383 ILE A CA 1
ATOM 3132 C C . ILE A 1 383 ? -6.096 -8.687 -9.098 1.00 89.06 383 ILE A C 1
ATOM 3134 O O . ILE A 1 383 ? -7.080 -8.477 -8.391 1.00 89.06 383 ILE A O 1
ATOM 3138 N N . ALA A 1 384 ? -6.157 -9.490 -10.162 1.00 85.12 384 ALA A N 1
ATOM 3139 C CA . ALA A 1 384 ? -7.410 -10.054 -10.660 1.00 85.12 384 ALA A CA 1
ATOM 3140 C C . ALA A 1 384 ? -8.169 -10.887 -9.608 1.00 85.12 384 ALA A C 1
ATOM 3142 O O . ALA A 1 384 ? -9.383 -10.705 -9.505 1.00 85.12 384 ALA A O 1
ATOM 3143 N N . PRO A 1 385 ? -7.516 -11.720 -8.768 1.00 78.94 385 PRO A N 1
ATOM 3144 C CA . PRO A 1 385 ? -8.219 -12.437 -7.704 1.00 78.94 385 PRO A CA 1
ATOM 3145 C C . PRO A 1 385 ? -8.889 -11.504 -6.687 1.00 78.94 385 PRO A C 1
ATOM 3147 O O . PRO A 1 385 ? -9.981 -11.807 -6.209 1.00 78.94 385 PRO A O 1
ATOM 3150 N N . TYR A 1 386 ? -8.263 -10.361 -6.377 1.00 77.88 386 TYR A N 1
ATOM 3151 C CA . TYR A 1 386 ? -8.844 -9.354 -5.490 1.00 77.88 386 TYR A CA 1
ATOM 3152 C C . TYR A 1 386 ? -10.097 -8.746 -6.133 1.00 77.88 386 TYR A C 1
ATOM 3154 O O . TYR A 1 386 ? -11.165 -8.771 -5.531 1.00 77.88 386 TYR A O 1
ATOM 3162 N N . VAL A 1 387 ? -10.012 -8.290 -7.387 1.00 82.69 387 VAL A N 1
ATOM 3163 C CA . VAL A 1 387 ? -11.164 -7.710 -8.106 1.00 82.69 387 VAL A CA 1
ATOM 3164 C C . VAL A 1 387 ? -12.316 -8.710 -8.231 1.00 82.69 387 VAL A C 1
ATOM 3166 O O . VAL A 1 387 ? -13.470 -8.370 -7.971 1.00 82.69 387 VAL A O 1
ATOM 3169 N N . GLN A 1 388 ? -12.019 -9.967 -8.565 1.00 74.31 388 GLN A N 1
ATOM 3170 C CA . GLN A 1 388 ? -13.020 -11.032 -8.665 1.00 74.31 388 GLN A CA 1
ATOM 3171 C C . GLN A 1 388 ? -13.745 -11.280 -7.338 1.00 74.31 388 GLN A C 1
ATOM 3173 O O . GLN A 1 388 ? -14.962 -11.468 -7.344 1.00 74.31 388 GLN A O 1
ATOM 3178 N N . ALA A 1 389 ? -13.032 -11.243 -6.207 1.00 67.81 389 ALA A N 1
ATOM 3179 C CA . ALA A 1 389 ? -13.629 -11.414 -4.883 1.00 67.81 389 ALA A CA 1
ATOM 3180 C C . ALA A 1 389 ? -14.608 -10.284 -4.514 1.00 67.81 389 ALA A C 1
ATOM 3182 O O . ALA A 1 389 ? -15.587 -10.538 -3.816 1.00 67.81 389 ALA A O 1
ATOM 3183 N N . HIS A 1 390 ? -14.371 -9.062 -5.002 1.00 69.44 390 HIS A N 1
ATOM 3184 C CA . HIS A 1 390 ? -15.244 -7.902 -4.768 1.00 69.44 390 HIS A CA 1
ATOM 3185 C C . HIS A 1 390 ? -16.424 -7.811 -5.742 1.00 69.44 390 HIS A C 1
ATOM 3187 O O . HIS A 1 390 ? -17.483 -7.313 -5.373 1.00 69.44 390 HIS A O 1
ATOM 3193 N N . THR A 1 391 ? -16.265 -8.297 -6.974 1.00 68.56 391 THR A N 1
ATOM 3194 C CA . THR A 1 391 ? -17.286 -8.201 -8.036 1.00 68.56 391 THR A CA 1
ATOM 3195 C C . THR A 1 391 ? -18.232 -9.403 -8.081 1.00 68.56 391 THR A C 1
ATOM 3197 O O . THR A 1 391 ? -19.396 -9.271 -8.458 1.00 68.56 391 THR A O 1
ATOM 3200 N N . SER A 1 392 ? -17.770 -10.587 -7.670 1.00 56.12 392 SER A N 1
ATOM 3201 C CA . SER A 1 392 ? -18.548 -11.827 -7.755 1.00 56.12 392 SER A CA 1
ATOM 3202 C C . SER A 1 392 ? -19.422 -12.017 -6.513 1.00 56.12 392 SER A C 1
ATOM 3204 O O . SER A 1 392 ? -19.070 -12.757 -5.597 1.00 56.12 392 SER A O 1
ATOM 3206 N N . PHE A 1 393 ? -20.598 -11.389 -6.505 1.00 48.56 393 PHE A N 1
ATOM 3207 C CA . PHE A 1 393 ? -21.590 -11.466 -5.421 1.00 48.56 393 PHE A CA 1
ATOM 3208 C C . PHE A 1 393 ? -22.162 -12.879 -5.159 1.00 48.56 393 PHE A C 1
ATOM 3210 O O . PHE A 1 393 ? -22.887 -13.065 -4.186 1.00 48.56 393 PHE A O 1
ATOM 3217 N N . SER A 1 394 ? -21.873 -13.878 -6.007 1.00 44.09 394 SER A N 1
ATOM 3218 C CA . SER A 1 394 ? -22.668 -15.121 -6.054 1.00 44.09 394 SER A CA 1
ATOM 3219 C C . SER A 1 394 ? -21.872 -16.431 -6.147 1.00 44.09 394 SER A C 1
ATOM 3221 O O . SER A 1 394 ? -22.462 -17.496 -6.003 1.00 44.09 394 SER A O 1
ATOM 3223 N N . VAL A 1 395 ? -20.553 -16.403 -6.388 1.00 43.09 395 VAL A N 1
ATOM 3224 C CA . VAL A 1 395 ? -19.787 -17.629 -6.729 1.00 43.09 395 VAL A CA 1
ATOM 3225 C C . VAL A 1 395 ? -18.757 -18.023 -5.660 1.00 43.09 395 VAL A C 1
ATOM 3227 O O . VAL A 1 395 ? -18.329 -19.173 -5.605 1.00 43.09 395 VAL A O 1
ATOM 3230 N N . SER A 1 396 ? -18.386 -17.136 -4.737 1.00 43.75 396 SER A N 1
ATOM 3231 C CA . SER A 1 396 ? -17.269 -17.358 -3.801 1.00 43.75 396 SER A CA 1
ATOM 3232 C C . SER A 1 396 ? -17.548 -18.317 -2.631 1.00 43.75 396 SER A C 1
ATOM 3234 O O . SER A 1 396 ? -16.599 -18.738 -1.976 1.00 43.75 396 SER A O 1
ATOM 3236 N N . LEU A 1 397 ? -18.794 -18.756 -2.413 1.00 46.31 397 LEU A N 1
ATOM 3237 C CA . LEU A 1 397 ? -19.103 -19.864 -1.489 1.00 46.31 397 LEU A CA 1
ATOM 3238 C C . LEU A 1 397 ? -18.896 -21.258 -2.118 1.00 46.31 397 LEU A C 1
ATOM 3240 O O . LEU A 1 397 ? -18.941 -22.261 -1.412 1.00 46.31 397 LEU A O 1
ATOM 3244 N N . SER A 1 398 ? -18.654 -21.346 -3.434 1.00 39.38 398 SER A N 1
ATOM 3245 C CA . SER A 1 398 ? -18.513 -22.630 -4.147 1.00 39.38 398 SER A CA 1
ATOM 3246 C C . SER A 1 398 ? -17.110 -23.251 -4.080 1.00 39.38 398 SER A C 1
ATOM 3248 O O . SER A 1 398 ? -16.921 -24.393 -4.498 1.00 39.38 398 SER A O 1
ATOM 3250 N N . ARG A 1 399 ? -16.118 -22.544 -3.520 1.00 42.94 399 ARG A N 1
ATOM 3251 C CA . ARG A 1 399 ? -14.819 -23.131 -3.161 1.00 42.94 399 ARG A CA 1
ATOM 3252 C C . ARG A 1 399 ? -14.652 -23.086 -1.648 1.00 42.94 399 ARG A C 1
ATOM 3254 O O . ARG A 1 399 ? -14.840 -22.015 -1.074 1.00 42.94 399 ARG A O 1
ATOM 3261 N N . PRO A 1 400 ? -14.270 -24.202 -1.003 1.00 42.41 400 PRO A N 1
ATOM 3262 C CA . PRO A 1 400 ? -14.072 -24.230 0.431 1.00 42.41 400 PRO A CA 1
ATOM 3263 C C . PRO A 1 400 ? -12.813 -23.420 0.753 1.00 42.41 400 PRO A C 1
ATOM 3265 O O . PRO A 1 400 ? -11.701 -23.938 0.808 1.00 42.41 400 PRO A O 1
ATOM 3268 N N . LEU A 1 401 ? -12.982 -22.117 0.978 1.00 52.31 401 LEU A N 1
ATOM 3269 C CA . LEU A 1 401 ? -12.203 -21.450 2.012 1.00 52.31 401 LEU A CA 1
ATOM 3270 C C . LEU A 1 401 ? -12.442 -22.294 3.264 1.00 52.31 401 LEU A C 1
ATOM 3272 O O . LEU A 1 401 ? -13.591 -22.642 3.520 1.00 52.31 401 LEU A O 1
ATOM 3276 N N . ALA A 1 402 ? -11.382 -22.736 3.938 1.00 54.00 402 ALA A N 1
ATOM 3277 C CA . ALA A 1 402 ? -11.449 -23.635 5.089 1.00 54.00 402 ALA A CA 1
ATOM 3278 C C . ALA A 1 402 ? -12.280 -23.011 6.230 1.00 54.00 402 ALA A C 1
ATOM 3280 O O . ALA A 1 402 ? -11.749 -22.421 7.167 1.00 54.00 402 ALA A O 1
ATOM 3281 N N . CYS A 1 403 ? -13.598 -23.086 6.093 1.00 61.12 403 CYS A N 1
ATOM 3282 C CA . CYS A 1 403 ? -14.596 -22.446 6.923 1.00 61.12 403 CYS A CA 1
ATOM 3283 C C . CYS A 1 403 ? -15.541 -23.527 7.434 1.00 61.12 403 CYS A C 1
ATOM 3285 O O . CYS A 1 403 ? -15.888 -24.465 6.710 1.00 61.12 403 CYS A O 1
ATOM 3287 N N . SER A 1 404 ? -15.936 -23.424 8.699 1.00 71.38 404 SER A N 1
ATOM 3288 C CA . SER A 1 404 ? -16.889 -24.366 9.278 1.00 71.38 404 SER A CA 1
ATOM 3289 C C . SER A 1 404 ? -18.280 -24.168 8.668 1.00 71.38 404 SER A C 1
ATOM 3291 O O . SER A 1 404 ? -18.636 -23.081 8.210 1.00 71.38 404 SER A O 1
ATOM 3293 N N . LEU A 1 405 ? -19.107 -25.216 8.700 1.00 72.38 405 LEU A N 1
ATOM 3294 C CA . LEU A 1 405 ? -20.511 -25.120 8.289 1.00 72.38 405 LEU A CA 1
ATOM 3295 C C . LEU A 1 405 ? -21.258 -24.036 9.088 1.00 72.38 405 LEU A C 1
ATOM 3297 O O . LEU A 1 405 ? -22.092 -23.328 8.535 1.00 72.38 405 LEU A O 1
ATOM 3301 N N . GLU A 1 406 ? -20.913 -23.866 10.367 1.00 76.56 406 GLU A N 1
ATOM 3302 C CA . GLU A 1 406 ? -21.469 -22.834 11.251 1.00 76.56 406 GLU A CA 1
ATOM 3303 C C . GLU A 1 406 ? -21.135 -21.414 10.775 1.00 76.56 406 GLU A C 1
ATOM 3305 O O . GLU A 1 406 ? -22.007 -20.549 10.770 1.00 76.56 406 GLU A O 1
ATOM 3310 N N . GLN A 1 407 ? -19.901 -21.178 10.319 1.00 75.12 407 GLN A N 1
ATOM 3311 C CA . GLN A 1 407 ? -19.477 -19.895 9.750 1.00 75.12 407 GLN A CA 1
ATOM 3312 C C . GLN A 1 407 ? -20.240 -19.582 8.461 1.00 75.12 407 GLN A C 1
ATOM 3314 O O . GLN A 1 407 ? -20.791 -18.493 8.311 1.00 75.12 407 GLN A O 1
ATOM 3319 N N . CYS A 1 408 ? -20.334 -20.557 7.553 1.00 73.19 408 CYS A N 1
ATOM 3320 C CA . CYS A 1 408 ? -21.086 -20.404 6.309 1.00 73.19 408 CYS A CA 1
ATOM 3321 C C . CYS A 1 408 ? -22.581 -20.167 6.571 1.00 73.19 408 CYS A C 1
ATOM 3323 O O . CYS A 1 408 ? -23.186 -19.312 5.929 1.00 73.19 408 CYS A O 1
ATOM 3325 N N . ALA A 1 409 ? -23.170 -20.874 7.540 1.00 77.56 409 ALA A N 1
ATOM 3326 C CA . ALA A 1 409 ? -24.556 -20.672 7.949 1.00 77.56 409 ALA A CA 1
ATOM 3327 C C . ALA A 1 409 ? -24.770 -19.280 8.559 1.00 77.56 409 ALA A C 1
ATOM 3329 O O . ALA A 1 409 ? -25.754 -18.620 8.239 1.00 77.56 409 ALA A O 1
ATOM 3330 N N . ALA A 1 410 ? -23.837 -18.800 9.384 1.00 78.81 410 ALA A N 1
ATOM 3331 C CA . ALA A 1 410 ? -23.901 -17.459 9.950 1.00 78.81 410 ALA A CA 1
ATOM 3332 C C . ALA A 1 410 ? -23.867 -16.377 8.858 1.00 78.81 410 ALA A C 1
ATOM 3334 O O . ALA A 1 410 ? -24.691 -15.465 8.870 1.00 78.81 410 ALA A O 1
ATOM 3335 N N . VAL A 1 411 ? -22.974 -16.512 7.872 1.00 75.00 411 VAL A N 1
ATOM 3336 C CA . VAL A 1 411 ? -22.922 -15.612 6.708 1.00 75.00 411 VAL A CA 1
ATOM 3337 C C . VAL A 1 411 ? -24.220 -15.670 5.903 1.00 75.00 411 VAL A C 1
ATOM 3339 O O . VAL A 1 411 ? -24.784 -14.624 5.594 1.00 75.00 411 VAL A O 1
ATOM 3342 N N . ALA A 1 412 ? -24.750 -16.866 5.640 1.00 75.19 412 ALA A N 1
ATOM 3343 C CA . ALA A 1 412 ? -26.021 -17.026 4.939 1.00 75.19 412 ALA A CA 1
ATOM 3344 C C . ALA A 1 412 ? -27.195 -16.372 5.692 1.00 75.19 412 ALA A C 1
ATOM 3346 O O . ALA A 1 412 ? -28.043 -15.734 5.074 1.00 75.19 412 ALA A O 1
ATOM 3347 N N . VAL A 1 413 ? -27.233 -16.468 7.026 1.00 78.38 413 VAL A N 1
ATOM 3348 C CA . VAL A 1 413 ? -28.242 -15.796 7.861 1.00 78.38 413 VAL A CA 1
ATOM 3349 C C . VAL A 1 413 ? -28.133 -14.276 7.730 1.00 78.38 413 VAL A C 1
ATOM 3351 O O . VAL A 1 413 ? -29.150 -13.616 7.525 1.00 78.38 413 VAL A O 1
ATOM 3354 N N . LEU A 1 414 ? -26.920 -13.718 7.769 1.00 74.06 414 LEU A N 1
ATOM 3355 C CA . LEU A 1 414 ? -26.686 -12.278 7.583 1.00 74.06 414 LEU A CA 1
ATOM 3356 C C . LEU A 1 414 ? -27.090 -11.792 6.183 1.00 74.06 414 LEU A C 1
ATOM 3358 O O . LEU A 1 414 ? -27.519 -10.651 6.030 1.00 74.06 414 LEU A O 1
ATOM 3362 N N . GLU A 1 415 ? -26.981 -12.656 5.174 1.00 71.56 415 GLU A N 1
ATOM 3363 C CA . GLU A 1 415 ? -27.358 -12.371 3.784 1.00 71.56 415 GLU A CA 1
ATOM 3364 C C . GLU A 1 415 ? -28.844 -12.565 3.490 1.00 71.56 415 GLU A C 1
ATOM 3366 O O . GLU A 1 415 ? -29.376 -11.947 2.568 1.00 71.56 415 GLU A O 1
ATOM 3371 N N . SER A 1 416 ? -29.536 -13.392 4.275 1.00 71.25 416 SER A N 1
ATOM 3372 C CA . SER A 1 416 ? -30.914 -13.826 4.016 1.00 71.25 416 SER A CA 1
ATOM 3373 C C . SER A 1 416 ? -31.967 -12.707 4.036 1.00 71.25 416 SER A C 1
ATOM 3375 O O . SER A 1 416 ? -33.152 -12.978 3.857 1.00 71.25 416 SER A O 1
ATOM 3377 N N . SER A 1 417 ? -31.563 -11.449 4.258 1.00 66.56 417 SER A N 1
ATOM 3378 C CA . SER A 1 417 ? -32.432 -10.277 4.439 1.00 66.56 417 SER A CA 1
ATOM 3379 C C . SER A 1 417 ? -33.458 -10.423 5.573 1.00 66.56 417 SER A C 1
ATOM 3381 O O . SER A 1 417 ? -34.293 -9.538 5.753 1.00 66.56 417 SER A O 1
ATOM 3383 N N . GLN A 1 418 ? -33.388 -11.502 6.363 1.00 75.19 418 GLN A N 1
ATOM 3384 C CA . GLN A 1 418 ? -34.241 -11.713 7.524 1.00 75.19 418 GLN A CA 1
ATOM 3385 C C . GLN A 1 418 ? -33.979 -10.640 8.584 1.00 75.19 418 GLN A C 1
ATOM 3387 O O . GLN A 1 418 ? -32.854 -10.163 8.772 1.00 75.19 418 GLN A O 1
ATOM 3392 N N . GLU A 1 419 ? -35.037 -10.250 9.293 1.00 73.50 419 GLU A N 1
ATOM 3393 C CA . GLU A 1 419 ? -34.901 -9.417 10.481 1.00 73.50 419 GLU A CA 1
ATOM 3394 C C . GLU A 1 419 ? -34.287 -10.244 11.609 1.00 73.50 419 GLU A C 1
ATOM 3396 O O . GLU A 1 419 ? -34.853 -11.233 12.070 1.00 73.50 419 GLU A O 1
ATOM 3401 N N . ILE A 1 420 ? -33.099 -9.829 12.037 1.00 76.12 420 ILE A N 1
ATOM 3402 C CA . ILE A 1 420 ? -32.352 -10.446 13.126 1.00 76.12 420 ILE A CA 1
ATOM 3403 C C . ILE A 1 420 ? -32.406 -9.480 14.310 1.00 76.12 420 ILE A C 1
ATOM 3405 O O . ILE A 1 420 ? -32.078 -8.300 14.160 1.00 76.12 420 ILE A O 1
ATOM 3409 N N . CYS A 1 421 ? -32.798 -9.966 15.488 1.00 76.94 421 CYS A N 1
ATOM 3410 C CA . CYS A 1 421 ? -32.786 -9.160 16.707 1.00 76.94 421 CYS A CA 1
ATOM 3411 C C . CYS A 1 421 ? -31.348 -8.775 17.102 1.00 76.94 421 CYS A C 1
ATOM 3413 O O . CYS A 1 421 ? -30.412 -9.539 16.867 1.00 76.94 421 CYS A O 1
ATOM 3415 N N . ASP A 1 422 ? -31.166 -7.647 17.800 1.00 68.44 422 ASP A N 1
ATOM 3416 C CA . ASP A 1 422 ? -29.858 -7.124 18.235 1.00 68.44 422 ASP A CA 1
ATOM 3417 C C . ASP A 1 422 ? -28.896 -8.200 18.787 1.00 68.44 422 ASP A C 1
ATOM 3419 O O . ASP A 1 422 ? -27.735 -8.293 18.385 1.00 68.44 422 ASP A O 1
ATOM 3423 N N . TYR A 1 423 ? -29.376 -9.035 19.716 1.00 70.94 423 TYR A N 1
ATOM 3424 C CA . TYR A 1 423 ? -28.571 -10.060 20.392 1.00 70.94 423 TYR A CA 1
ATOM 3425 C C . TYR A 1 423 ? -28.184 -11.220 19.467 1.00 70.94 423 TYR A C 1
ATOM 3427 O O . TYR A 1 423 ? -27.080 -11.753 19.575 1.00 70.94 423 TYR A O 1
ATOM 3435 N N . GLN A 1 424 ? -29.065 -11.580 18.533 1.00 78.62 424 GLN A N 1
ATOM 3436 C CA . GLN A 1 424 ? -28.784 -12.586 17.513 1.00 78.62 424 GLN A CA 1
ATOM 3437 C C . GLN A 1 424 ? -27.767 -12.049 16.513 1.00 78.62 424 GLN A C 1
ATOM 3439 O O . GLN A 1 424 ? -26.870 -12.784 16.126 1.00 78.62 424 GLN A O 1
ATOM 3444 N N . TYR A 1 425 ? -27.842 -10.766 16.154 1.00 76.62 425 TYR A N 1
ATOM 3445 C CA . TYR A 1 425 ? -26.912 -10.177 15.198 1.00 76.62 425 TYR A CA 1
ATOM 3446 C C . TYR A 1 425 ? -25.468 -10.271 15.686 1.00 76.62 425 TYR A C 1
ATOM 3448 O O . TYR A 1 425 ? -24.608 -10.749 14.958 1.00 76.62 425 TYR A O 1
ATOM 3456 N N . VAL A 1 426 ? -25.194 -9.881 16.937 1.00 73.62 426 VAL A N 1
ATOM 3457 C CA . VAL A 1 426 ? -23.834 -9.986 17.495 1.00 73.62 426 VAL A CA 1
ATOM 3458 C C . VAL A 1 426 ? -23.363 -11.434 17.539 1.00 73.62 426 VAL A C 1
ATOM 3460 O O . VAL A 1 426 ? -22.239 -11.703 17.131 1.00 73.62 426 VAL A O 1
ATOM 3463 N N . ALA A 1 427 ? -24.215 -12.364 17.976 1.00 78.69 427 ALA A N 1
ATOM 3464 C CA . ALA A 1 427 ? -23.862 -13.780 18.024 1.00 78.69 427 ALA A CA 1
ATOM 3465 C C . ALA A 1 427 ? -23.551 -14.342 16.627 1.00 78.69 427 ALA A C 1
ATOM 3467 O O . ALA A 1 427 ? -22.554 -15.035 16.448 1.00 78.69 427 ALA A O 1
ATOM 3468 N N . VAL A 1 428 ? -24.361 -13.998 15.624 1.00 78.56 428 VAL A N 1
ATOM 3469 C CA . VAL A 1 428 ? -24.167 -14.423 14.234 1.00 78.56 428 VAL A CA 1
ATOM 3470 C C . VAL A 1 428 ? -22.905 -13.789 13.641 1.00 78.56 428 VAL A C 1
ATOM 3472 O O . VAL A 1 428 ? -22.134 -14.480 12.987 1.00 78.56 428 VAL A O 1
ATOM 3475 N N . CYS A 1 429 ? -22.617 -12.518 13.923 1.00 76.44 429 CYS A N 1
ATOM 3476 C CA . CYS A 1 429 ? -21.367 -11.871 13.516 1.00 76.44 429 CYS A CA 1
ATOM 3477 C C . CYS A 1 429 ? -20.133 -12.495 14.188 1.00 76.44 429 CYS A C 1
ATOM 3479 O O . CYS A 1 429 ? -19.110 -12.699 13.537 1.00 76.44 429 CYS A O 1
ATOM 3481 N N . GLU A 1 430 ? -20.209 -12.805 15.486 1.00 75.31 430 GLU A N 1
ATOM 3482 C CA . GLU A 1 430 ? -19.135 -13.480 16.224 1.00 75.31 430 GLU A CA 1
ATOM 3483 C C . GLU A 1 430 ? -18.881 -14.892 15.675 1.00 75.31 430 GLU A C 1
ATOM 3485 O O . GLU A 1 430 ? -17.719 -15.264 15.509 1.00 75.31 430 GLU A O 1
ATOM 3490 N N . LEU A 1 431 ? -19.941 -15.638 15.340 1.00 77.56 431 LEU A N 1
ATOM 3491 C CA . LEU A 1 431 ? -19.871 -16.954 14.693 1.00 77.56 431 LEU A CA 1
ATOM 3492 C C . LEU A 1 431 ? -19.301 -16.862 13.277 1.00 77.56 431 LEU A C 1
ATOM 3494 O O . LEU A 1 431 ? -18.408 -17.630 12.921 1.00 77.56 431 LEU A O 1
ATOM 3498 N N . ALA A 1 432 ? -19.755 -15.883 12.489 1.00 74.38 432 ALA A N 1
ATOM 3499 C CA . ALA A 1 432 ? -19.242 -15.640 11.150 1.00 74.38 432 ALA A CA 1
ATOM 3500 C C . ALA A 1 432 ? -17.741 -15.346 11.187 1.00 74.38 432 ALA A C 1
ATOM 3502 O O . ALA A 1 432 ? -17.028 -15.804 10.312 1.00 74.38 432 ALA A O 1
ATOM 3503 N N . LEU A 1 433 ? -17.240 -14.633 12.197 1.00 70.00 433 LEU A N 1
ATOM 3504 C CA . LEU A 1 433 ? -15.835 -14.223 12.309 1.00 70.00 433 LEU A CA 1
ATOM 3505 C C . LEU A 1 433 ? -14.958 -15.162 13.147 1.00 70.00 433 LEU A C 1
ATOM 3507 O O . LEU A 1 433 ? -13.776 -14.870 13.365 1.00 70.00 433 LEU A O 1
ATOM 3511 N N . GLN A 1 434 ? -15.514 -16.248 13.679 1.00 67.62 434 GLN A N 1
ATOM 3512 C CA . GLN A 1 434 ? -14.795 -17.108 14.605 1.00 67.62 434 GLN A CA 1
ATOM 3513 C C . GLN A 1 434 ? -13.666 -17.829 13.864 1.00 67.62 434 GLN A C 1
ATOM 3515 O O . GLN A 1 434 ? -13.923 -18.556 12.920 1.00 67.62 434 GLN A O 1
ATOM 3520 N N . ALA A 1 435 ? -12.411 -17.667 14.281 1.00 52.25 435 ALA A N 1
ATOM 3521 C CA . ALA A 1 435 ? -11.347 -18.569 13.843 1.00 52.25 435 ALA A CA 1
ATOM 3522 C C . ALA A 1 435 ? -11.584 -19.937 14.483 1.00 52.25 435 ALA A C 1
ATOM 3524 O O . ALA A 1 435 ? -11.812 -19.999 15.697 1.00 52.25 435 ALA A O 1
ATOM 3525 N N . SER A 1 436 ? -11.520 -21.026 13.710 1.00 45.56 436 SER A N 1
ATOM 3526 C CA . SER A 1 436 ? -11.390 -22.336 14.350 1.00 45.56 436 SER A CA 1
ATOM 3527 C C . SER A 1 436 ? -10.100 -22.302 15.178 1.00 45.56 436 SER A C 1
ATOM 3529 O O . SER A 1 436 ? -9.139 -21.623 14.807 1.00 45.56 436 SER A O 1
ATOM 3531 N N . LYS A 1 437 ? -10.079 -22.963 16.342 1.00 42.72 437 LYS A N 1
ATOM 3532 C CA . LYS A 1 437 ? -8.945 -22.880 17.287 1.00 42.72 437 LYS A CA 1
ATOM 3533 C C . LYS A 1 437 ? -7.590 -23.240 16.653 1.00 42.72 437 LYS A C 1
ATOM 3535 O O . LYS A 1 437 ? -6.571 -22.801 17.177 1.00 42.72 437 LYS A O 1
ATOM 3540 N N . ASP A 1 438 ? -7.611 -23.932 15.512 1.00 39.16 438 ASP A N 1
ATOM 3541 C CA . ASP A 1 438 ? -6.441 -24.433 14.795 1.00 39.16 438 ASP A CA 1
ATOM 3542 C C . ASP A 1 438 ? -6.250 -23.824 13.390 1.00 39.16 438 ASP A C 1
ATOM 3544 O O . ASP A 1 438 ? -5.265 -24.136 12.723 1.00 39.16 438 ASP A O 1
ATOM 3548 N N . GLN A 1 439 ? -7.144 -22.945 12.911 1.00 42.38 439 GLN A N 1
ATOM 3549 C CA . GLN A 1 439 ? -7.000 -22.297 11.600 1.00 42.38 439 GLN A CA 1
ATOM 3550 C C . GLN A 1 439 ? -7.254 -20.792 11.689 1.00 42.38 439 GLN A C 1
ATOM 3552 O O . GLN A 1 439 ? -8.330 -20.329 12.073 1.00 42.38 439 GLN A O 1
ATOM 3557 N N . SER A 1 440 ? -6.258 -20.005 11.273 1.00 44.81 440 SER A N 1
ATOM 3558 C CA . SER A 1 440 ? -6.468 -18.599 10.934 1.00 44.81 440 SER A CA 1
ATOM 3559 C C . SER A 1 440 ? -7.609 -18.516 9.921 1.00 44.81 440 SER A C 1
ATOM 3561 O O . SER A 1 440 ? -7.508 -19.121 8.852 1.00 44.81 440 SER A O 1
ATOM 3563 N N . VAL A 1 441 ? -8.680 -17.781 10.243 1.00 48.00 441 VAL A N 1
ATOM 3564 C CA . VAL A 1 441 ? -9.710 -17.427 9.257 1.00 48.00 441 VAL A CA 1
ATOM 3565 C C . VAL A 1 441 ? -9.000 -16.925 8.006 1.00 48.00 441 VAL A C 1
ATOM 3567 O O . VAL A 1 441 ? -8.168 -16.020 8.105 1.00 48.00 441 VAL A O 1
ATOM 3570 N N . SER A 1 442 ? -9.295 -17.518 6.845 1.00 52.88 442 SER A N 1
ATOM 3571 C CA . SER A 1 442 ? -8.738 -17.021 5.588 1.00 52.88 442 SER A CA 1
ATOM 3572 C C . SER A 1 442 ? -9.075 -15.539 5.472 1.00 52.88 442 SER A C 1
ATOM 3574 O O . SER A 1 442 ? -10.241 -15.152 5.533 1.00 52.88 442 SER A O 1
ATOM 3576 N N . PHE A 1 443 ? -8.062 -14.689 5.332 1.00 54.50 443 PHE A N 1
ATOM 3577 C CA . PHE A 1 443 ? -8.245 -13.241 5.282 1.00 54.50 443 PHE A CA 1
ATOM 3578 C C . PHE A 1 443 ? -9.239 -12.823 4.179 1.00 54.50 443 PHE A C 1
ATOM 3580 O O . PHE A 1 443 ? -10.013 -11.888 4.363 1.00 54.50 443 PHE A O 1
ATOM 3587 N N . ALA A 1 444 ? -9.287 -13.570 3.070 1.00 54.34 444 ALA A N 1
ATOM 3588 C CA . ALA A 1 444 ? -10.269 -13.381 2.000 1.00 54.34 444 ALA A CA 1
ATOM 3589 C C . ALA A 1 444 ? -11.721 -13.550 2.490 1.00 54.34 444 ALA A C 1
ATOM 3591 O O . ALA A 1 444 ? -12.617 -12.799 2.098 1.00 54.34 444 ALA A O 1
ATOM 3592 N N . TYR A 1 445 ? -11.952 -14.498 3.397 1.00 65.19 445 TYR A N 1
ATOM 3593 C CA . TYR A 1 445 ? -13.244 -14.678 4.046 1.00 65.19 445 TYR A CA 1
ATOM 3594 C C . TYR A 1 445 ? -13.534 -13.526 5.022 1.00 65.19 445 TYR A C 1
ATOM 3596 O O . TYR A 1 445 ? -14.611 -12.940 4.957 1.00 65.19 445 TYR A O 1
ATOM 3604 N N . ALA A 1 446 ? -12.562 -13.105 5.842 1.00 63.78 446 ALA A N 1
ATOM 3605 C CA . ALA A 1 446 ? -12.730 -11.949 6.733 1.00 63.78 446 ALA A CA 1
ATOM 3606 C C . ALA A 1 446 ? -13.063 -10.655 5.965 1.00 63.78 446 ALA A C 1
ATOM 3608 O O . ALA A 1 446 ? -13.904 -9.876 6.406 1.00 63.78 446 ALA A O 1
ATOM 3609 N N . GLN A 1 447 ? -12.462 -10.451 4.790 1.00 63.50 447 GLN A N 1
ATOM 3610 C CA . GLN A 1 447 ? -12.753 -9.319 3.912 1.00 63.50 447 GLN A CA 1
ATOM 3611 C C . GLN A 1 447 ? -14.164 -9.380 3.318 1.00 63.50 447 GLN A C 1
ATOM 3613 O O . GLN A 1 447 ? -14.880 -8.378 3.331 1.00 63.50 447 GLN A O 1
ATOM 3618 N N . THR A 1 448 ? -14.583 -10.559 2.856 1.00 65.50 448 THR A N 1
ATOM 3619 C CA . THR A 1 448 ? -15.941 -10.783 2.336 1.00 65.50 448 THR A CA 1
ATOM 3620 C C . THR A 1 448 ? -16.991 -10.509 3.415 1.00 65.50 448 THR A C 1
ATOM 3622 O O . THR A 1 448 ? -17.995 -9.844 3.168 1.00 65.50 448 THR A O 1
ATOM 3625 N N . VAL A 1 449 ? -16.735 -10.985 4.634 1.00 68.81 449 VAL A N 1
ATOM 3626 C CA . VAL A 1 449 ? -17.616 -10.798 5.788 1.00 68.81 449 VAL A CA 1
ATOM 3627 C C . VAL A 1 449 ? -17.626 -9.337 6.252 1.00 68.81 449 VAL A C 1
ATOM 3629 O O . VAL A 1 449 ? -18.695 -8.793 6.513 1.00 68.81 449 VAL A O 1
ATOM 3632 N N . PHE A 1 450 ? -16.473 -8.661 6.297 1.00 73.62 450 PHE A N 1
ATOM 3633 C CA . PHE A 1 450 ? -16.372 -7.251 6.693 1.00 73.62 450 PHE A CA 1
ATOM 3634 C C . PHE A 1 450 ? -17.266 -6.342 5.844 1.00 73.62 450 PHE A C 1
ATOM 3636 O O . PHE A 1 450 ? -18.035 -5.559 6.403 1.00 73.62 450 PHE A O 1
ATOM 3643 N N . LEU A 1 451 ? -17.219 -6.482 4.515 1.00 68.50 451 LEU A N 1
ATOM 3644 C CA . LEU A 1 451 ? -18.032 -5.668 3.606 1.00 68.50 451 LEU A CA 1
ATOM 3645 C C . LEU A 1 451 ? -19.531 -5.856 3.828 1.00 68.50 451 LEU A C 1
ATOM 3647 O O . LEU A 1 451 ? -20.286 -4.908 3.649 1.00 68.50 451 LEU A O 1
ATOM 3651 N N . LYS A 1 452 ? -19.958 -7.054 4.232 1.00 69.38 452 LYS A N 1
ATOM 3652 C CA . LYS A 1 452 ? -21.367 -7.373 4.494 1.00 69.38 452 LYS A CA 1
ATOM 3653 C C . LYS A 1 452 ? -21.820 -6.900 5.875 1.00 69.38 452 LYS A C 1
ATOM 3655 O O . LYS A 1 452 ? -22.965 -6.499 6.041 1.00 69.38 452 LYS A O 1
ATOM 3660 N N . LEU A 1 453 ? -20.918 -6.918 6.856 1.00 69.88 453 LEU A N 1
ATOM 3661 C CA . LEU A 1 453 ? -21.241 -6.625 8.252 1.00 69.88 453 LEU A CA 1
ATOM 3662 C C . LEU A 1 453 ? -21.073 -5.159 8.660 1.00 69.88 453 LEU A C 1
ATOM 3664 O O . LEU A 1 453 ? -21.820 -4.682 9.514 1.00 69.88 453 LEU A O 1
ATOM 3668 N N . CYS A 1 454 ? -20.087 -4.458 8.096 1.00 68.75 454 CYS A N 1
ATOM 3669 C CA . CYS A 1 454 ? -19.672 -3.126 8.560 1.00 68.75 454 CYS A CA 1
ATOM 3670 C C . CYS A 1 454 ? -20.220 -1.976 7.699 1.00 68.75 454 CYS A C 1
ATOM 3672 O O . CYS A 1 454 ? -20.048 -0.809 8.033 1.00 68.75 454 CYS A O 1
ATOM 3674 N N . SER A 1 455 ? -20.905 -2.293 6.598 1.00 61.16 455 SER A N 1
ATOM 3675 C CA . SER A 1 455 ? -21.565 -1.322 5.713 1.00 61.16 455 SER A CA 1
ATOM 3676 C C . SER A 1 455 ? -23.006 -0.989 6.132 1.00 61.16 455 SER A C 1
ATOM 3678 O O . SER A 1 455 ? -23.643 -0.128 5.529 1.00 61.16 455 SER A O 1
ATOM 3680 N N . SER A 1 456 ? -23.535 -1.646 7.169 1.00 68.56 456 SER A N 1
ATOM 3681 C CA . SER A 1 456 ? -24.898 -1.426 7.655 1.00 68.56 456 SER A CA 1
ATOM 3682 C C . SER A 1 456 ? -24.989 -0.200 8.573 1.00 68.56 456 SER A C 1
ATOM 3684 O O . SER A 1 456 ? -24.170 -0.022 9.470 1.00 68.56 456 SER A O 1
ATOM 3686 N N . GLU A 1 457 ? -26.045 0.611 8.442 1.00 78.00 457 GLU A N 1
ATOM 3687 C CA . GLU A 1 457 ? -26.365 1.653 9.435 1.00 78.00 457 GLU A CA 1
ATOM 3688 C C . GLU A 1 457 ? -26.895 1.071 10.762 1.00 78.00 457 GLU A C 1
ATOM 3690 O O . GLU A 1 457 ? -26.937 1.767 11.783 1.00 78.00 457 GLU A O 1
ATOM 3695 N N . ARG A 1 458 ? -27.285 -0.214 10.776 1.00 79.94 458 ARG A N 1
ATOM 3696 C CA . ARG A 1 458 ? -27.928 -0.864 11.930 1.00 79.94 458 ARG A CA 1
ATOM 3697 C C . ARG A 1 458 ? -27.035 -0.896 13.182 1.00 79.94 458 ARG A C 1
ATOM 3699 O O . ARG A 1 458 ? -27.511 -0.434 14.221 1.00 79.94 458 ARG A O 1
ATOM 3706 N N . PRO A 1 459 ? -25.754 -1.331 13.135 1.00 82.19 459 PRO A N 1
ATOM 3707 C CA . PRO A 1 459 ? -24.870 -1.311 14.305 1.00 82.19 459 PRO A CA 1
ATOM 3708 C C . PRO A 1 459 ? -24.725 0.083 14.923 1.00 82.19 459 PRO A C 1
ATOM 3710 O O . PRO A 1 459 ? -24.757 0.225 16.146 1.00 82.19 459 PRO A O 1
ATOM 3713 N N . ILE A 1 460 ? -24.638 1.122 14.085 1.00 84.69 460 ILE A N 1
ATOM 3714 C CA . ILE A 1 460 ? -24.529 2.516 14.530 1.00 84.69 460 ILE A CA 1
ATOM 3715 C C . ILE A 1 460 ? -25.793 2.924 15.293 1.00 84.69 460 ILE A C 1
ATOM 3717 O O . ILE A 1 460 ? -25.702 3.515 16.372 1.00 84.69 460 ILE A O 1
ATOM 3721 N N . LEU A 1 461 ? -26.973 2.618 14.746 1.00 84.75 461 LEU A N 1
ATOM 3722 C CA . LEU A 1 461 ? -28.253 2.933 15.378 1.00 84.75 461 LEU A CA 1
ATOM 3723 C C . LEU A 1 461 ? -28.406 2.212 16.726 1.00 84.75 461 LEU A C 1
ATOM 3725 O O . LEU A 1 461 ? -28.776 2.839 17.722 1.00 84.75 461 LEU A O 1
ATOM 3729 N N . TRP A 1 462 ? -28.064 0.924 16.784 1.00 86.00 462 TRP A N 1
ATOM 3730 C CA . TRP A 1 462 ? -28.126 0.133 18.013 1.00 86.00 462 TRP A CA 1
ATOM 3731 C C . TRP A 1 462 ? -27.179 0.647 19.093 1.00 86.00 462 TRP A C 1
ATOM 3733 O O . TRP A 1 462 ? -27.601 0.824 20.240 1.00 86.00 462 TRP A O 1
ATOM 3743 N N . ILE A 1 463 ? -25.929 0.964 18.736 1.00 87.00 463 ILE A N 1
ATOM 3744 C CA . ILE A 1 463 ? -24.969 1.565 19.670 1.00 87.00 463 ILE A CA 1
ATOM 3745 C C . ILE A 1 463 ? -25.501 2.897 20.196 1.00 87.00 463 ILE A C 1
ATOM 3747 O O . ILE A 1 463 ? -25.505 3.111 21.407 1.00 87.00 463 ILE A O 1
ATOM 3751 N N . LYS A 1 464 ? -26.005 3.777 19.320 1.00 86.50 464 LYS A N 1
ATOM 3752 C CA . LYS A 1 464 ? -26.566 5.074 19.729 1.00 86.50 464 LYS A CA 1
ATOM 3753 C C . LYS A 1 464 ? -27.721 4.913 20.715 1.00 86.50 464 LYS A C 1
ATOM 3755 O O . LYS A 1 464 ? -27.750 5.598 21.736 1.00 86.50 464 LYS A O 1
ATOM 3760 N N . ASN A 1 465 ? -28.658 4.010 20.433 1.00 86.19 465 ASN A N 1
ATOM 3761 C CA . ASN A 1 465 ? -29.821 3.785 21.291 1.00 86.19 465 ASN A CA 1
ATOM 3762 C C . ASN A 1 465 ? -29.415 3.258 22.673 1.00 86.19 465 ASN A C 1
ATOM 3764 O O . ASN A 1 465 ? -29.910 3.749 23.690 1.00 86.19 465 ASN A O 1
ATOM 3768 N N . ARG A 1 466 ? -28.465 2.318 22.731 1.00 87.25 466 ARG A N 1
ATOM 3769 C CA . ARG A 1 466 ? -27.979 1.755 23.999 1.00 87.25 466 ARG A CA 1
ATOM 3770 C C . ARG A 1 466 ? -27.117 2.734 24.786 1.00 87.25 466 ARG A C 1
ATOM 3772 O O . ARG A 1 466 ? -27.317 2.859 25.989 1.00 87.25 466 ARG A O 1
ATOM 3779 N N . LEU A 1 467 ? -26.239 3.497 24.132 1.00 85.62 467 LEU A N 1
ATOM 3780 C CA . LEU A 1 467 ? -25.478 4.565 24.789 1.00 85.62 467 LEU A CA 1
ATOM 3781 C C . LEU A 1 467 ? -26.407 5.615 25.407 1.00 85.62 467 LEU A C 1
ATOM 3783 O O . LEU A 1 467 ? -26.233 5.964 26.571 1.00 85.62 467 LEU A O 1
ATOM 3787 N N . ARG A 1 468 ? -27.448 6.050 24.685 1.00 84.69 468 ARG A N 1
ATOM 3788 C CA . ARG A 1 468 ? -28.460 6.970 25.234 1.00 84.69 468 ARG A CA 1
ATOM 3789 C C . ARG A 1 468 ? -29.176 6.375 26.447 1.00 84.69 468 ARG A C 1
ATOM 3791 O O . ARG A 1 468 ? -29.311 7.054 27.460 1.00 84.69 468 ARG A O 1
ATOM 3798 N N . LYS A 1 469 ? -29.596 5.106 26.382 1.00 84.00 469 LYS A N 1
ATOM 3799 C CA . LYS A 1 469 ? -30.226 4.400 27.513 1.00 84.00 469 LYS A CA 1
ATOM 3800 C C . LYS A 1 469 ? -29.305 4.345 28.740 1.00 84.00 469 LYS A C 1
ATOM 3802 O O . LYS A 1 469 ? -29.764 4.587 29.857 1.00 84.00 469 LYS A O 1
ATOM 3807 N N . LEU A 1 470 ? -28.016 4.067 28.533 1.00 83.62 470 LEU A N 1
ATOM 3808 C CA . LEU A 1 470 ? -26.999 4.038 29.590 1.00 83.62 470 LEU A CA 1
ATOM 3809 C C . LEU A 1 470 ? -26.794 5.416 30.227 1.00 83.62 470 LEU A C 1
ATOM 3811 O O . LEU A 1 470 ? -26.695 5.509 31.446 1.00 83.62 470 LEU A O 1
ATOM 3815 N N . GLN A 1 471 ? -26.770 6.482 29.425 1.00 82.25 471 GLN A N 1
ATOM 3816 C CA . GLN A 1 471 ? -26.613 7.858 29.908 1.00 82.25 471 GLN A CA 1
ATOM 3817 C C . GLN A 1 471 ? -27.815 8.341 30.712 1.00 82.25 471 GLN A C 1
ATOM 3819 O O . GLN A 1 471 ? -27.644 8.902 31.787 1.00 82.25 471 GLN A O 1
ATOM 3824 N N . LEU A 1 472 ? -29.029 8.075 30.227 1.00 80.75 472 LEU A N 1
ATOM 3825 C CA . LEU A 1 472 ? -30.265 8.413 30.940 1.00 80.75 472 LEU A CA 1
ATOM 3826 C C . LEU A 1 472 ? -30.414 7.637 32.257 1.00 80.75 472 LEU A C 1
ATOM 3828 O O . LEU A 1 472 ? -31.146 8.062 33.146 1.00 80.75 472 LEU A O 1
ATOM 3832 N N . SER A 1 473 ? -29.734 6.494 32.378 1.00 76.50 473 SER A N 1
ATOM 3833 C CA . SER A 1 473 ? -29.731 5.669 33.588 1.00 76.50 473 SER A CA 1
ATOM 3834 C C . SER A 1 473 ? -28.608 6.028 34.567 1.00 76.50 473 SER A C 1
ATOM 3836 O O . SER A 1 473 ? -28.613 5.517 35.688 1.00 76.50 473 SER A O 1
ATOM 3838 N N . ALA A 1 474 ? -27.658 6.883 34.172 1.00 70.25 474 ALA A N 1
ATOM 3839 C CA . ALA A 1 474 ? -26.570 7.310 35.038 1.00 70.25 474 ALA A CA 1
ATOM 3840 C C . ALA A 1 474 ? -27.100 8.276 36.118 1.00 70.25 474 ALA A C 1
ATOM 3842 O O . ALA A 1 474 ? -27.819 9.225 35.795 1.00 70.25 474 ALA A O 1
ATOM 3843 N N . PRO A 1 475 ? -26.771 8.068 37.405 1.00 64.19 475 PRO A N 1
ATOM 3844 C CA . PRO A 1 475 ? -27.230 8.947 38.471 1.00 64.19 475 PRO A CA 1
ATOM 3845 C C . PRO A 1 475 ? -26.606 10.337 38.317 1.00 64.19 475 PRO A C 1
ATOM 3847 O O . PRO A 1 475 ? -25.382 10.493 38.306 1.00 64.19 475 PRO A O 1
ATOM 3850 N N . VAL A 1 476 ? -27.454 11.361 38.230 1.00 53.62 476 VAL A N 1
ATOM 3851 C CA . VAL A 1 476 ? -27.030 12.763 38.265 1.00 53.62 476 VAL A CA 1
ATOM 3852 C C . VAL A 1 476 ? -26.470 13.042 39.665 1.00 53.62 476 VAL A C 1
ATOM 3854 O O . VAL A 1 476 ? -27.230 13.179 40.617 1.00 53.62 476 VAL A O 1
ATOM 3857 N N . GLY A 1 477 ? -25.140 13.071 39.810 1.00 51.72 477 GLY A N 1
ATOM 3858 C CA . GLY A 1 477 ? -24.473 13.472 41.059 1.00 51.72 477 GLY A CA 1
ATOM 3859 C C . GLY A 1 477 ? -23.796 12.377 41.897 1.00 51.72 477 GLY A C 1
ATOM 3860 O O . GLY A 1 477 ? -23.587 12.594 43.084 1.00 51.72 477 GLY A O 1
ATOM 3861 N N . GLY A 1 478 ? -23.425 11.219 41.336 1.00 44.81 478 GLY A N 1
ATOM 3862 C CA . GLY A 1 478 ? -22.472 10.285 41.976 1.00 44.81 478 GLY A CA 1
ATOM 3863 C C . GLY A 1 478 ? -22.928 9.577 43.267 1.00 44.81 478 GLY A C 1
ATOM 3864 O O . GLY A 1 478 ? -22.196 8.742 43.788 1.00 44.81 478 GLY A O 1
ATOM 3865 N N . MET A 1 479 ? -24.133 9.852 43.765 1.00 45.94 479 MET A N 1
ATOM 3866 C CA . MET A 1 479 ? -24.712 9.233 44.960 1.00 45.94 479 MET A CA 1
ATOM 3867 C C . MET A 1 479 ? -25.889 8.343 44.560 1.00 45.94 479 MET A C 1
ATOM 3869 O O . MET A 1 479 ? -27.018 8.802 44.422 1.00 45.94 479 MET A O 1
ATOM 3873 N N . ALA A 1 480 ? -25.621 7.055 44.357 1.00 46.94 480 ALA A N 1
ATOM 3874 C CA . ALA A 1 480 ? -26.660 6.033 44.237 1.00 46.94 480 ALA A CA 1
ATOM 3875 C C . ALA A 1 480 ? -26.181 4.717 44.862 1.00 46.94 480 ALA A C 1
ATOM 3877 O O . ALA A 1 480 ? -26.028 3.696 44.198 1.00 46.94 480 ALA A O 1
ATOM 3878 N N . LEU A 1 481 ? -25.926 4.762 46.165 1.00 46.91 481 LEU A N 1
ATOM 3879 C CA . LEU A 1 481 ? -25.862 3.588 47.024 1.00 46.91 481 LEU A CA 1
ATOM 3880 C C . LEU A 1 481 ? -26.960 3.782 48.061 1.00 46.91 481 LEU A C 1
ATOM 3882 O O . LEU A 1 481 ? -26.776 4.615 48.932 1.00 46.91 481 LEU A O 1
ATOM 3886 N N . VAL A 1 482 ? -28.106 3.115 47.884 1.00 45.28 482 VAL A N 1
ATOM 3887 C CA . VAL A 1 482 ? -28.999 2.529 48.914 1.00 45.28 482 VAL A CA 1
ATOM 3888 C C . VAL A 1 482 ? -30.298 2.102 48.203 1.00 45.28 482 VAL A C 1
ATOM 3890 O O . VAL A 1 482 ? -31.168 2.931 47.968 1.00 45.28 482 VAL A O 1
ATOM 3893 N N . GLN A 1 483 ? -30.398 0.817 47.823 1.00 44.06 483 GLN A N 1
ATOM 3894 C CA . GLN A 1 483 ? -31.605 -0.050 47.802 1.00 44.06 483 GLN A CA 1
ATOM 3895 C C . GLN A 1 483 ? -31.310 -1.311 46.961 1.00 44.06 483 GLN A C 1
ATOM 3897 O O . GLN A 1 483 ? -31.118 -1.231 45.755 1.00 44.06 483 GLN A O 1
ATOM 3902 N N . HIS A 1 484 ? -31.222 -2.484 47.598 1.00 48.56 484 HIS A N 1
ATOM 3903 C CA . HIS A 1 484 ? -30.381 -3.595 47.119 1.00 48.56 484 HIS A CA 1
ATOM 3904 C C . HIS A 1 484 ? -31.018 -4.655 46.190 1.00 48.56 484 HIS A C 1
ATOM 3906 O O . HIS A 1 484 ? -30.265 -5.363 45.530 1.00 48.56 484 HIS A O 1
ATOM 3912 N N . SER A 1 485 ? -32.344 -4.794 46.070 1.00 46.25 485 SER A N 1
ATOM 3913 C CA . SER A 1 485 ? -32.934 -5.942 45.337 1.00 46.25 485 SER A CA 1
ATOM 3914 C C . SER A 1 485 ? -33.422 -5.625 43.914 1.00 46.25 485 SER A C 1
ATOM 3916 O O . SER A 1 485 ? -33.117 -6.366 42.983 1.00 46.25 485 SER A O 1
ATOM 3918 N N . CYS A 1 486 ? -34.104 -4.495 43.696 1.00 49.81 486 CYS A N 1
ATOM 3919 C CA . CYS A 1 486 ? -34.552 -4.065 42.356 1.00 49.81 486 CYS A CA 1
ATOM 3920 C C . CYS A 1 486 ? -33.406 -3.457 41.511 1.00 49.81 486 CYS A C 1
ATOM 3922 O O . CYS A 1 486 ? -33.477 -3.355 40.287 1.00 49.81 486 CYS A O 1
ATOM 3924 N N . PHE A 1 487 ? -32.308 -3.075 42.166 1.00 57.16 487 PHE A N 1
ATOM 3925 C CA . PHE A 1 487 ? -31.134 -2.495 41.515 1.00 57.16 487 PHE A CA 1
ATOM 3926 C C . PHE A 1 487 ? -30.252 -3.559 40.856 1.00 57.16 487 PHE A C 1
ATOM 3928 O O . PHE A 1 487 ? -29.651 -3.285 39.824 1.00 57.16 487 PHE A O 1
ATOM 3935 N N . ALA A 1 488 ? -30.205 -4.783 41.393 1.00 59.47 488 ALA A N 1
ATOM 3936 C CA . ALA A 1 488 ? -29.349 -5.851 40.874 1.00 59.47 488 ALA A CA 1
ATOM 3937 C C . ALA A 1 488 ? -29.769 -6.319 39.465 1.00 59.47 488 ALA A C 1
ATOM 3939 O O . ALA A 1 488 ? -28.924 -6.446 38.574 1.00 59.47 488 ALA A O 1
ATOM 3940 N N . SER A 1 489 ? -31.073 -6.498 39.220 1.00 62.69 489 SER A N 1
ATOM 3941 C CA . SER A 1 489 ? -31.604 -6.853 37.891 1.00 62.69 489 SER A CA 1
ATOM 3942 C C . SER A 1 489 ? -31.442 -5.714 36.875 1.00 62.69 489 SER A C 1
ATOM 3944 O O . SER A 1 489 ? -31.143 -5.935 35.703 1.00 62.69 489 SER A O 1
ATOM 3946 N N . ARG A 1 490 ? -31.568 -4.461 37.326 1.00 67.31 490 ARG A N 1
ATOM 3947 C CA . ARG A 1 490 ? -31.343 -3.286 36.476 1.00 67.31 490 ARG A CA 1
ATOM 3948 C C . ARG A 1 490 ? -29.861 -3.101 36.132 1.00 67.31 490 ARG A C 1
ATOM 3950 O O . ARG A 1 490 ? -29.537 -2.782 34.992 1.00 67.31 490 ARG A O 1
ATOM 3957 N N . MET A 1 491 ? -28.963 -3.340 37.085 1.00 69.06 491 MET A N 1
ATOM 3958 C CA . MET A 1 491 ? -27.511 -3.241 36.898 1.00 69.06 491 MET A CA 1
ATOM 3959 C C . MET A 1 491 ? -26.964 -4.326 35.968 1.00 69.06 491 MET A C 1
ATOM 3961 O O . MET A 1 491 ? -26.111 -4.039 35.130 1.00 69.06 491 MET A O 1
ATOM 3965 N N . THR A 1 492 ? -27.486 -5.551 36.059 1.00 73.56 492 THR A N 1
ATOM 3966 C CA . THR A 1 492 ? -27.135 -6.642 35.135 1.00 73.56 492 THR A CA 1
ATOM 3967 C C . THR A 1 492 ? -27.567 -6.326 33.702 1.00 73.56 492 THR A C 1
ATOM 3969 O O . THR A 1 492 ? -26.738 -6.415 32.799 1.00 73.56 492 THR A O 1
ATOM 3972 N N . SER A 1 493 ? -28.792 -5.827 33.497 1.00 78.12 493 SER A N 1
ATOM 3973 C CA . SER A 1 493 ? -29.265 -5.390 32.172 1.00 78.12 493 SER A CA 1
ATOM 3974 C C . SER A 1 493 ? -28.427 -4.243 31.579 1.00 78.12 493 SER A C 1
ATOM 3976 O O . SER A 1 493 ? -28.043 -4.297 30.412 1.00 78.12 493 SER A O 1
ATOM 3978 N N . LEU A 1 494 ? -28.083 -3.220 32.373 1.00 80.00 494 LEU A N 1
ATOM 3979 C CA . LEU A 1 494 ? -27.248 -2.102 31.906 1.00 80.00 494 LEU A CA 1
ATOM 3980 C C . LEU A 1 494 ? -25.810 -2.544 31.599 1.00 80.00 494 LEU A C 1
ATOM 3982 O O . LEU A 1 494 ? -25.186 -2.063 30.654 1.00 80.00 494 LEU A O 1
ATOM 3986 N N . ARG A 1 495 ? -25.274 -3.497 32.362 1.00 81.00 495 ARG A N 1
ATOM 3987 C CA . ARG A 1 495 ? -23.973 -4.104 32.072 1.00 81.00 495 ARG A CA 1
ATOM 3988 C C . ARG A 1 495 ? -23.992 -4.861 30.748 1.00 81.00 495 ARG A C 1
ATOM 3990 O O . ARG A 1 495 ? -23.052 -4.720 29.967 1.00 81.00 495 ARG A O 1
ATOM 3997 N N . GLU A 1 496 ? -25.026 -5.657 30.493 1.00 81.38 496 GLU A N 1
ATOM 3998 C CA . GLU A 1 496 ? -25.192 -6.361 29.218 1.00 81.38 496 GLU A CA 1
ATOM 3999 C C . GLU A 1 496 ? -25.283 -5.380 28.050 1.00 81.38 496 GLU A C 1
ATOM 4001 O O . GLU A 1 496 ? -24.578 -5.559 27.058 1.00 81.38 496 GLU A O 1
ATOM 4006 N N . ASP A 1 497 ? -26.048 -4.294 28.204 1.00 82.75 497 ASP A N 1
ATOM 4007 C CA . ASP A 1 497 ? -26.121 -3.214 27.217 1.00 82.75 497 ASP A CA 1
ATOM 4008 C C . ASP A 1 497 ? -24.741 -2.612 26.922 1.00 82.75 497 ASP A C 1
ATOM 4010 O O . ASP A 1 497 ? -24.396 -2.383 25.762 1.00 82.75 497 ASP A O 1
ATOM 4014 N N . PHE A 1 498 ? -23.920 -2.387 27.949 1.00 85.56 498 PHE A N 1
ATOM 4015 C CA . PHE A 1 498 ? -22.588 -1.819 27.768 1.00 85.56 498 PHE A CA 1
ATOM 4016 C C . PHE A 1 498 ? -21.593 -2.800 27.132 1.00 85.56 498 PHE A C 1
ATOM 4018 O O . PHE A 1 498 ? -20.852 -2.439 26.216 1.00 85.56 498 PHE A O 1
ATOM 4025 N N . MET A 1 499 ? -21.606 -4.065 27.558 1.00 84.75 499 MET A N 1
ATOM 4026 C CA . MET A 1 499 ? -20.815 -5.129 26.930 1.00 84.75 499 MET A CA 1
ATOM 4027 C C . MET A 1 499 ? -21.189 -5.306 25.457 1.00 84.75 499 MET A C 1
ATOM 4029 O O . MET A 1 499 ? -20.318 -5.537 24.618 1.00 84.75 499 MET A O 1
ATOM 4033 N N . PHE A 1 500 ? -22.475 -5.170 25.145 1.00 84.81 500 PHE A N 1
ATOM 4034 C CA . PHE A 1 500 ? -22.996 -5.232 23.791 1.00 84.81 500 PHE A CA 1
ATOM 4035 C C . PHE A 1 500 ? -22.511 -4.057 22.937 1.00 84.81 500 PHE A C 1
ATOM 4037 O O . PHE A 1 500 ? -22.036 -4.280 21.825 1.00 84.81 500 PHE A O 1
ATOM 4044 N N . VAL A 1 501 ? -22.534 -2.827 23.470 1.00 88.31 501 VAL A N 1
ATOM 4045 C CA . VAL A 1 501 ? -21.939 -1.656 22.800 1.00 88.31 501 VAL A CA 1
ATOM 4046 C C . VAL A 1 501 ? -20.481 -1.931 22.444 1.00 88.31 501 VAL A C 1
ATOM 4048 O O . VAL A 1 501 ? -20.107 -1.787 21.283 1.00 88.31 501 VAL A O 1
ATOM 4051 N N . LEU A 1 502 ? -19.675 -2.394 23.406 1.00 88.19 502 LEU A N 1
ATOM 4052 C CA . LEU A 1 502 ? -18.261 -2.687 23.164 1.00 88.19 502 LEU A CA 1
ATOM 4053 C C . LEU A 1 502 ? -18.064 -3.745 22.076 1.00 88.19 502 LEU A C 1
ATOM 4055 O O . LEU A 1 502 ? -17.190 -3.585 21.236 1.00 88.19 502 LEU A O 1
ATOM 4059 N N . ARG A 1 503 ? -18.878 -4.803 22.045 1.00 86.38 503 ARG A N 1
ATOM 4060 C CA . ARG A 1 503 ? -18.785 -5.848 21.011 1.00 86.38 503 ARG A CA 1
ATOM 4061 C C . ARG A 1 503 ? -19.231 -5.380 19.629 1.00 86.38 503 ARG A C 1
ATOM 4063 O O . ARG A 1 503 ? -18.737 -5.915 18.641 1.00 86.38 503 ARG A O 1
ATOM 4070 N N . LEU A 1 504 ? -20.128 -4.396 19.551 1.00 86.62 504 LEU A N 1
ATOM 4071 C CA . LEU A 1 504 ? -20.598 -3.849 18.280 1.00 86.62 504 LEU A CA 1
ATOM 4072 C C . LEU A 1 504 ? -19.672 -2.794 17.667 1.00 86.62 504 LEU A C 1
ATOM 4074 O O . LEU A 1 504 ? -19.724 -2.593 16.455 1.00 86.62 504 LEU A O 1
ATOM 4078 N N . LEU A 1 505 ? -18.835 -2.127 18.469 1.00 87.75 505 LEU A N 1
ATOM 4079 C CA . LEU A 1 505 ? -17.963 -1.043 18.000 1.00 87.75 505 LEU A CA 1
ATOM 4080 C C . LEU A 1 505 ? -17.131 -1.390 16.750 1.00 87.75 505 LEU A C 1
ATOM 4082 O O . LEU A 1 505 ? -17.117 -0.560 15.842 1.00 87.75 505 LEU A O 1
ATOM 4086 N N . PRO A 1 506 ? -16.498 -2.579 16.625 1.00 86.19 506 PRO A N 1
ATOM 4087 C CA . PRO A 1 506 ? -15.741 -2.929 15.423 1.00 86.19 506 PRO A CA 1
ATOM 4088 C C . PRO A 1 506 ? -16.572 -2.838 14.140 1.00 86.19 506 PRO A C 1
ATOM 4090 O O . PRO A 1 506 ? -16.068 -2.400 13.115 1.00 86.19 506 PRO A O 1
ATOM 4093 N N . PHE A 1 507 ? -17.860 -3.185 14.195 1.00 84.06 507 PHE A N 1
ATOM 4094 C CA . PHE A 1 507 ? -18.751 -3.185 13.030 1.00 84.06 507 PHE A CA 1
ATOM 4095 C C . PHE A 1 507 ? -19.187 -1.788 12.582 1.00 84.06 507 PHE A C 1
ATOM 4097 O O . PHE A 1 507 ? -19.898 -1.656 11.594 1.00 84.06 507 PHE A O 1
ATOM 4104 N N . CYS A 1 508 ? -18.785 -0.743 13.305 1.00 85.88 508 CYS A N 1
ATOM 4105 C CA . CYS A 1 508 ? -18.966 0.640 12.876 1.00 85.88 508 CYS A CA 1
ATOM 4106 C C . CYS A 1 508 ? -17.766 1.172 12.083 1.00 85.88 508 CYS A C 1
ATOM 4108 O O . CYS A 1 508 ? -17.784 2.340 11.695 1.00 85.88 508 CYS A O 1
ATOM 4110 N N . GLU A 1 509 ? -16.720 0.362 11.887 1.00 85.12 509 GLU A N 1
ATOM 4111 C CA . GLU A 1 509 ? -15.489 0.801 11.242 1.00 85.12 509 GLU A CA 1
ATOM 4112 C C . GLU A 1 509 ? -15.560 0.791 9.714 1.00 85.12 509 GLU A C 1
ATOM 4114 O O . GLU A 1 509 ? -16.174 -0.069 9.089 1.00 85.12 509 GLU A O 1
ATOM 4119 N N . THR A 1 510 ? -14.879 1.761 9.102 1.00 80.19 510 THR A N 1
ATOM 4120 C CA . THR A 1 510 ? -14.930 2.005 7.652 1.00 80.19 510 THR A CA 1
ATOM 4121 C C . THR A 1 510 ? -13.875 1.242 6.850 1.00 80.19 510 THR A C 1
ATOM 4123 O O . THR A 1 510 ? -13.889 1.293 5.624 1.00 80.19 510 THR A O 1
ATOM 4126 N N . SER A 1 511 ? -12.923 0.583 7.514 1.00 76.75 511 SER A N 1
ATOM 4127 C CA . SER A 1 511 ? -11.890 -0.236 6.873 1.00 76.75 511 SER A CA 1
ATOM 4128 C C . SER A 1 511 ? -11.684 -1.539 7.643 1.00 76.75 511 SER A C 1
ATOM 4130 O O . SER A 1 511 ? -11.847 -1.587 8.865 1.00 76.75 511 SER A O 1
ATOM 4132 N N . LEU A 1 512 ? -11.285 -2.596 6.932 1.00 75.94 512 LEU A N 1
ATOM 4133 C CA . LEU A 1 512 ? -10.992 -3.901 7.531 1.00 75.94 512 LEU A CA 1
ATOM 4134 C C . LEU A 1 512 ? -9.863 -3.812 8.569 1.00 75.94 512 LEU A C 1
ATOM 4136 O O . LEU A 1 512 ? -9.865 -4.522 9.573 1.00 75.94 512 LEU A O 1
ATOM 4140 N N . LEU A 1 513 ? -8.908 -2.909 8.360 1.00 75.50 513 LEU A N 1
ATOM 4141 C CA . LEU A 1 513 ? -7.797 -2.726 9.281 1.00 75.50 513 LEU A CA 1
ATOM 4142 C C . LEU A 1 513 ? -8.211 -2.007 10.570 1.00 75.50 513 LEU A C 1
ATOM 4144 O O . LEU A 1 513 ? -7.820 -2.461 11.648 1.00 75.50 513 LEU A O 1
ATOM 4148 N N . SER A 1 514 ? -9.038 -0.958 10.472 1.00 78.38 514 SER A N 1
ATOM 4149 C CA . SER A 1 514 ? -9.647 -0.295 11.632 1.00 78.38 514 SER A CA 1
ATOM 4150 C C . SER A 1 514 ? -10.568 -1.255 12.393 1.00 78.38 514 SER A C 1
ATOM 4152 O O . SER A 1 514 ? -10.515 -1.308 13.620 1.00 78.38 514 SER A O 1
ATOM 4154 N N . PHE A 1 515 ? -11.344 -2.087 11.685 1.00 82.81 515 PHE A N 1
ATOM 4155 C CA . PHE A 1 515 ? -12.150 -3.160 12.279 1.00 82.81 515 PHE A CA 1
ATOM 4156 C C . PHE A 1 515 ? -11.289 -4.101 13.133 1.00 82.81 515 PHE A C 1
ATOM 4158 O O . PHE A 1 515 ? -11.559 -4.303 14.320 1.00 82.81 515 PHE A O 1
ATOM 4165 N N . CYS A 1 516 ? -10.213 -4.639 12.551 1.00 78.88 516 CYS A N 1
ATOM 4166 C CA . CYS A 1 516 ? -9.295 -5.538 13.245 1.00 78.88 516 CYS A CA 1
ATOM 4167 C C . CYS A 1 516 ? -8.591 -4.838 14.421 1.00 78.88 516 CYS A C 1
ATOM 4169 O O . CYS A 1 516 ? -8.424 -5.445 15.482 1.00 78.88 516 CYS A O 1
ATOM 4171 N N . GLN A 1 517 ? -8.239 -3.555 14.276 1.00 79.81 517 GLN A N 1
ATOM 4172 C CA . GLN A 1 517 ? -7.622 -2.749 15.332 1.00 79.81 517 GLN A CA 1
ATOM 4173 C C . GLN A 1 517 ? -8.580 -2.589 16.517 1.00 79.81 517 GLN A C 1
ATOM 4175 O O . GLN A 1 517 ? -8.222 -2.901 17.652 1.00 79.81 517 GLN A O 1
ATOM 4180 N N . MET A 1 518 ? -9.816 -2.163 16.251 1.00 84.19 518 MET A N 1
ATOM 4181 C CA . MET A 1 518 ? -10.864 -2.000 17.254 1.00 84.19 518 MET A CA 1
ATOM 4182 C C . MET A 1 518 ? -11.141 -3.328 17.969 1.00 84.19 518 MET A C 1
ATOM 4184 O O . MET A 1 518 ? -11.138 -3.398 19.200 1.00 84.19 518 MET A O 1
ATOM 4188 N N . GLN A 1 519 ? -11.279 -4.419 17.210 1.00 81.75 519 GLN A N 1
ATOM 4189 C CA . GLN A 1 519 ? -11.503 -5.753 17.761 1.00 81.75 519 GLN A CA 1
ATOM 4190 C C . GLN A 1 519 ? -10.348 -6.211 18.668 1.00 81.75 519 GLN A C 1
ATOM 4192 O O . GLN A 1 519 ? -10.592 -6.770 19.742 1.00 81.75 519 GLN A O 1
ATOM 4197 N N . LEU A 1 520 ? -9.096 -5.974 18.265 1.00 79.06 520 LEU A N 1
ATOM 4198 C CA . LEU A 1 520 ? -7.913 -6.280 19.069 1.00 79.06 520 LEU A CA 1
ATOM 4199 C C . LEU A 1 520 ? -7.918 -5.481 20.377 1.00 79.06 520 LEU A C 1
ATOM 4201 O O . LEU A 1 520 ? -7.729 -6.056 21.449 1.00 79.06 520 LEU A O 1
ATOM 4205 N N . MET A 1 521 ? -8.199 -4.181 20.302 1.00 80.25 521 MET A N 1
ATOM 4206 C CA . MET A 1 521 ? -8.241 -3.282 21.457 1.00 80.25 521 MET A CA 1
ATOM 4207 C C . MET A 1 521 ? -9.299 -3.696 22.478 1.00 80.25 521 MET A C 1
ATOM 4209 O O . MET A 1 521 ? -9.011 -3.800 23.671 1.00 80.25 521 MET A O 1
ATOM 4213 N N . ILE A 1 522 ? -10.500 -4.034 22.013 1.00 84.62 522 ILE A N 1
ATOM 4214 C CA . ILE A 1 522 ? -11.584 -4.533 22.865 1.00 84.62 522 ILE A CA 1
ATOM 4215 C C . ILE A 1 522 ? -11.219 -5.884 23.495 1.00 84.62 522 ILE A C 1
ATOM 4217 O O . ILE A 1 522 ? -11.433 -6.090 24.692 1.00 84.62 522 ILE A O 1
ATOM 4221 N N . LYS A 1 523 ? -10.617 -6.808 22.732 1.00 80.81 523 LYS A N 1
ATOM 4222 C CA . LYS A 1 523 ? -10.146 -8.102 23.261 1.00 80.81 523 LYS A CA 1
ATOM 4223 C C . LYS A 1 523 ? -9.086 -7.917 24.347 1.00 80.81 523 LYS A C 1
ATOM 4225 O O . LYS A 1 523 ? -9.154 -8.582 25.384 1.00 80.81 523 LYS A O 1
ATOM 4230 N N . LEU A 1 524 ? -8.126 -7.017 24.132 1.00 77.62 524 LEU A N 1
ATOM 4231 C CA . LEU A 1 524 ? -7.099 -6.677 25.116 1.00 77.62 524 LEU A CA 1
ATOM 4232 C C . LEU A 1 524 ? -7.722 -6.063 26.372 1.00 77.62 524 LEU A C 1
ATOM 4234 O O . LEU A 1 524 ? -7.378 -6.481 27.476 1.00 77.62 524 LEU A O 1
ATOM 4238 N N . PHE A 1 525 ? -8.683 -5.150 26.220 1.00 82.12 525 PHE A N 1
ATOM 4239 C CA . PHE A 1 525 ? -9.418 -4.556 27.337 1.00 82.12 525 PHE A CA 1
ATOM 4240 C C . PHE A 1 525 ? -10.178 -5.603 28.155 1.00 82.12 525 PHE A C 1
ATOM 4242 O O . PHE A 1 525 ? -10.033 -5.652 29.376 1.00 82.12 525 PHE A O 1
ATOM 4249 N N . PHE A 1 526 ? -10.901 -6.523 27.508 1.00 81.50 526 PHE A N 1
ATOM 4250 C CA . PHE A 1 526 ? -11.573 -7.619 28.213 1.00 81.50 526 PHE A CA 1
ATOM 4251 C C . PHE A 1 526 ? -10.598 -8.582 28.891 1.00 81.50 526 PHE A C 1
ATOM 4253 O O . PHE A 1 526 ? -10.869 -9.060 29.994 1.00 81.50 526 PHE A O 1
ATOM 4260 N N . LYS A 1 527 ? -9.450 -8.871 28.270 1.00 77.94 527 LYS A N 1
ATOM 4261 C CA . LYS A 1 527 ? -8.396 -9.678 28.898 1.00 77.94 527 LYS A CA 1
ATOM 4262 C C . LYS A 1 527 ? -7.846 -8.977 30.141 1.00 77.94 527 LYS A C 1
ATOM 4264 O O . LYS A 1 527 ? -7.687 -9.621 31.174 1.00 77.94 527 LYS A O 1
ATOM 4269 N N . TYR A 1 528 ? -7.614 -7.670 30.061 1.00 75.25 528 TYR A N 1
ATOM 4270 C CA . TYR A 1 528 ? -7.135 -6.866 31.179 1.00 75.25 528 TYR A CA 1
ATOM 4271 C C . TYR A 1 528 ? -8.147 -6.827 32.332 1.00 75.25 528 TYR A C 1
ATOM 4273 O O . TYR A 1 528 ? -7.777 -7.137 33.467 1.00 75.25 528 TYR A O 1
ATOM 4281 N N . LEU A 1 529 ? -9.431 -6.591 32.029 1.00 76.62 529 LEU A N 1
ATOM 4282 C CA . LEU A 1 529 ? -10.548 -6.684 32.981 1.00 76.62 529 LEU A CA 1
ATOM 4283 C C . LEU A 1 529 ? -10.547 -8.004 33.760 1.00 76.62 529 LEU A C 1
ATOM 4285 O O . LEU A 1 529 ? -10.681 -8.002 34.982 1.00 76.62 529 LEU A O 1
ATOM 4289 N N . LYS A 1 530 ? -10.320 -9.135 33.081 1.00 74.06 530 LYS A N 1
ATOM 4290 C CA . LYS A 1 530 ? -10.269 -10.460 33.724 1.00 74.06 530 LYS A CA 1
ATOM 4291 C C . LYS A 1 530 ? -9.087 -10.637 34.676 1.00 74.06 530 LYS A C 1
ATOM 4293 O O . LYS A 1 530 ? -9.207 -11.365 35.654 1.00 74.06 530 LYS A O 1
ATOM 4298 N N . THR A 1 531 ? -7.951 -9.991 34.411 1.00 70.31 531 THR A N 1
ATOM 4299 C CA . THR A 1 531 ? -6.732 -10.167 35.222 1.00 70.31 531 THR A CA 1
ATOM 4300 C C . THR A 1 531 ? -6.738 -9.416 36.558 1.00 70.31 531 THR A C 1
ATOM 4302 O O . THR A 1 531 ? -5.802 -9.602 37.328 1.00 70.31 531 THR A O 1
ATOM 4305 N N . ARG A 1 532 ? -7.761 -8.593 36.855 1.00 62.53 532 ARG A N 1
ATOM 4306 C CA . ARG A 1 532 ? -7.939 -7.840 38.123 1.00 62.53 532 ARG A CA 1
ATOM 4307 C C . ARG A 1 532 ? -6.745 -6.956 38.547 1.00 62.53 532 ARG A C 1
ATOM 4309 O O . ARG A 1 532 ? -6.642 -6.578 39.706 1.00 62.53 532 ARG A O 1
ATOM 4316 N N . LYS A 1 533 ? -5.835 -6.614 37.629 1.00 58.56 533 LYS A N 1
ATOM 4317 C CA . LYS A 1 533 ? -4.572 -5.900 37.921 1.00 58.56 533 LYS A CA 1
ATOM 4318 C C . LYS A 1 533 ? -4.594 -4.396 37.610 1.00 58.56 533 LYS A C 1
ATOM 4320 O O . LYS A 1 533 ? -3.533 -3.784 37.549 1.00 58.56 533 LYS A O 1
ATOM 4325 N N . GLY A 1 534 ? -5.765 -3.802 37.376 1.00 59.56 534 GLY A N 1
ATOM 4326 C CA . GLY A 1 534 ? -5.870 -2.411 36.928 1.00 59.56 534 GLY A CA 1
ATOM 4327 C C . GLY A 1 534 ? -6.520 -1.469 37.923 1.00 59.56 534 GLY A C 1
ATOM 4328 O O . GLY A 1 534 ? -7.606 -1.753 38.419 1.00 59.56 534 GLY A O 1
ATOM 4329 N N . ASN A 1 535 ? -5.879 -0.320 38.154 1.00 70.94 535 ASN A N 1
ATOM 4330 C CA . ASN A 1 535 ? -6.518 0.826 38.795 1.00 70.94 535 ASN A CA 1
ATOM 4331 C C . ASN A 1 535 ? -7.676 1.325 37.903 1.00 70.94 535 ASN A C 1
ATOM 4333 O O . ASN A 1 535 ? -7.597 1.296 36.670 1.00 70.94 535 ASN A O 1
ATOM 4337 N N . ARG A 1 536 ? -8.755 1.805 38.530 1.00 73.62 536 ARG A N 1
ATOM 4338 C CA . ARG A 1 536 ? -9.932 2.405 37.887 1.00 73.62 536 ARG A CA 1
ATOM 4339 C C . ARG A 1 536 ? -9.552 3.502 36.893 1.00 73.62 536 ARG A C 1
ATOM 4341 O O . ARG A 1 536 ? -10.134 3.574 35.814 1.00 73.62 536 ARG A O 1
ATOM 4348 N N . GLN A 1 537 ? -8.548 4.307 37.235 1.00 73.81 537 GLN A N 1
ATOM 4349 C CA . GLN A 1 537 ? -8.008 5.349 36.363 1.00 73.81 537 GLN A CA 1
ATOM 4350 C C . GLN A 1 537 ? -7.495 4.765 35.045 1.00 73.81 537 GLN A C 1
ATOM 4352 O O . GLN A 1 537 ? -7.953 5.165 33.980 1.00 73.81 537 GLN A O 1
ATOM 4357 N N . THR A 1 538 ? -6.655 3.730 35.111 1.00 71.88 538 THR A N 1
ATOM 4358 C CA . THR A 1 538 ? -6.125 3.041 33.930 1.00 71.88 538 THR A CA 1
ATOM 4359 C C . THR A 1 538 ? -7.234 2.475 33.045 1.00 71.88 538 THR A C 1
ATOM 4361 O O . THR A 1 538 ? -7.182 2.610 31.825 1.00 71.88 538 THR A O 1
ATOM 4364 N N . MET A 1 539 ? -8.266 1.869 33.634 1.00 76.94 539 MET A N 1
ATOM 4365 C CA . MET A 1 539 ? -9.385 1.328 32.859 1.00 76.94 539 MET A CA 1
ATOM 4366 C C . MET A 1 539 ? -10.245 2.397 32.199 1.00 76.94 539 MET A C 1
ATOM 4368 O O . MET A 1 539 ? -10.702 2.191 31.075 1.00 76.94 539 MET A O 1
ATOM 4372 N N . SER A 1 540 ? -10.431 3.535 32.869 1.00 78.44 540 SER A N 1
ATOM 4373 C CA . SER A 1 540 ? -11.092 4.702 32.285 1.00 78.44 540 SER A CA 1
ATOM 4374 C C . SER A 1 540 ? -10.333 5.173 31.050 1.00 78.44 540 SER A C 1
ATOM 4376 O O . SER A 1 540 ? -10.913 5.318 29.978 1.00 78.44 540 SER A O 1
ATOM 4378 N N . SER A 1 541 ? -9.008 5.276 31.150 1.00 74.19 541 SER A N 1
ATOM 4379 C CA . SER A 1 541 ? -8.147 5.657 30.029 1.00 74.19 541 SER A CA 1
ATOM 4380 C C . SER A 1 541 ? -8.206 4.663 28.869 1.00 74.19 541 SER A C 1
ATOM 4382 O O . SER A 1 541 ? -8.261 5.076 27.714 1.00 74.19 541 SER A O 1
ATOM 4384 N N . TRP A 1 542 ? -8.228 3.356 29.146 1.00 78.31 542 TRP A N 1
ATOM 4385 C CA . TRP A 1 542 ? -8.302 2.319 28.106 1.00 78.31 542 TRP A CA 1
ATOM 4386 C C . TRP A 1 542 ? -9.606 2.366 27.340 1.00 78.31 542 TRP A C 1
ATOM 4388 O O . TRP A 1 542 ? -9.622 2.347 26.110 1.00 78.31 542 TRP A O 1
ATOM 4398 N N . LEU A 1 543 ? -10.702 2.442 28.084 1.00 84.06 543 LEU A N 1
ATOM 4399 C CA . LEU A 1 543 ? -12.011 2.580 27.497 1.00 84.06 543 LEU A CA 1
ATOM 4400 C C . LEU A 1 543 ? -12.037 3.879 26.645 1.00 84.06 543 LEU A C 1
ATOM 4402 O O . LEU A 1 543 ? -12.643 3.882 25.577 1.00 84.06 543 LEU A O 1
ATOM 4406 N N . SER A 1 544 ? -11.312 4.939 27.060 1.00 81.12 544 SER A N 1
ATOM 4407 C CA . SER A 1 544 ? -11.284 6.262 26.409 1.00 81.12 544 SER A CA 1
ATOM 4408 C C . SER A 1 544 ? -10.569 6.154 25.097 1.00 81.12 544 SER A C 1
ATOM 4410 O O . SER A 1 544 ? -11.100 6.581 24.078 1.00 81.12 544 SER A O 1
ATOM 4412 N N . GLY A 1 545 ? -9.431 5.465 25.101 1.00 80.06 545 GLY A N 1
ATOM 4413 C CA . GLY A 1 545 ? -8.762 5.035 23.887 1.00 80.06 545 GLY A CA 1
ATOM 4414 C C . GLY A 1 545 ? -9.709 4.298 22.940 1.00 80.06 545 GLY A C 1
ATOM 4415 O O . GLY A 1 545 ? -9.802 4.684 21.784 1.00 80.06 545 GLY A O 1
ATOM 4416 N N . ILE A 1 546 ? -10.461 3.297 23.416 1.00 86.19 546 ILE A N 1
ATOM 4417 C CA . ILE A 1 546 ? -11.381 2.510 22.570 1.00 86.19 546 ILE A CA 1
ATOM 4418 C C . ILE A 1 546 ? -12.431 3.394 21.894 1.00 86.19 546 ILE A C 1
ATOM 4420 O O . ILE A 1 546 ? -12.615 3.295 20.684 1.00 86.19 546 ILE A O 1
ATOM 4424 N N . PHE A 1 547 ? -13.112 4.268 22.636 1.00 87.00 547 PHE A N 1
ATOM 4425 C CA . PHE A 1 547 ? -14.116 5.137 22.022 1.00 87.00 547 PHE A CA 1
ATOM 4426 C C . PHE A 1 547 ? -13.479 6.167 21.089 1.00 87.00 547 PHE A C 1
ATOM 4428 O O . PHE A 1 547 ? -14.000 6.358 19.996 1.00 87.00 547 PHE A O 1
ATOM 4435 N N . LEU A 1 548 ? -12.339 6.764 21.456 1.00 83.81 548 LEU A N 1
ATOM 4436 C CA . LEU A 1 548 ? -11.608 7.717 20.609 1.00 83.81 548 LEU A CA 1
ATOM 4437 C C . LEU A 1 548 ? -11.152 7.109 19.273 1.00 83.81 548 LEU A C 1
ATOM 4439 O O . LEU A 1 548 ? -11.124 7.819 18.267 1.00 83.81 548 LEU A O 1
ATOM 4443 N N . LEU A 1 549 ? -10.854 5.805 19.247 1.00 82.19 549 LEU A N 1
ATOM 4444 C CA . LEU A 1 549 ? -10.495 5.074 18.030 1.00 82.19 549 LEU A CA 1
ATOM 4445 C C . LEU A 1 549 ? -11.649 4.939 17.030 1.00 82.19 549 LEU A C 1
ATOM 4447 O O . LEU A 1 549 ? -11.386 4.683 15.856 1.00 82.19 549 LEU A O 1
ATOM 4451 N N . SER A 1 550 ? -12.905 5.108 17.458 1.00 86.12 550 SER A N 1
ATOM 4452 C CA . SER A 1 550 ? -14.048 4.875 16.577 1.00 86.12 550 SER A CA 1
ATOM 4453 C C . SER A 1 550 ? -14.060 5.838 15.391 1.00 86.12 550 SER A C 1
ATOM 4455 O O . SER A 1 550 ? -13.983 7.059 15.554 1.00 86.12 550 SER A O 1
ATOM 4457 N N . SER A 1 551 ? -14.227 5.311 14.177 1.00 81.19 551 SER A N 1
ATOM 4458 C CA . SER A 1 551 ? -14.379 6.154 12.982 1.00 81.19 551 SER A CA 1
ATOM 4459 C C . SER A 1 551 ? -15.669 6.983 12.975 1.00 81.19 551 SER A C 1
ATOM 4461 O O . SER A 1 551 ? -15.735 8.001 12.278 1.00 81.19 551 SER A O 1
ATOM 4463 N N . ASN A 1 552 ? -16.678 6.605 13.768 1.00 84.62 552 ASN A N 1
ATOM 4464 C CA . ASN A 1 552 ? -17.953 7.306 13.837 1.00 84.62 552 ASN A CA 1
ATOM 4465 C C . ASN A 1 552 ? -17.919 8.445 14.867 1.00 84.62 552 ASN A C 1
ATOM 4467 O O . ASN A 1 552 ? -17.933 8.230 16.080 1.00 84.62 552 ASN A O 1
ATOM 4471 N N . GLU A 1 553 ? -17.955 9.685 14.382 1.00 81.62 553 GLU A N 1
ATOM 4472 C CA . GLU A 1 553 ? -17.946 10.880 15.231 1.00 81.62 553 GLU A CA 1
ATOM 4473 C C . GLU A 1 553 ? -19.099 10.928 16.232 1.00 81.62 553 GLU A C 1
ATOM 4475 O O . GLU A 1 553 ? -18.889 11.289 17.386 1.00 81.62 553 GLU A O 1
ATOM 4480 N N . ASN A 1 554 ? -20.294 10.482 15.844 1.00 80.88 554 ASN A N 1
ATOM 4481 C CA . ASN A 1 554 ? -21.421 10.486 16.768 1.00 80.88 554 ASN A CA 1
ATOM 4482 C C . ASN A 1 554 ? -21.189 9.528 17.939 1.00 80.88 554 ASN A C 1
ATOM 4484 O O . ASN A 1 554 ? -21.558 9.855 19.061 1.00 80.88 554 ASN A O 1
ATOM 4488 N N . ILE A 1 555 ? -20.592 8.358 17.696 1.00 84.19 555 ILE A N 1
ATOM 4489 C CA . ILE A 1 555 ? -20.276 7.394 18.759 1.00 84.19 555 ILE A CA 1
ATOM 4490 C C . ILE A 1 555 ? -19.224 7.990 19.703 1.00 84.19 555 ILE A C 1
ATOM 4492 O O . ILE A 1 555 ? -19.416 7.951 20.918 1.00 84.19 555 ILE A O 1
ATOM 4496 N N . ARG A 1 556 ? -18.181 8.627 19.149 1.00 82.56 556 ARG A N 1
ATOM 4497 C CA . ARG A 1 556 ? -17.143 9.331 19.923 1.00 82.56 556 ARG A CA 1
ATOM 4498 C C . ARG A 1 556 ? -17.724 10.408 20.834 1.00 82.56 556 ARG A C 1
ATOM 4500 O O . ARG A 1 556 ? -17.478 10.396 22.033 1.00 82.56 556 ARG A O 1
ATOM 4507 N N . VAL A 1 557 ? -18.527 11.312 20.273 1.00 77.94 557 VAL A N 1
ATOM 4508 C CA . VAL A 1 557 ? -19.105 12.452 21.003 1.00 77.94 557 VAL A CA 1
ATOM 4509 C C . VAL A 1 557 ? -20.148 11.999 22.024 1.00 77.94 557 VAL A C 1
ATOM 4511 O O . VAL A 1 557 ? -20.262 12.586 23.099 1.00 77.94 557 VAL A O 1
ATOM 4514 N N . THR A 1 558 ? -20.898 10.935 21.720 1.00 73.94 558 THR A N 1
ATOM 4515 C CA . THR A 1 558 ? -21.891 10.396 22.658 1.00 73.94 558 THR A CA 1
ATOM 4516 C C . THR A 1 558 ? -21.213 9.840 23.911 1.00 73.94 558 THR A C 1
ATOM 4518 O O . THR A 1 558 ? -21.814 9.884 24.974 1.00 73.94 558 THR A O 1
ATOM 4521 N N . ALA A 1 559 ? -19.963 9.377 23.861 1.00 67.81 559 ALA A N 1
ATOM 4522 C CA . ALA A 1 559 ? -19.267 8.841 25.028 1.00 67.81 559 ALA A CA 1
ATOM 4523 C C . ALA A 1 559 ? -18.735 9.931 25.994 1.00 67.81 559 ALA A C 1
ATOM 4525 O O . ALA A 1 559 ? -17.531 10.105 26.155 1.00 67.81 559 ALA A O 1
ATOM 4526 N N . GLN A 1 560 ? -19.620 10.669 26.676 1.00 68.44 560 GLN A N 1
ATOM 4527 C CA . GLN A 1 560 ? -19.240 11.756 27.599 1.00 68.44 560 GLN A CA 1
ATOM 4528 C C . GLN A 1 560 ? -18.382 11.283 28.781 1.00 68.44 560 GLN A C 1
ATOM 4530 O O . GLN A 1 560 ? -18.840 10.430 29.537 1.00 68.44 560 GLN A O 1
ATOM 4535 N N . HIS A 1 561 ? -17.216 11.912 29.004 1.00 66.62 561 HIS A N 1
ATOM 4536 C CA . HIS A 1 561 ? -16.242 11.608 30.076 1.00 66.62 561 HIS A CA 1
ATOM 4537 C C . HIS A 1 561 ? -16.826 11.467 31.494 1.00 66.62 561 HIS A C 1
ATOM 4539 O O . HIS A 1 561 ? -16.338 10.671 32.294 1.00 66.62 561 HIS A O 1
ATOM 4545 N N . SER A 1 562 ? -17.898 12.192 31.808 1.00 68.25 562 SER A N 1
ATOM 4546 C CA . SER A 1 562 ? -18.566 12.154 33.115 1.00 68.25 562 SER A CA 1
ATOM 4547 C C . SER A 1 562 ? -19.208 10.800 33.449 1.00 68.25 562 SER A C 1
ATOM 4549 O O . SER A 1 562 ? -19.343 10.465 34.622 1.00 68.25 562 SER A O 1
ATOM 4551 N N . CYS A 1 563 ? -19.580 10.002 32.441 1.00 71.50 563 CYS A N 1
ATOM 4552 C CA . CYS A 1 563 ? -20.293 8.729 32.620 1.00 71.50 563 CYS A CA 1
ATOM 4553 C C . CYS A 1 563 ? -19.361 7.513 32.777 1.00 71.50 563 CYS A C 1
ATOM 4555 O O . CYS A 1 563 ? -19.814 6.392 32.991 1.00 71.50 563 CYS A O 1
ATOM 4557 N N . TRP A 1 564 ? -18.052 7.719 32.666 1.00 74.62 564 TRP A N 1
ATOM 4558 C CA . TRP A 1 564 ? -17.056 6.657 32.536 1.00 74.62 564 TRP A CA 1
ATOM 4559 C C . TRP A 1 564 ? -16.839 5.904 33.833 1.00 74.62 564 TRP A C 1
ATOM 4561 O O . TRP A 1 564 ? -16.772 4.678 33.856 1.00 74.62 564 TRP A O 1
ATOM 4571 N N . SER A 1 565 ? -16.781 6.663 34.924 1.00 71.56 565 SER A N 1
ATOM 4572 C CA . SER A 1 565 ? -16.747 6.148 36.285 1.00 71.56 565 SER A CA 1
ATOM 4573 C C . SER A 1 565 ? -17.923 5.199 36.526 1.00 71.56 565 SER A C 1
ATOM 4575 O O . SER A 1 565 ? -17.701 4.078 36.978 1.00 71.56 565 SER A O 1
ATOM 4577 N N . TYR A 1 566 ? -19.130 5.613 36.137 1.00 75.19 566 TYR A N 1
ATOM 4578 C CA . TYR A 1 566 ? -20.354 4.825 36.241 1.00 75.19 566 TYR A CA 1
ATOM 4579 C C . TYR A 1 566 ? -20.324 3.566 35.359 1.00 75.19 566 TYR A C 1
ATOM 4581 O O . TYR A 1 566 ? -20.650 2.481 35.830 1.00 75.19 566 TYR A O 1
ATOM 4589 N N . TRP A 1 567 ? -19.877 3.658 34.104 1.00 79.00 567 TRP A N 1
ATOM 4590 C CA . TRP A 1 567 ? -19.786 2.488 33.219 1.00 79.00 567 TRP A CA 1
ATOM 4591 C C . TRP A 1 567 ? -18.746 1.463 33.669 1.00 79.00 567 TRP A C 1
ATOM 4593 O O . TRP A 1 567 ? -18.959 0.259 33.529 1.00 79.00 567 TRP A O 1
ATOM 4603 N N . LEU A 1 568 ? -17.636 1.917 34.251 1.00 76.69 568 LEU A N 1
ATOM 4604 C CA . LEU A 1 568 ? -16.682 1.018 34.891 1.00 76.69 568 LEU A CA 1
ATOM 4605 C C . LEU A 1 568 ? -17.309 0.336 36.107 1.00 76.69 568 LEU A C 1
ATOM 4607 O O . LEU A 1 568 ? -17.168 -0.876 36.243 1.00 76.69 568 LEU A O 1
ATOM 4611 N N . ASP A 1 569 ? -18.056 1.065 36.937 1.00 74.19 569 ASP A N 1
ATOM 4612 C CA . ASP A 1 569 ? -18.756 0.474 38.085 1.00 74.19 569 ASP A CA 1
ATOM 4613 C C . ASP A 1 569 ? -19.770 -0.592 37.635 1.00 74.19 569 ASP A C 1
ATOM 4615 O O . ASP A 1 569 ? -19.851 -1.658 38.249 1.00 74.19 569 ASP A O 1
ATOM 4619 N N . LEU A 1 570 ? -20.462 -0.381 36.504 1.00 73.50 570 LEU A N 1
ATOM 4620 C CA . LEU A 1 570 ? -21.310 -1.406 35.878 1.00 73.50 570 LEU A CA 1
ATOM 4621 C C . LEU A 1 570 ? -20.516 -2.672 35.528 1.00 73.50 570 LEU A C 1
ATOM 4623 O O . LEU A 1 570 ? -20.966 -3.780 35.825 1.00 73.50 570 LEU A O 1
ATOM 4627 N N . LEU A 1 571 ? -19.325 -2.533 34.935 1.00 73.38 571 LEU A N 1
ATOM 4628 C CA . LEU A 1 571 ? -18.463 -3.670 34.592 1.00 73.38 571 LEU A CA 1
ATOM 4629 C C . LEU A 1 571 ? -17.918 -4.398 35.831 1.00 73.38 571 LEU A C 1
ATOM 4631 O O . LEU A 1 571 ? -17.797 -5.627 35.807 1.00 73.38 571 LEU A O 1
ATOM 4635 N N . PHE A 1 572 ? -17.618 -3.658 36.902 1.00 69.81 572 PHE A N 1
ATOM 4636 C CA . PHE A 1 572 ? -17.050 -4.179 38.147 1.00 69.81 572 PHE A CA 1
ATOM 4637 C C . PHE A 1 572 ? -18.078 -4.725 39.145 1.00 69.81 572 PHE A C 1
ATOM 4639 O O . PHE A 1 572 ? -17.711 -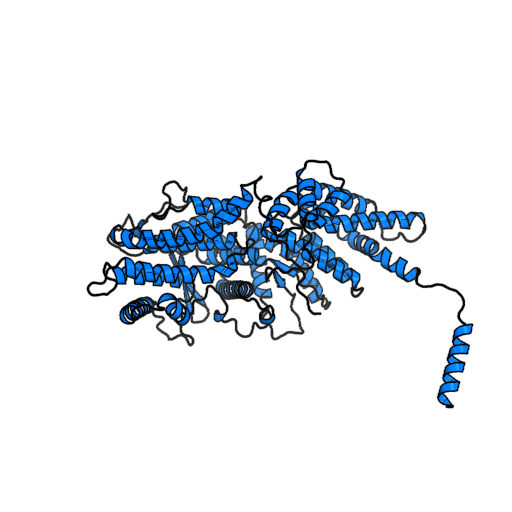5.524 40.005 1.00 69.81 572 PHE A O 1
ATOM 4646 N N . SER A 1 573 ? -19.360 -4.377 39.012 1.00 64.88 573 SER A N 1
ATOM 4647 C CA . SER A 1 573 ? -20.443 -4.844 39.895 1.00 64.88 573 SER A CA 1
ATOM 4648 C C . SER A 1 573 ? -20.545 -6.377 40.014 1.00 64.88 573 SER A C 1
ATOM 4650 O O . SER A 1 573 ? -20.916 -6.896 41.067 1.00 64.88 573 SER A O 1
ATOM 4652 N N . HIS A 1 574 ? -20.124 -7.121 38.982 1.00 53.59 574 HIS A N 1
ATOM 4653 C CA . HIS A 1 574 ? -20.044 -8.589 38.995 1.00 53.59 574 HIS A CA 1
ATOM 4654 C C . HIS A 1 574 ? -18.858 -9.136 39.814 1.00 53.59 574 HIS A C 1
ATOM 4656 O O . HIS A 1 574 ? -18.883 -10.268 40.289 1.00 53.59 574 HIS A O 1
ATOM 4662 N N . PHE A 1 575 ? -17.783 -8.358 39.956 1.00 51.31 575 PHE A N 1
ATOM 4663 C CA . PHE A 1 575 ? -16.629 -8.762 40.758 1.00 51.31 575 PHE A CA 1
ATOM 4664 C C . PHE A 1 575 ? -16.885 -8.549 42.245 1.00 51.31 575 PHE A C 1
ATOM 4666 O O . PHE A 1 575 ? -16.462 -9.388 43.031 1.00 51.31 575 PHE A O 1
ATOM 4673 N N . LEU A 1 576 ? -17.611 -7.488 42.612 1.00 42.00 576 LEU A N 1
ATOM 4674 C CA . LEU A 1 576 ? -18.056 -7.245 43.988 1.00 42.00 576 LEU A CA 1
ATOM 4675 C C . LEU A 1 576 ? -19.091 -8.281 44.446 1.00 42.00 576 LEU A C 1
ATOM 4677 O O . LEU A 1 576 ? -18.964 -8.800 45.544 1.00 42.00 576 LEU A O 1
ATOM 4681 N N . SER A 1 577 ? -20.059 -8.650 43.601 1.00 42.19 577 SER A N 1
ATOM 4682 C CA . SER A 1 577 ? -21.034 -9.710 43.928 1.00 42.19 577 SER A CA 1
ATOM 4683 C C . SER A 1 577 ? -20.377 -11.088 44.075 1.00 42.19 577 SER A C 1
ATOM 4685 O O . SER A 1 577 ? -20.622 -11.757 45.068 1.00 42.19 577 SER A O 1
ATOM 4687 N N . ALA A 1 578 ? -19.450 -11.463 43.187 1.00 44.28 578 ALA A N 1
ATOM 4688 C CA . ALA A 1 578 ? -18.718 -12.731 43.306 1.00 44.28 578 ALA A CA 1
ATOM 4689 C C . ALA A 1 578 ? -17.715 -12.785 44.481 1.00 44.28 578 ALA A C 1
ATOM 4691 O O . ALA A 1 578 ? -17.332 -13.873 44.886 1.00 44.28 578 ALA A O 1
ATOM 4692 N N . SER A 1 579 ? -17.267 -11.639 45.014 1.00 38.94 579 SER A N 1
ATOM 4693 C CA . SER A 1 579 ? -16.418 -11.592 46.223 1.00 38.94 579 SER A CA 1
ATOM 4694 C C . SER A 1 579 ? -17.215 -11.419 47.522 1.00 38.94 579 SER A C 1
ATOM 4696 O O . SER A 1 579 ? -16.711 -11.769 48.581 1.00 38.94 579 SER A O 1
ATOM 4698 N N . LEU A 1 580 ? -18.465 -10.953 47.445 1.00 40.19 580 LEU A N 1
ATOM 4699 C CA . LEU A 1 580 ? -19.425 -10.959 48.556 1.00 40.19 580 LEU A CA 1
ATOM 4700 C C . LEU A 1 580 ? -20.129 -12.318 48.717 1.00 40.19 580 LEU A C 1
ATOM 4702 O O . LEU A 1 580 ? -20.540 -12.654 49.820 1.00 40.19 580 LEU A O 1
ATOM 4706 N N . GLU A 1 581 ? -20.237 -13.116 47.651 1.00 39.50 581 GLU A N 1
ATOM 4707 C CA . GLU A 1 581 ? -20.741 -14.499 47.709 1.00 39.50 581 GLU A CA 1
ATOM 4708 C C . GLU A 1 581 ? -19.685 -15.521 48.191 1.00 39.50 581 GLU A C 1
ATOM 4710 O O . GLU A 1 581 ? -20.030 -16.669 48.462 1.00 39.50 581 GLU A O 1
ATOM 4715 N N . GLU A 1 582 ? -18.417 -15.118 48.363 1.00 37.47 582 GLU A N 1
ATOM 4716 C CA . GLU A 1 582 ? -17.339 -15.964 48.915 1.00 37.47 582 GLU A CA 1
ATOM 4717 C C . GLU A 1 582 ? -17.171 -15.869 50.449 1.00 37.47 582 GLU A C 1
ATOM 4719 O O . GLU A 1 582 ? -16.300 -16.543 51.000 1.00 37.47 582 GLU A O 1
ATOM 4724 N N . GLU A 1 583 ? -18.022 -15.131 51.174 1.00 36.12 583 GLU A N 1
ATOM 4725 C CA . GLU A 1 583 ? -18.123 -15.269 52.637 1.00 36.12 583 GLU A CA 1
ATOM 4726 C C . GLU A 1 583 ? -19.387 -16.038 53.055 1.00 36.12 583 GLU A C 1
ATOM 4728 O O . GLU A 1 583 ? -20.448 -15.443 53.261 1.00 36.12 583 GLU A O 1
ATOM 4733 N N . PRO A 1 584 ? -19.300 -17.358 53.301 1.00 35.84 584 PRO A N 1
ATOM 4734 C CA . PRO A 1 584 ? -20.222 -18.000 54.213 1.00 35.84 584 PRO A CA 1
ATOM 4735 C C . PRO A 1 584 ? -19.770 -17.696 55.647 1.00 35.84 584 PRO A C 1
ATOM 4737 O O . PRO A 1 584 ? -18.868 -18.331 56.199 1.00 35.84 584 PRO A O 1
ATOM 4740 N N . VAL A 1 585 ? -20.442 -16.746 56.293 1.00 44.03 585 VAL A N 1
ATOM 4741 C CA . VAL A 1 585 ? -20.481 -16.696 57.757 1.00 44.03 585 VAL A CA 1
ATOM 4742 C C . VAL A 1 585 ? -21.294 -17.901 58.238 1.00 44.03 585 VAL A C 1
ATOM 4744 O O . VAL A 1 585 ? -22.519 -17.858 58.211 1.00 44.03 585 VAL A O 1
ATOM 4747 N N . ALA A 1 586 ? -20.617 -18.975 58.661 1.00 39.22 586 ALA A N 1
ATOM 4748 C CA . ALA A 1 586 ? -20.869 -19.665 59.935 1.00 39.22 586 ALA A CA 1
ATOM 4749 C C . ALA A 1 586 ? -20.028 -20.950 60.109 1.00 39.22 586 ALA A C 1
ATOM 4751 O O . ALA A 1 586 ? -19.946 -21.808 59.236 1.00 39.22 586 ALA A O 1
ATOM 4752 N N . SER A 1 587 ? -19.498 -21.087 61.330 1.00 42.06 587 SER A N 1
ATOM 4753 C CA . SER A 1 587 ? -18.917 -22.269 61.992 1.00 42.06 587 SER A CA 1
ATOM 4754 C C . SER A 1 587 ? -17.566 -22.816 61.505 1.00 42.06 587 SER A C 1
ATOM 4756 O O . SER A 1 587 ? -17.499 -23.808 60.790 1.00 42.06 587 SER A O 1
ATOM 4758 N N . SER A 1 588 ? -16.455 -22.279 62.027 1.00 42.78 588 SER A N 1
ATOM 4759 C CA . SER A 1 588 ? -15.221 -23.078 62.142 1.00 42.78 588 SER A CA 1
ATOM 4760 C C . SER A 1 588 ? -14.271 -22.629 63.264 1.00 42.78 588 SER A C 1
ATOM 4762 O O . SER A 1 588 ? -13.051 -22.637 63.101 1.00 42.78 588 SER A O 1
ATOM 4764 N N . THR A 1 589 ? -14.786 -22.273 64.442 1.00 45.94 589 THR A N 1
ATOM 4765 C CA . THR A 1 589 ? -13.962 -22.294 65.669 1.00 45.94 589 THR A CA 1
ATOM 4766 C C . THR A 1 589 ? -13.586 -23.728 66.070 1.00 45.94 589 THR A C 1
ATOM 4768 O O . THR A 1 589 ? -12.554 -23.928 66.697 1.00 45.94 589 THR A O 1
ATOM 4771 N N . GLN A 1 590 ? -14.329 -24.737 65.601 1.00 47.38 590 GLN A N 1
ATOM 4772 C CA . GLN A 1 590 ? -14.080 -26.153 65.902 1.00 47.38 590 GLN A CA 1
ATOM 4773 C C . GLN A 1 590 ? -12.926 -26.775 65.082 1.00 47.38 590 GLN A C 1
ATOM 4775 O O . GLN A 1 590 ? -12.181 -27.602 65.597 1.00 47.38 590 GLN A O 1
ATOM 4780 N N . ASN A 1 591 ? -12.678 -26.310 63.848 1.00 45.03 591 ASN A N 1
ATOM 4781 C CA . ASN A 1 591 ? -11.586 -26.836 63.007 1.00 45.03 591 ASN A CA 1
ATOM 4782 C C . ASN A 1 591 ? -10.197 -26.279 63.367 1.00 45.03 591 ASN A C 1
ATOM 4784 O O . ASN A 1 591 ? -9.179 -26.874 63.007 1.00 45.03 591 ASN A O 1
ATOM 4788 N N . ARG A 1 592 ? -10.120 -25.143 64.074 1.00 46.47 592 ARG A N 1
ATOM 4789 C CA . ARG A 1 592 ? -8.832 -24.523 64.433 1.00 46.47 592 ARG A CA 1
ATOM 4790 C C . ARG A 1 592 ? -8.154 -25.237 65.607 1.00 46.47 592 ARG A C 1
ATOM 4792 O O . ARG A 1 592 ? -6.931 -25.359 65.604 1.00 46.47 592 ARG A O 1
ATOM 4799 N N . GLU A 1 593 ? -8.926 -25.761 66.558 1.00 52.12 593 GLU A N 1
ATOM 4800 C CA . GLU A 1 593 ? -8.396 -26.576 67.662 1.00 52.12 593 GLU A CA 1
ATOM 4801 C C . GLU A 1 593 ? -7.971 -27.974 67.195 1.00 52.12 593 GLU A C 1
ATOM 4803 O O . GLU A 1 593 ? -6.914 -28.463 67.599 1.00 52.12 593 GLU A O 1
ATOM 4808 N N . GLU A 1 594 ? -8.707 -28.584 66.260 1.00 48.44 594 GLU A N 1
ATOM 4809 C CA . GLU A 1 594 ? -8.348 -29.898 65.714 1.00 48.44 594 GLU A CA 1
ATOM 4810 C C . GLU A 1 594 ? -7.076 -29.847 64.843 1.00 48.44 594 GLU A C 1
ATOM 4812 O O . GLU A 1 594 ? -6.252 -30.765 64.868 1.00 48.44 594 GLU A O 1
ATOM 4817 N N . TRP A 1 595 ? -6.848 -28.737 64.129 1.00 50.03 595 TRP A N 1
ATOM 4818 C CA . TRP A 1 595 ? -5.622 -28.529 63.352 1.00 50.03 595 TRP A CA 1
ATOM 4819 C C . TRP A 1 595 ? -4.394 -28.259 64.238 1.00 50.03 595 TRP A C 1
ATOM 4821 O O . TRP A 1 595 ? -3.316 -28.793 63.976 1.00 50.03 595 TRP A O 1
ATOM 4831 N N . LEU A 1 596 ? -4.551 -27.496 65.328 1.00 52.00 596 LEU A N 1
ATOM 4832 C CA . LEU A 1 596 ? -3.473 -27.255 66.299 1.00 52.00 596 LEU A CA 1
ATOM 4833 C C . LEU A 1 596 ? -3.108 -28.522 67.093 1.00 52.00 596 LEU A C 1
ATOM 4835 O O . LEU A 1 596 ? -1.930 -28.753 67.364 1.00 52.00 596 LEU A O 1
ATOM 4839 N N . SER A 1 597 ? -4.092 -29.378 67.389 1.00 53.88 597 SER A N 1
ATOM 4840 C CA . SER A 1 597 ? -3.898 -30.706 67.991 1.00 53.88 597 SER A CA 1
ATOM 4841 C C . SER A 1 597 ? -3.075 -31.640 67.089 1.00 53.88 597 SER A C 1
ATOM 4843 O O . SER A 1 597 ? -2.089 -32.234 67.530 1.00 53.88 597 SER A O 1
ATOM 4845 N N . ARG A 1 598 ? -3.398 -31.705 65.789 1.00 56.56 598 ARG A N 1
ATOM 4846 C CA . ARG A 1 598 ? -2.659 -32.537 64.818 1.00 56.56 598 ARG A CA 1
ATOM 4847 C C . ARG A 1 598 ? -1.259 -32.012 64.501 1.00 56.56 598 ARG A C 1
ATOM 4849 O O . ARG A 1 598 ? -0.406 -32.800 64.103 1.00 56.56 598 ARG A O 1
ATOM 4856 N N . LYS A 1 599 ? -1.016 -30.709 64.673 1.00 55.41 599 LYS A N 1
ATOM 4857 C CA . LYS A 1 599 ? 0.312 -30.114 64.486 1.00 55.41 599 LYS A CA 1
ATOM 4858 C C . LYS A 1 599 ? 1.247 -30.409 65.665 1.00 55.41 599 LYS A C 1
ATOM 4860 O O . LYS A 1 599 ? 2.382 -30.789 65.422 1.00 55.41 599 LYS A O 1
ATOM 4865 N N . ARG A 1 600 ? 0.756 -30.354 66.913 1.00 56.94 600 ARG A N 1
ATOM 4866 C CA . ARG A 1 600 ? 1.554 -30.741 68.098 1.00 56.94 600 ARG A CA 1
ATOM 4867 C C . ARG A 1 600 ? 1.948 -32.217 68.086 1.00 56.94 600 ARG A C 1
ATOM 4869 O O . ARG A 1 600 ? 3.082 -32.543 68.392 1.00 56.94 600 ARG A O 1
ATOM 4876 N N . LYS A 1 601 ? 1.059 -33.095 67.617 1.00 53.69 601 LYS A N 1
ATOM 4877 C CA . LYS A 1 601 ? 1.330 -34.539 67.533 1.00 53.69 601 LYS A CA 1
ATOM 4878 C C . LYS A 1 601 ? 2.334 -34.950 66.442 1.00 53.69 601 LYS A C 1
ATOM 4880 O O . LYS A 1 601 ? 2.674 -36.115 66.363 1.00 53.69 601 LYS A O 1
ATOM 4885 N N . ARG A 1 602 ? 2.763 -34.026 65.573 1.00 54.31 602 ARG A N 1
ATOM 4886 C CA . ARG A 1 602 ? 3.789 -34.259 64.536 1.00 54.31 602 ARG A CA 1
ATOM 4887 C C . ARG A 1 602 ? 5.138 -33.620 64.862 1.00 54.31 602 ARG A C 1
ATOM 4889 O O . ARG A 1 602 ? 6.063 -33.757 64.078 1.00 54.31 602 ARG A O 1
ATOM 4896 N N . GLU A 1 603 ? 5.213 -32.862 65.952 1.00 56.03 603 GLU A N 1
ATOM 4897 C CA . GLU A 1 603 ? 6.456 -32.258 66.442 1.00 56.03 603 GLU A CA 1
ATOM 4898 C C . GLU A 1 603 ? 7.018 -33.040 67.653 1.00 56.03 603 GLU A C 1
ATOM 4900 O O . GLU A 1 603 ? 8.127 -32.752 68.093 1.00 56.03 603 GLU A O 1
ATOM 4905 N N . GLU A 1 604 ? 6.279 -34.039 68.162 1.00 51.53 604 GLU A N 1
ATOM 4906 C CA . GLU A 1 604 ? 6.692 -34.961 69.239 1.00 51.53 604 GLU A CA 1
ATOM 4907 C C . GLU A 1 604 ? 6.995 -36.401 68.755 1.00 51.53 604 GLU A C 1
ATOM 4909 O O . GLU A 1 604 ? 7.529 -37.187 69.537 1.00 51.53 604 GLU A O 1
ATOM 4914 N N . ASP A 1 605 ? 6.711 -36.715 67.483 1.00 45.75 605 ASP A N 1
ATOM 4915 C CA . ASP A 1 605 ? 7.175 -37.916 66.755 1.00 45.75 605 ASP A CA 1
ATOM 4916 C C . ASP A 1 605 ? 8.312 -37.511 65.802 1.00 45.75 605 ASP A C 1
ATOM 4918 O O . ASP A 1 605 ? 9.292 -38.283 65.663 1.00 45.75 605 ASP A O 1
#

Secondary structure (DSSP, 8-state):
-----SSS-TT-EEEE-S--TT-TTS--THHHHHHHHHHHHHHHHTTTSTTPPPPPHHHHHHHHHHHHHHHHHHHHHTT------EEEEHHHHHHHHHHHHHHHH--TTSTT-SHHHHHHHHHHTGGG-HHHHHHHHHHHHHHHH-S-GGGGG--TT--GGG-TTB--HHHHHHHHTTTS-HHHHHHHHHHHHHTSPPPSS--SS--S--BHHHHHHHHHHHHHHHHH-TTSTTTT-HHHHHHHHHHHHHHHHHHHGGGGSGGGHHHHHHHHHHHHHHHHHHHEEETT-TT-----EEEEEEEETTEEEEEEEEHHHHHHHHHHTTT--HHHHHHHHHHHEETTEE-TTS--SS---EEE-TTTHHHHHHHHHHHHHHHHHHHHHHHHHHH-TTTTTSS--S--HHHHHHHHHHHS-----HHHHHHHHHHHTPPBTTBPPPHHHHHHHHHHHSS-SHHHHHHHHHHHHHHHTS-TTS------SHHHHHHHHHHHHHHHHHHHGGGG-SSHHHHHHHHHHHHHHHHHHHTT---HHHHHHHHHHHHHT-S-HHHHHHS-GGGHHHHHHHHHHHHHHHHHTT------HHHHHHHHHHHHTTT--

Foldseek 3Di:
DDPDDPFPDQQQFQFDADDDPVCPQFPDCVVVLVLLLLLLVQLVVCVPAPLRADQAPLSVLSNLCVVLVVLNNVCVVVVNRQPDTQGHGLQSVLVSLVLLLLLCLPDPPAPSPDPRNVVSCVSSVSNPRNQSSVLVSLVSQLSLVDSDPVPSGHPPDSDSVSGLQFDDVVVLLCQLVPPPDPLLSVLLVVQLVVPDDDDVDCPPDHDAQGGNQSSLLSNLLSLVCQCCPPPHPNPVPQVSSQSSLLSSLVSVLVSCVSCLPLSNLLVSLLVLLFSLLSLFQSQKAFPVCNVPNDGPWSWDWDDHPPYTYIHTTRRQSSVVCRPCSRPDDSLNSLVLSVQQADLLGGDPPRPTPDDDRIHGDPSCSSNSSSSSVSSVVSSCVSRVVVNCLVPVPDCVVVDDPVADPQLVVLLCVLVVPDDDDLVRVLVSLCSVCDADPPGRRDVSSLVSSLVSQQPDCVLVVLLVVLLVVLVVPFDDPPDDPDDPDVVVVVLLVNLVSLLSSLSSQLSPDPDSSLSVSLVVLSVVLVVVLVVPPDDLVSNLSSVLSSQSSRPDPVSNVSPDSVCSSVNVCSSCVVVVVVVVVPDDPDDDPPVVVVVVVVVVVVVVD